Protein AF-A0A812R0S4-F1 (afdb_monomer)

Mean predicted aligned error: 17.96 Å

Secondary structure (DSSP, 8-state):
------PPB--HHHHHHHHTHHHHHT-SEEEEEEET-TTTHHHHHHHHTT-EEEEEEEEE--THHHHHHHHHHHH-HHHHTGGGGGEEESTTTS-GGG--TTTPPP-SEEEE----TTTSTTS---GGGSTHHHHHHHHHHHHHHHHHTT---EEEEEEEGGGGG-HHHHHHHHHHHHH-TTEEEEEEEEEGGGTSSEE-EEEEEEEEEGGG-SSSSPPPPP-HHHHTSB--GGGGS-TTSPPP-GGGS-HHHHHHHHHHHHHHHHHHHTT---SEEEEE--S-TT---S--EEESSEEPPPSSSPPEEEEEGGGTTS-GGG-S-EEEPPHHHHHHHTTS-GGGGGG-SSHHHHHHHHHHSPPHHHHHHHHHHHHHHHHHTTSSBTTB--PPPHHHHHTTSPPHHHHHHSS---THHHHHHHTT-------S-------------EEEEEEESS-------S---S-EEEEEEESS--EE-----S---EEEEEE-SS--EEE---SSS-EEEEEE-SS--EEE---SSS-EEEEEE-SS--EEE---SSS-EEEEEE-------PPPP-PPPPP----------------------------------------------------------------------PPPP-

Nearest PDB structures (foldseek):
  1dct-assembly2_B  TM=7.037E-01  e=4.024E-13  Haemophilus influenzae biotype aegyptius
  4h0n-assembly4_D  TM=6.593E-01  e=1.612E-09  Spodoptera frugiperda

Solvent-accessible surface area (backbone atoms only — not comparable to full-atom values): 38900 Å² total; per-residue (Å²): 134,79,83,76,76,79,62,48,77,41,56,68,61,62,40,40,37,65,65,17,51,52,42,44,68,30,75,46,58,50,37,25,32,20,52,46,34,66,76,40,34,64,58,52,37,36,52,50,15,64,25,44,70,28,46,48,34,27,22,24,45,59,51,63,48,44,52,25,54,54,40,43,46,72,76,38,45,94,84,24,62,77,35,54,75,34,52,29,53,10,73,89,62,9,35,70,90,78,56,63,79,84,77,57,61,80,24,39,31,40,45,30,47,40,59,42,42,23,53,26,94,89,36,88,50,52,34,89,75,26,77,49,36,55,51,40,54,47,51,53,49,52,51,46,56,38,45,65,61,22,34,35,41,41,36,44,34,46,37,42,48,50,42,81,77,38,73,65,49,57,52,52,49,52,50,44,52,64,71,41,46,32,38,51,76,49,78,49,78,50,52,38,51,72,56,35,41,27,51,43,66,27,25,35,44,38,36,34,26,52,75,26,45,91,54,102,58,81,67,70,62,60,52,42,76,79,56,70,30,34,41,57,44,72,81,49,53,74,68,85,56,78,42,53,66,65,84,81,45,55,72,51,29,42,54,47,48,54,53,50,51,50,51,50,51,58,30,46,77,67,71,70,48,50,65,35,38,35,31,62,60,35,73,48,94,85,73,72,85,72,85,60,67,36,50,50,32,43,71,61,62,52,52,70,77,60,57,46,32,34,34,36,50,94,42,70,87,54,62,63,84,76,32,62,39,30,33,66,70,49,66,32,38,51,28,33,70,37,55,41,61,38,73,60,50,76,35,38,86,40,71,67,46,41,36,33,37,59,26,72,34,61,36,25,66,59,51,42,27,59,45,48,46,50,53,40,33,15,40,74,60,50,55,52,36,65,92,46,88,55,68,44,52,67,69,60,46,62,72,42,46,71,52,72,68,56,52,68,71,42,100,54,80,64,72,70,57,59,61,57,54,74,75,67,66,82,79,79,81,77,89,67,98,76,88,86,82,80,90,84,90,81,91,62,82,50,79,50,79,51,80,51,91,63,77,61,82,71,78,82,80,98,73,92,58,91,46,52,46,47,44,45,46,35,69,54,58,50,61,62,65,72,82,86,84,86,73,66,55,45,47,45,45,44,45,33,50,50,50,42,51,49,55,54,63,52,70,52,47,50,42,42,44,42,44,44,32,52,41,50,36,42,46,43,47,45,46,52,57,53,51,45,43,45,42,46,47,32,66,45,90,53,55,79,51,79,60,74,68,79,68,67,78,54,78,57,78,59,71,82,91,84,84,88,84,86,83,86,87,82,87,85,82,81,87,88,86,89,84,80,89,83,84,87,86,87,88,85,88,88,84,91,89,81,91,84,83,89,84,86,87,87,79,88,86,87,88,84,91,81,84,92,82,83,88,80,90,80,90,81,85,84,89,86,90,80,88,84,90,83,81,88,82,85,81,86,81,85,82,84,88,82,79,92,78,88,81,80,88,132

Sequence (650 aa):
MASAQTSRAVSLEHMLYKLGGPFRLLSRPLRVCEPCIGIGGLRRLILACGGQYEATAGYDSDIALAAFYRSLQKHEPSAAGDTLAKVHIGPLQGDILSLSLLEMETCEALVGGPPCQPWSASGEKAGCQDPRADVMDQTITMVIEQAWRGQLCIVVLENSSLLLTSPFLAEIMRRLEISVPFFHWEVCKSDLSRIFPQSRERCWLRGMRRDAMLASKLPAPLQMEDLGGYVPLQSLLDTGVQPFNPIKLSKNQQCNLVAYMEQVRIDAAKGAAGQIALFELDRCPLKAFGEKLMYDRCMALRTTGPPIFMVVTSEVDKHWSEHTLHRFLSLEERCKIQGHEGSLALHFPTKAALLRGTGNAFHPLHLASMLMPMVREAYLTGVLSPAGPNSLSDQQLLELLPGAEELLGGSLCSATEALNICHKTPQQFGLDGGRSQTPATTPGEKTSQQFGLRPGRSQTPATTPVKKTSQQFGLRQGRSQTPTTRRRKKTSQQFGLDGGRSETSATPGEKTSQQFGLDGGRSETSATPGEKTSQQFGLDGGRSETSATPGEKTSQQFGQDGGRSDPLEELFFSDGEAFSEFVKTPPKTVPRTSNIRTRLRGKQSPAATVVVGAKPAQTWPAEFLRKQPSRILVLDLATPQKGAKRRRDS

Structure (mmCIF, N/CA/C/O backbone):
data_AF-A0A812R0S4-F1
#
_entry.id   AF-A0A812R0S4-F1
#
loop_
_atom_site.group_PDB
_atom_site.id
_atom_site.type_symbol
_atom_site.label_atom_id
_atom_site.label_alt_id
_atom_site.label_comp_id
_atom_site.label_asym_id
_atom_site.label_entity_id
_atom_site.label_seq_id
_atom_site.pdbx_PDB_ins_code
_atom_site.Cartn_x
_atom_site.Cartn_y
_atom_site.Cartn_z
_atom_site.occupancy
_atom_site.B_iso_or_equiv
_atom_site.auth_seq_id
_atom_site.auth_comp_id
_atom_site.auth_asym_id
_atom_site.auth_atom_id
_atom_site.pdbx_PDB_model_num
ATOM 1 N N . MET A 1 1 ? 25.020 -24.185 -4.012 1.00 35.31 1 MET A N 1
ATOM 2 C CA . MET A 1 1 ? 23.693 -24.394 -4.625 1.00 35.31 1 MET A CA 1
ATOM 3 C C . MET A 1 1 ? 22.727 -24.784 -3.522 1.00 35.31 1 MET A C 1
ATOM 5 O O . MET A 1 1 ? 22.843 -25.887 -3.009 1.00 35.31 1 MET A O 1
ATOM 9 N N . ALA A 1 2 ? 21.845 -23.878 -3.102 1.00 32.59 2 ALA A N 1
ATOM 10 C CA . ALA A 1 2 ? 20.698 -24.270 -2.285 1.00 32.59 2 ALA A CA 1
ATOM 11 C C . ALA A 1 2 ? 19.667 -24.924 -3.213 1.00 32.59 2 ALA A C 1
ATOM 13 O O . ALA A 1 2 ? 19.475 -24.439 -4.330 1.00 32.59 2 ALA A O 1
ATOM 14 N N . SER A 1 3 ? 19.024 -26.015 -2.792 1.00 32.91 3 SER A N 1
ATOM 15 C CA . SER A 1 3 ? 17.924 -26.589 -3.566 1.00 32.91 3 SER A CA 1
ATOM 16 C C . SER A 1 3 ? 16.741 -25.629 -3.502 1.00 32.91 3 SER A C 1
ATOM 18 O O . SER A 1 3 ? 16.044 -25.581 -2.487 1.00 32.91 3 SER A O 1
ATOM 20 N N . ALA A 1 4 ? 16.529 -24.855 -4.564 1.00 43.75 4 ALA A N 1
ATOM 21 C CA . ALA A 1 4 ? 15.317 -24.073 -4.717 1.00 43.75 4 ALA A CA 1
ATOM 22 C C . ALA A 1 4 ? 14.139 -25.053 -4.764 1.00 43.75 4 ALA A C 1
ATOM 24 O O . ALA A 1 4 ? 13.908 -25.708 -5.780 1.00 43.75 4 ALA A O 1
ATOM 25 N N . GLN A 1 5 ? 13.419 -25.185 -3.646 1.00 43.62 5 GLN A N 1
ATOM 26 C CA . GLN A 1 5 ? 12.081 -25.753 -3.672 1.00 43.62 5 GLN A CA 1
ATOM 27 C C . GLN A 1 5 ? 11.290 -24.891 -4.650 1.00 43.62 5 GLN A C 1
ATOM 29 O O . GLN A 1 5 ? 11.123 -23.692 -4.429 1.00 43.62 5 GLN A O 1
ATOM 34 N N . THR A 1 6 ? 10.877 -25.487 -5.764 1.00 57.25 6 THR A N 1
ATOM 35 C CA . THR A 1 6 ? 10.077 -24.826 -6.788 1.00 57.25 6 THR A CA 1
ATOM 36 C C . THR A 1 6 ? 8.697 -24.557 -6.206 1.00 57.25 6 THR A C 1
ATOM 38 O O . THR A 1 6 ? 7.785 -25.381 -6.298 1.00 57.25 6 THR A O 1
ATOM 41 N N . SER A 1 7 ? 8.567 -23.410 -5.536 1.00 64.75 7 SER A N 1
ATOM 42 C CA . SER A 1 7 ? 7.310 -22.953 -4.962 1.00 64.75 7 SER A CA 1
ATOM 43 C C . SER A 1 7 ? 6.250 -22.941 -6.057 1.00 64.75 7 SER A C 1
ATOM 45 O O . SER A 1 7 ? 6.476 -22.496 -7.186 1.00 64.75 7 SER A O 1
ATOM 47 N N . ARG A 1 8 ? 5.086 -23.518 -5.748 1.00 75.62 8 ARG A N 1
ATOM 48 C CA . ARG A 1 8 ? 4.009 -23.651 -6.726 1.00 75.62 8 ARG A CA 1
ATOM 49 C C . ARG A 1 8 ? 3.596 -22.253 -7.187 1.00 75.62 8 ARG A C 1
ATOM 51 O O . ARG A 1 8 ? 3.281 -21.402 -6.355 1.00 75.62 8 ARG A O 1
ATOM 58 N N . ALA A 1 9 ? 3.574 -22.040 -8.500 1.00 79.19 9 ALA A N 1
ATOM 59 C CA . ALA A 1 9 ? 3.040 -20.815 -9.078 1.00 79.19 9 ALA A CA 1
ATOM 60 C C . ALA A 1 9 ? 1.543 -20.699 -8.749 1.00 79.19 9 ALA A C 1
ATOM 62 O O . ALA A 1 9 ? 0.779 -21.654 -8.929 1.00 79.19 9 ALA A O 1
ATOM 63 N N . VAL A 1 10 ? 1.137 -19.538 -8.243 1.00 86.38 10 VAL A N 1
ATOM 64 C CA . VAL A 1 10 ? -0.234 -19.228 -7.817 1.00 86.38 10 VAL A CA 1
ATOM 65 C C . VAL A 1 10 ? -0.592 -17.828 -8.326 1.00 86.38 10 VAL A C 1
ATOM 67 O O . VAL A 1 10 ? 0.274 -16.959 -8.368 1.00 86.38 10 VAL A O 1
ATOM 70 N N . SER A 1 11 ? -1.847 -17.599 -8.731 1.00 90.81 11 SER A N 1
ATOM 71 C CA . SER A 1 11 ? -2.302 -16.254 -9.115 1.00 90.81 11 SER A CA 1
ATOM 72 C C . SER A 1 11 ? -2.514 -15.374 -7.879 1.00 90.81 11 SER A C 1
ATOM 74 O O . SER A 1 11 ? -2.863 -15.869 -6.801 1.00 90.81 11 SER A O 1
ATOM 76 N N . LEU A 1 12 ? -2.326 -14.062 -8.029 1.00 90.81 12 LEU A N 1
ATOM 77 C CA . LEU A 1 12 ? -2.487 -13.110 -6.928 1.00 90.81 12 LEU A CA 1
ATOM 78 C C . LEU A 1 12 ? -3.908 -13.156 -6.342 1.00 90.81 12 LEU A C 1
ATOM 80 O O . LEU A 1 12 ? -4.078 -13.155 -5.126 1.00 90.81 12 LEU A O 1
ATOM 84 N N . GLU A 1 13 ? -4.924 -13.277 -7.193 1.00 90.75 13 GLU A N 1
ATOM 85 C CA . GLU A 1 13 ? -6.336 -13.336 -6.808 1.00 90.75 13 GLU A CA 1
ATOM 86 C C . GLU A 1 13 ? -6.625 -14.579 -5.958 1.00 90.75 13 GLU A C 1
ATOM 88 O O . GLU A 1 13 ? -7.279 -14.487 -4.923 1.00 90.75 13 GLU A O 1
ATOM 93 N N . HIS A 1 14 ? -6.088 -15.744 -6.341 1.00 90.38 14 HIS A N 1
ATOM 94 C CA . HIS A 1 14 ? -6.249 -16.979 -5.569 1.00 90.38 14 HIS A CA 1
ATOM 95 C C . HIS A 1 14 ? -5.539 -16.909 -4.209 1.00 90.38 14 HIS A C 1
ATOM 97 O O . HIS A 1 14 ? -6.040 -17.445 -3.217 1.00 90.38 14 HIS A O 1
ATOM 103 N N . MET A 1 15 ? -4.383 -16.242 -4.155 1.00 91.56 15 MET A N 1
ATOM 104 C CA . MET A 1 15 ? -3.633 -16.008 -2.922 1.00 91.56 15 MET A CA 1
ATOM 105 C C . MET A 1 15 ? -4.414 -15.091 -1.967 1.00 91.56 15 MET A C 1
ATOM 107 O O . MET A 1 15 ? -4.659 -15.473 -0.825 1.00 91.56 15 MET A O 1
ATOM 111 N N . LEU A 1 16 ? -4.893 -13.937 -2.445 1.00 92.94 16 LEU A N 1
ATOM 112 C CA . LEU A 1 16 ? -5.718 -13.014 -1.654 1.00 92.94 16 LEU A CA 1
ATOM 113 C C . LEU A 1 16 ? -7.034 -13.673 -1.208 1.00 92.94 16 LEU A C 1
ATOM 115 O O . LEU A 1 16 ? -7.376 -13.638 -0.026 1.00 92.94 16 LEU A O 1
ATOM 119 N N . TYR A 1 17 ? -7.728 -14.384 -2.101 1.00 92.50 17 TYR A N 1
ATOM 120 C CA . TYR A 1 17 ? -8.954 -15.101 -1.750 1.00 92.50 17 TYR A CA 1
ATOM 121 C C . TYR A 1 17 ? -8.730 -16.151 -0.648 1.00 92.50 17 TYR A C 1
ATOM 123 O O . TYR A 1 17 ? -9.550 -16.275 0.265 1.00 92.50 17 TYR A O 1
ATOM 131 N N . LYS A 1 18 ? -7.611 -16.887 -0.661 1.00 90.50 18 LYS A N 1
ATOM 132 C CA . LYS A 1 18 ? -7.262 -17.809 0.435 1.00 90.50 18 LYS A CA 1
ATOM 133 C C . LYS A 1 18 ? -7.105 -17.092 1.774 1.00 90.50 18 LYS A C 1
ATOM 135 O O . LYS A 1 18 ? -7.660 -17.559 2.767 1.00 90.50 18 LYS A O 1
ATOM 140 N N . LEU A 1 19 ? -6.414 -15.952 1.791 1.00 89.62 19 LEU A N 1
ATOM 141 C CA . LEU A 1 19 ? -6.217 -15.151 3.002 1.00 89.62 19 LEU A CA 1
ATOM 142 C C . LEU A 1 19 ? -7.514 -14.548 3.553 1.00 89.62 19 LEU A C 1
ATOM 144 O O . LEU A 1 19 ? -7.654 -14.408 4.765 1.00 89.62 19 LEU A O 1
ATOM 148 N N . GLY A 1 20 ? -8.482 -14.248 2.685 1.00 87.88 20 GLY A N 1
ATOM 149 C CA . GLY A 1 20 ? -9.740 -13.577 3.023 1.00 87.88 20 GLY A CA 1
ATOM 150 C C . GLY A 1 20 ? -10.718 -14.307 3.949 1.00 87.88 20 GLY A C 1
ATOM 151 O O . GLY A 1 20 ? -11.829 -13.819 4.147 1.00 87.88 20 GLY A O 1
ATOM 152 N N . GLY A 1 21 ? -10.345 -15.459 4.516 1.00 89.88 21 GLY A N 1
ATOM 153 C CA . GLY A 1 21 ? -11.183 -16.235 5.437 1.00 89.88 21 GLY A CA 1
ATOM 154 C C . GLY A 1 21 ? -11.830 -15.395 6.552 1.00 89.88 21 GLY A C 1
ATOM 155 O O . GLY A 1 21 ? -13.057 -15.404 6.640 1.00 89.88 21 GLY A O 1
ATOM 156 N N . PRO A 1 22 ? -11.062 -14.624 7.350 1.00 90.38 22 PRO A N 1
ATOM 157 C CA . PRO A 1 22 ? -11.612 -13.782 8.415 1.00 90.38 22 PRO A CA 1
ATOM 158 C C . PRO A 1 22 ? -12.628 -12.742 7.920 1.00 90.38 22 PRO A C 1
ATOM 160 O O . PRO A 1 22 ? -13.687 -12.594 8.521 1.00 90.38 22 PRO A O 1
ATOM 163 N N . PHE A 1 23 ? -12.365 -12.070 6.791 1.00 93.31 23 PHE A N 1
ATOM 164 C CA . PHE A 1 23 ? -13.296 -11.075 6.243 1.00 93.31 23 PHE A CA 1
ATOM 165 C C . PHE A 1 23 ? -14.608 -11.686 5.743 1.00 93.31 23 PHE A C 1
ATOM 167 O O . PHE A 1 23 ? -15.655 -11.057 5.867 1.00 93.31 23 PHE A O 1
ATOM 174 N N . ARG A 1 24 ? -14.571 -12.905 5.192 1.00 94.12 24 ARG A N 1
ATOM 175 C CA . ARG A 1 24 ? -15.793 -13.629 4.807 1.00 94.12 24 ARG A CA 1
ATOM 176 C C . ARG A 1 24 ? -16.591 -14.074 6.027 1.00 94.12 24 ARG A C 1
ATOM 178 O O . ARG A 1 24 ? -17.807 -13.931 6.033 1.00 94.12 24 ARG A O 1
ATOM 185 N N . LEU A 1 25 ? -15.911 -14.577 7.059 1.00 92.44 25 LEU A N 1
ATOM 186 C CA . LEU A 1 25 ? -16.547 -15.019 8.303 1.00 92.44 25 LEU A CA 1
ATOM 187 C C . LEU A 1 25 ? -17.210 -13.866 9.066 1.00 92.44 25 LEU A C 1
ATOM 189 O O . LEU A 1 25 ? -18.287 -14.060 9.628 1.00 92.44 25 LEU A O 1
ATOM 193 N N . LEU A 1 26 ? -16.637 -12.657 9.011 1.00 93.00 26 LEU A N 1
ATOM 194 C CA . LEU A 1 26 ? -17.232 -11.456 9.604 1.00 93.00 26 LEU A CA 1
ATOM 195 C C . LEU A 1 26 ? -18.666 -11.200 9.104 1.00 93.00 26 LEU A C 1
ATOM 197 O O . LEU A 1 26 ? -19.473 -10.666 9.853 1.00 93.00 26 LEU A O 1
ATOM 201 N N . SER A 1 27 ? -19.012 -11.622 7.879 1.00 92.19 27 SER A N 1
ATOM 202 C CA . SER A 1 27 ? -20.371 -11.588 7.295 1.00 92.19 27 SER A CA 1
ATOM 203 C C . SER A 1 27 ? -21.027 -10.199 7.157 1.00 92.19 27 SER A C 1
ATOM 205 O O . SER A 1 27 ? -22.140 -10.089 6.645 1.00 92.19 27 SER A O 1
ATOM 207 N N . ARG A 1 28 ? -20.317 -9.135 7.534 1.00 94.12 28 ARG A N 1
ATOM 208 C CA . ARG A 1 28 ? -20.684 -7.716 7.422 1.00 94.12 28 ARG A CA 1
ATOM 209 C C . ARG A 1 28 ? -19.464 -6.896 6.975 1.00 94.12 28 ARG A C 1
ATOM 211 O O . ARG A 1 28 ? -18.350 -7.430 7.003 1.00 94.12 28 ARG A O 1
ATOM 218 N N . PRO A 1 29 ? -19.621 -5.610 6.619 1.00 94.12 29 PRO A N 1
ATOM 219 C CA . PRO A 1 29 ? -18.485 -4.732 6.382 1.00 94.12 29 PRO A CA 1
ATOM 220 C C . PRO A 1 29 ? -17.574 -4.606 7.608 1.00 94.12 29 PRO A C 1
ATOM 222 O O . PRO A 1 29 ? -18.056 -4.465 8.737 1.00 94.12 29 PRO A O 1
ATOM 225 N N . LEU A 1 30 ? -16.257 -4.623 7.379 1.00 95.25 30 LEU A N 1
ATOM 226 C CA . LEU A 1 30 ? -15.297 -4.086 8.345 1.00 95.25 30 LEU A CA 1
ATOM 227 C C . LEU A 1 30 ? -15.318 -2.557 8.244 1.00 95.25 30 LEU A C 1
ATOM 229 O O . LEU A 1 30 ? -15.134 -2.019 7.148 1.00 95.25 30 LEU A O 1
ATOM 233 N N . ARG A 1 31 ? -15.509 -1.876 9.377 1.00 96.25 31 ARG A N 1
ATOM 234 C CA . ARG A 1 31 ? -15.577 -0.411 9.456 1.00 96.25 31 ARG A CA 1
ATOM 235 C C . ARG A 1 31 ? -14.178 0.174 9.633 1.00 96.25 31 ARG A C 1
ATOM 237 O O . ARG A 1 31 ? -13.536 -0.077 10.654 1.00 96.25 31 ARG A O 1
ATOM 244 N N . VAL A 1 32 ? -13.684 0.935 8.657 1.00 96.62 32 VAL A N 1
ATOM 245 C CA . VAL A 1 32 ? -12.273 1.351 8.591 1.00 96.62 32 VAL A CA 1
ATOM 246 C C . VAL A 1 32 ? -12.066 2.841 8.338 1.00 96.62 32 VAL A C 1
ATOM 248 O O . VAL A 1 32 ? -12.789 3.460 7.561 1.00 96.62 32 VAL A O 1
ATOM 251 N N . CYS A 1 33 ? -11.031 3.401 8.964 1.00 97.38 33 CYS A N 1
ATOM 252 C CA . CYS A 1 33 ? -10.541 4.749 8.686 1.00 97.38 33 CYS A CA 1
ATOM 253 C C . CYS A 1 33 ? -9.227 4.681 7.889 1.00 97.38 33 CYS A C 1
ATOM 255 O O . CYS A 1 33 ? -8.284 4.011 8.314 1.00 97.38 33 CYS A O 1
ATOM 257 N N . GLU A 1 34 ? -9.143 5.398 6.766 1.00 97.31 34 GLU A N 1
ATOM 258 C CA . GLU A 1 34 ? -7.964 5.428 5.886 1.00 97.31 34 GLU A CA 1
ATOM 259 C C . GLU A 1 34 ? -7.412 6.858 5.693 1.00 97.31 34 GLU A C 1
ATOM 261 O O . GLU A 1 34 ? -7.760 7.539 4.721 1.00 97.31 34 GLU A O 1
ATOM 266 N N . PRO A 1 35 ? -6.542 7.353 6.599 1.00 96.88 35 PRO A N 1
ATOM 267 C CA . PRO A 1 35 ? -5.757 8.557 6.343 1.00 96.88 35 PRO A CA 1
ATOM 268 C C . PRO A 1 35 ? -4.694 8.288 5.265 1.00 96.88 35 PRO A C 1
ATOM 270 O O . PRO A 1 35 ? -3.931 7.323 5.350 1.00 96.88 35 PRO A O 1
ATOM 273 N N . CYS A 1 36 ? -4.617 9.170 4.265 1.00 96.75 36 CYS A N 1
ATOM 274 C CA . CYS A 1 36 ? -3.823 8.982 3.043 1.00 96.75 36 CYS A CA 1
ATOM 275 C C . CYS A 1 36 ? -4.248 7.716 2.266 1.00 96.75 36 CYS A C 1
ATOM 277 O O . CYS A 1 36 ? -3.430 6.841 1.979 1.00 96.75 36 CYS A O 1
ATOM 279 N N . ILE A 1 37 ? -5.548 7.611 1.947 1.00 96.06 37 ILE A N 1
ATOM 280 C CA . ILE A 1 37 ? -6.173 6.437 1.302 1.00 96.06 37 ILE A CA 1
ATOM 281 C C . ILE A 1 37 ? -5.574 6.097 -0.079 1.00 96.06 37 ILE A C 1
ATOM 283 O O . ILE A 1 37 ? -5.637 4.946 -0.533 1.00 96.06 37 ILE A O 1
ATOM 287 N N . GLY A 1 38 ? -4.983 7.074 -0.777 1.00 96.06 38 GLY A N 1
ATOM 288 C CA . GLY A 1 38 ? -4.415 6.883 -2.106 1.00 96.06 38 GLY A CA 1
ATOM 289 C C . GLY A 1 38 ? -5.440 6.285 -3.070 1.00 96.06 38 GLY A C 1
ATOM 290 O O . GLY A 1 38 ? -6.525 6.827 -3.268 1.00 96.06 38 GLY A O 1
ATOM 291 N N . ILE A 1 39 ? -5.115 5.132 -3.658 1.00 95.69 39 ILE A N 1
ATOM 292 C CA . ILE A 1 39 ? -5.972 4.437 -4.638 1.00 95.69 39 ILE A CA 1
ATOM 293 C C . ILE A 1 39 ? -6.881 3.354 -4.014 1.00 95.69 39 ILE A C 1
ATOM 295 O O . ILE A 1 39 ? -7.439 2.537 -4.745 1.00 95.69 39 ILE A O 1
ATOM 299 N N . GLY A 1 40 ? -7.023 3.331 -2.681 1.00 94.12 40 GLY A N 1
ATOM 300 C CA . GLY A 1 40 ? -7.921 2.414 -1.965 1.00 94.12 40 GLY A CA 1
ATOM 301 C C . GLY A 1 40 ? -7.331 1.016 -1.775 1.00 94.12 40 GLY A C 1
ATOM 302 O O . GLY A 1 40 ? -7.981 0.012 -2.071 1.00 94.12 40 GLY A O 1
ATOM 303 N N . GLY A 1 41 ? -6.075 0.938 -1.322 1.00 95.06 41 GLY A N 1
ATOM 304 C CA . GLY A 1 41 ? -5.343 -0.328 -1.203 1.00 95.06 41 GLY A CA 1
ATOM 305 C C . GLY A 1 41 ? -5.983 -1.332 -0.242 1.00 95.06 41 GLY A C 1
ATOM 306 O O . GLY A 1 41 ? -6.011 -2.525 -0.552 1.00 95.06 41 GLY A O 1
ATOM 307 N N . LEU A 1 42 ? -6.555 -0.866 0.876 1.00 95.75 42 LEU A N 1
ATOM 308 C CA . LEU A 1 42 ? -7.306 -1.728 1.786 1.00 95.75 42 LEU A CA 1
ATOM 309 C C . LEU A 1 42 ? -8.633 -2.175 1.169 1.00 95.75 42 LEU A C 1
ATOM 311 O O . LEU A 1 42 ? -8.905 -3.372 1.171 1.00 95.75 42 LEU A O 1
ATOM 315 N N . ARG A 1 43 ? -9.424 -1.262 0.579 1.00 93.62 43 ARG A N 1
ATOM 316 C CA . ARG A 1 43 ? -10.664 -1.621 -0.142 1.00 93.62 43 ARG A CA 1
ATOM 317 C C . ARG A 1 43 ? -10.416 -2.762 -1.128 1.00 93.62 43 ARG A C 1
ATOM 319 O O . ARG A 1 43 ? -11.128 -3.763 -1.100 1.00 93.62 43 ARG A O 1
ATOM 326 N N . ARG A 1 44 ? -9.390 -2.630 -1.978 1.00 92.44 44 ARG A N 1
ATOM 327 C CA . ARG A 1 44 ? -9.023 -3.651 -2.975 1.00 92.44 44 ARG A CA 1
ATOM 328 C C . ARG A 1 44 ? -8.619 -4.974 -2.330 1.00 92.44 44 ARG A C 1
ATOM 330 O O . ARG A 1 44 ? -9.089 -6.015 -2.777 1.00 92.44 44 ARG A O 1
ATOM 337 N N . LEU A 1 45 ? -7.839 -4.942 -1.246 1.00 95.50 45 LEU A N 1
ATOM 338 C CA . LEU A 1 45 ? -7.527 -6.136 -0.458 1.00 95.50 45 LEU A CA 1
ATOM 339 C C . LEU A 1 45 ? -8.800 -6.832 0.057 1.00 95.50 45 LEU A C 1
ATOM 341 O O . LEU A 1 45 ? -8.967 -8.026 -0.176 1.00 95.50 45 LEU A O 1
ATOM 345 N N . ILE A 1 46 ? -9.705 -6.113 0.729 1.00 94.94 46 ILE A N 1
ATOM 346 C CA . ILE A 1 46 ? -10.909 -6.722 1.318 1.00 94.94 46 ILE A CA 1
ATOM 347 C C . ILE A 1 46 ? -11.826 -7.306 0.231 1.00 94.94 46 ILE A C 1
ATOM 349 O O . ILE A 1 46 ? -12.305 -8.430 0.385 1.00 94.94 46 ILE A O 1
ATOM 353 N N . LEU A 1 47 ? -12.016 -6.601 -0.888 1.00 91.69 47 LEU A N 1
ATOM 354 C CA . LEU A 1 47 ? -12.834 -7.083 -2.006 1.00 91.69 47 LEU A CA 1
ATOM 355 C C . LEU A 1 47 ? -12.208 -8.297 -2.716 1.00 91.69 47 LEU A C 1
ATOM 357 O O . LEU A 1 47 ? -12.914 -9.267 -2.983 1.00 91.69 47 LEU A O 1
ATOM 361 N N . ALA A 1 48 ? -10.890 -8.312 -2.951 1.00 92.44 48 ALA A N 1
ATOM 362 C CA . ALA A 1 48 ? -10.183 -9.475 -3.508 1.00 92.44 48 ALA A CA 1
ATOM 363 C C . ALA A 1 48 ? -10.211 -10.692 -2.560 1.00 92.44 48 ALA A C 1
ATOM 365 O O . ALA A 1 48 ? -10.261 -11.845 -2.990 1.00 92.44 48 ALA A O 1
ATOM 366 N N . CYS A 1 49 ? -10.256 -10.436 -1.254 1.00 94.31 49 CYS A N 1
ATOM 367 C CA . CYS A 1 49 ? -10.531 -11.423 -0.218 1.00 94.31 49 CYS A CA 1
ATOM 368 C C . CYS A 1 49 ? -12.001 -11.907 -0.189 1.00 94.31 49 CYS A C 1
ATOM 370 O O . CYS A 1 49 ? -12.331 -12.775 0.621 1.00 94.31 49 CYS A O 1
ATOM 372 N N . GLY A 1 50 ? -12.903 -11.377 -1.022 1.00 92.75 50 GLY A N 1
ATOM 373 C CA . GLY A 1 50 ? -14.339 -11.685 -0.988 1.00 92.75 50 GLY A CA 1
ATOM 374 C C . GLY A 1 50 ? -15.052 -11.192 0.277 1.00 92.75 50 GLY A C 1
ATOM 375 O O . GLY A 1 50 ? -16.103 -11.721 0.630 1.00 92.75 50 GLY A O 1
ATOM 376 N N . GLY A 1 51 ? -14.453 -10.240 0.994 1.00 93.12 51 GLY A N 1
ATOM 377 C CA . GLY A 1 51 ? -15.025 -9.596 2.170 1.00 93.12 51 GLY A CA 1
ATOM 378 C C . GLY A 1 51 ? -15.890 -8.385 1.826 1.00 93.12 51 GLY A C 1
ATOM 379 O O . GLY A 1 51 ? -16.042 -8.007 0.665 1.00 93.12 51 GLY A O 1
ATOM 380 N N . GLN A 1 52 ? -16.412 -7.738 2.865 1.00 92.69 52 GLN A N 1
ATOM 381 C CA . GLN A 1 52 ? -17.151 -6.480 2.768 1.00 92.69 52 GLN A CA 1
ATOM 382 C C . GLN A 1 52 ? -16.370 -5.356 3.466 1.00 92.69 52 GLN A C 1
ATOM 384 O O . GLN A 1 52 ? -15.723 -5.578 4.490 1.00 92.69 52 GLN A O 1
ATOM 389 N N . TYR A 1 53 ? -16.444 -4.142 2.924 1.00 92.19 53 TYR A N 1
ATOM 390 C CA . TYR A 1 53 ? -15.647 -2.983 3.336 1.00 92.19 53 TYR A CA 1
ATOM 391 C C . TYR A 1 53 ? -16.564 -1.771 3.554 1.00 92.19 53 TYR A C 1
ATOM 393 O O . TYR A 1 53 ? -17.403 -1.482 2.701 1.00 92.19 53 TYR A O 1
ATOM 401 N N . GLU A 1 54 ? -16.400 -1.068 4.677 1.00 92.44 54 GLU A N 1
ATOM 402 C CA . GLU A 1 54 ? -17.046 0.216 4.969 1.00 92.44 54 GLU A CA 1
ATOM 403 C C . GLU A 1 54 ? -15.977 1.244 5.361 1.00 92.44 54 GLU A C 1
ATOM 405 O O . GLU A 1 54 ? -15.428 1.178 6.459 1.00 92.44 54 GLU A O 1
ATOM 410 N N . ALA A 1 55 ? -15.692 2.221 4.498 1.00 93.00 55 ALA A N 1
ATOM 411 C CA . ALA A 1 55 ? -14.967 3.415 4.913 1.00 93.00 55 ALA A CA 1
ATOM 412 C C . ALA A 1 55 ? -15.849 4.220 5.877 1.00 93.00 55 ALA A C 1
ATOM 414 O O . ALA A 1 55 ? -16.912 4.694 5.484 1.00 93.00 55 ALA A O 1
ATOM 415 N N . THR A 1 56 ? -15.412 4.401 7.120 1.00 94.44 56 THR A N 1
ATOM 416 C CA . THR A 1 56 ? -16.019 5.370 8.048 1.00 94.44 56 THR A CA 1
ATOM 417 C C . THR A 1 56 ? -15.480 6.770 7.779 1.00 94.44 56 THR A C 1
ATOM 419 O O . THR A 1 56 ? -16.200 7.748 7.943 1.00 94.44 56 THR A O 1
ATOM 422 N N . ALA A 1 57 ? -14.228 6.852 7.316 1.00 92.62 57 ALA A N 1
ATOM 423 C CA . ALA A 1 57 ? -13.652 8.019 6.665 1.00 92.62 57 ALA A CA 1
ATOM 424 C C . ALA A 1 57 ? -12.404 7.626 5.853 1.00 92.62 57 ALA A C 1
ATOM 426 O O . ALA A 1 57 ? -11.545 6.892 6.342 1.00 92.62 57 ALA A O 1
ATOM 427 N N . GLY A 1 58 ? -12.273 8.134 4.630 1.00 95.56 58 GLY A N 1
ATOM 428 C CA . GLY A 1 58 ? -11.053 8.042 3.822 1.00 95.56 58 GLY A CA 1
ATOM 429 C C . GLY A 1 58 ? -10.604 9.431 3.384 1.00 95.56 58 GLY A C 1
ATOM 430 O O . GLY A 1 58 ? -11.437 10.209 2.931 1.00 95.56 58 GLY A O 1
ATOM 431 N N . TYR A 1 59 ? -9.315 9.750 3.495 1.00 97.12 59 TYR A N 1
ATOM 432 C CA . TYR A 1 59 ? -8.794 11.094 3.205 1.00 97.12 59 TYR A CA 1
ATOM 433 C C . TYR A 1 59 ? -7.558 11.045 2.304 1.00 97.12 59 TYR A C 1
ATOM 435 O O . TYR A 1 59 ? -6.628 10.292 2.589 1.00 97.12 59 TYR A O 1
ATOM 443 N N . ASP A 1 60 ? -7.505 11.867 1.253 1.00 97.31 60 ASP A N 1
ATOM 444 C CA . ASP A 1 60 ? -6.269 12.126 0.496 1.00 97.31 60 ASP A CA 1
ATOM 445 C C . ASP A 1 60 ? -6.253 13.539 -0.106 1.00 97.31 60 ASP A C 1
ATOM 447 O O . ASP A 1 60 ? -7.237 13.981 -0.699 1.00 97.31 60 ASP A O 1
ATOM 451 N N . SER A 1 61 ? -5.135 14.257 -0.008 1.00 95.88 61 SER A N 1
ATOM 452 C CA . SER A 1 61 ? -5.023 15.624 -0.522 1.00 95.88 61 SER A CA 1
ATOM 453 C C . SER A 1 61 ? -4.664 15.722 -2.018 1.00 95.88 61 SER A C 1
ATOM 455 O O . SER A 1 61 ? -4.827 16.806 -2.588 1.00 95.88 61 SER A O 1
ATOM 457 N N . ASP A 1 62 ? -4.257 14.639 -2.712 1.00 94.62 62 ASP A N 1
ATOM 458 C CA . ASP A 1 62 ? -4.021 14.679 -4.172 1.00 94.62 62 ASP A CA 1
ATOM 459 C C . ASP A 1 62 ? -5.352 14.746 -4.940 1.00 94.62 62 ASP A C 1
ATOM 461 O O . ASP A 1 62 ? -6.019 13.747 -5.220 1.00 94.62 62 ASP A O 1
ATOM 465 N N . ILE A 1 63 ? -5.708 15.962 -5.363 1.00 95.12 63 ILE A N 1
ATOM 466 C CA . ILE A 1 63 ? -6.891 16.262 -6.180 1.00 95.12 63 ILE A CA 1
ATOM 467 C C . ILE A 1 63 ? -6.993 15.416 -7.465 1.00 95.12 63 ILE A C 1
ATOM 469 O O . ILE A 1 63 ? -8.094 15.216 -7.982 1.00 95.12 63 ILE A O 1
ATOM 473 N N . ALA A 1 64 ? -5.888 14.865 -7.985 1.00 92.06 64 ALA A N 1
ATOM 474 C CA . ALA A 1 64 ? -5.925 13.989 -9.156 1.00 92.06 64 ALA A CA 1
ATOM 475 C C . ALA A 1 64 ? -6.639 12.651 -8.893 1.00 92.06 64 ALA A C 1
ATOM 477 O O . ALA A 1 64 ? -7.158 12.046 -9.835 1.00 92.06 64 ALA A O 1
ATOM 478 N N . LEU A 1 65 ? -6.729 12.218 -7.631 1.00 95.75 65 LEU A N 1
ATOM 479 C CA . LEU A 1 65 ? -7.501 11.043 -7.228 1.00 95.75 65 LEU A CA 1
ATOM 480 C C . LEU A 1 65 ? -9.017 11.292 -7.291 1.00 95.75 65 LEU A C 1
ATOM 482 O O . LEU A 1 65 ? -9.787 10.343 -7.406 1.00 95.75 65 LEU A O 1
ATOM 486 N N . ALA A 1 66 ? -9.482 12.548 -7.298 1.00 94.69 66 ALA A N 1
ATOM 487 C CA . ALA A 1 66 ? -10.915 12.846 -7.282 1.00 94.69 66 ALA A CA 1
ATOM 488 C C . ALA A 1 66 ? -11.615 12.390 -8.575 1.00 94.69 66 ALA A C 1
ATOM 490 O O . ALA A 1 66 ? -12.757 11.934 -8.551 1.00 94.69 66 ALA A O 1
ATOM 491 N N . ALA A 1 67 ? -10.930 12.480 -9.720 1.00 93.88 67 ALA A N 1
ATOM 492 C CA . ALA A 1 67 ? -11.433 11.937 -10.983 1.00 93.88 67 ALA A CA 1
ATOM 493 C C . ALA A 1 67 ? -11.431 10.398 -10.991 1.00 93.88 67 ALA A C 1
ATOM 495 O O . ALA A 1 67 ? -12.366 9.792 -11.510 1.00 93.88 67 ALA A O 1
ATOM 496 N N . PHE A 1 68 ? -10.424 9.786 -10.362 1.00 94.75 68 PHE A N 1
ATOM 497 C CA . PHE A 1 68 ? -10.312 8.338 -10.199 1.00 94.75 68 PHE A CA 1
ATOM 498 C C . PHE A 1 68 ? -11.461 7.770 -9.351 1.00 94.75 68 PHE A C 1
ATOM 500 O O . PHE A 1 68 ? -12.179 6.895 -9.829 1.00 94.75 68 PHE A O 1
ATOM 507 N N . TYR A 1 69 ? -11.733 8.326 -8.165 1.00 93.88 69 TYR A N 1
ATOM 508 C CA . TYR A 1 69 ? -12.851 7.872 -7.326 1.00 93.88 69 TYR A CA 1
ATOM 509 C C . TYR A 1 69 ? -14.225 8.111 -7.966 1.00 93.88 69 TYR A C 1
ATOM 511 O O . TYR A 1 69 ? -15.077 7.228 -7.897 1.00 93.88 69 TYR A O 1
ATOM 519 N N . ARG A 1 70 ? -14.435 9.231 -8.678 1.00 92.19 70 ARG A N 1
ATOM 520 C CA . ARG A 1 70 ? -15.665 9.435 -9.474 1.00 92.19 70 ARG A CA 1
ATOM 521 C C . ARG A 1 70 ? -15.823 8.393 -10.585 1.00 92.19 70 ARG A C 1
ATOM 523 O O . ARG A 1 70 ? -16.935 7.938 -10.842 1.00 92.19 70 ARG A O 1
ATOM 530 N N . SER A 1 71 ? -14.726 8.006 -11.239 1.00 92.50 71 SER A N 1
ATOM 531 C CA . SER A 1 71 ? -14.736 6.945 -12.250 1.00 92.50 71 SER A CA 1
ATOM 532 C C . SER A 1 71 ? -15.067 5.585 -11.624 1.00 92.50 71 SER A C 1
ATOM 534 O O . SER A 1 71 ? -15.948 4.888 -12.124 1.00 92.50 71 SER A O 1
ATOM 536 N N . LEU A 1 72 ? -14.455 5.240 -10.485 1.00 89.81 72 LEU A N 1
ATOM 537 C CA . LEU A 1 72 ? -14.793 4.025 -9.735 1.00 89.81 72 LEU A CA 1
ATOM 538 C C . LEU A 1 72 ? -16.267 3.988 -9.320 1.00 89.81 72 LEU A C 1
ATOM 540 O O . LEU A 1 72 ? -16.940 2.998 -9.579 1.00 89.81 72 LEU A O 1
ATOM 544 N N . GLN A 1 73 ? -16.798 5.069 -8.745 1.00 87.94 73 GLN A N 1
ATOM 545 C CA . GLN A 1 73 ? -18.199 5.135 -8.317 1.00 87.94 73 GLN A CA 1
ATOM 546 C C . GLN A 1 73 ? -19.179 4.925 -9.483 1.00 87.94 73 GLN A C 1
ATOM 548 O O . GLN A 1 73 ? -20.201 4.260 -9.323 1.00 87.94 73 GLN A O 1
ATOM 553 N N . LYS A 1 74 ? -18.854 5.455 -10.670 1.00 88.31 74 LYS A N 1
ATOM 554 C CA . LYS A 1 74 ? -19.665 5.301 -11.886 1.00 88.31 74 LYS A CA 1
ATOM 555 C C . LYS A 1 74 ? -19.634 3.877 -12.456 1.00 88.31 74 LYS A C 1
ATOM 557 O O . LYS A 1 74 ? -20.637 3.429 -13.005 1.00 88.31 74 LYS A O 1
ATOM 562 N N . HIS A 1 75 ? -18.487 3.202 -12.389 1.00 84.88 75 HIS A N 1
ATOM 563 C CA . HIS A 1 75 ? -18.242 1.946 -13.108 1.00 84.88 75 HIS A CA 1
ATOM 564 C C . HIS A 1 75 ? -18.268 0.687 -12.221 1.00 84.88 75 HIS A C 1
ATOM 566 O O . HIS A 1 75 ? -18.501 -0.400 -12.741 1.00 84.88 75 HIS A O 1
ATOM 572 N N . GLU A 1 76 ? -18.110 0.819 -10.901 1.00 80.75 76 GLU A N 1
ATOM 573 C CA . GLU A 1 76 ? -18.203 -0.268 -9.913 1.00 80.75 76 GLU A CA 1
ATOM 574 C C . GLU A 1 76 ? -19.333 -0.048 -8.870 1.00 80.75 76 GLU A C 1
ATOM 576 O O . GLU A 1 76 ? -19.100 -0.280 -7.682 1.00 80.75 76 GLU A O 1
ATOM 581 N N . PRO A 1 77 ? -20.557 0.402 -9.226 1.00 66.88 77 PRO A N 1
ATOM 582 C CA . PRO A 1 77 ? -21.547 0.883 -8.249 1.00 66.88 77 PRO A CA 1
ATOM 583 C C . PRO A 1 77 ? -21.890 -0.139 -7.150 1.00 66.88 77 PRO A C 1
ATOM 585 O O . PRO A 1 77 ? -21.987 0.232 -5.981 1.00 66.88 77 PRO A O 1
ATOM 588 N N . SER A 1 78 ? -21.977 -1.430 -7.488 1.00 58.00 78 SER A N 1
ATOM 589 C CA . SER A 1 78 ? -22.253 -2.529 -6.546 1.00 58.00 78 SER A CA 1
ATOM 590 C C . SER A 1 78 ? -21.115 -2.837 -5.563 1.00 58.00 78 SER A C 1
ATOM 592 O O . SER A 1 78 ? -21.348 -3.514 -4.568 1.00 58.00 78 SER A O 1
ATOM 594 N N . ALA A 1 79 ? -19.897 -2.357 -5.827 1.00 53.12 79 ALA A N 1
ATOM 595 C CA . ALA A 1 79 ? -18.749 -2.439 -4.921 1.00 53.12 79 ALA A CA 1
ATOM 596 C C . ALA A 1 79 ? -18.335 -1.058 -4.367 1.00 53.12 79 ALA A C 1
ATOM 598 O O . ALA A 1 79 ? -17.368 -0.958 -3.608 1.00 53.12 79 ALA A O 1
ATOM 599 N N . ALA A 1 80 ? -19.000 0.018 -4.798 1.00 51.88 80 ALA A N 1
ATOM 600 C CA . ALA A 1 80 ? -18.698 1.402 -4.439 1.00 51.88 80 ALA A CA 1
ATOM 601 C C . ALA A 1 80 ? -19.694 1.972 -3.417 1.00 51.88 80 ALA A C 1
ATOM 603 O O . ALA A 1 80 ? -19.247 2.589 -2.454 1.00 51.88 80 ALA A O 1
ATOM 604 N N . GLY A 1 81 ? -20.999 1.728 -3.615 1.00 53.59 81 GLY A N 1
ATOM 605 C CA . GLY A 1 81 ? -22.092 1.980 -2.662 1.00 53.59 81 GLY A CA 1
ATOM 606 C C . GLY A 1 81 ? -22.092 3.339 -1.945 1.00 53.59 81 GLY A C 1
ATOM 607 O O . GLY A 1 81 ? -21.507 4.320 -2.410 1.00 53.59 81 GLY A O 1
ATOM 608 N N . ASP A 1 82 ? -22.714 3.362 -0.763 1.00 57.94 82 ASP A N 1
ATOM 609 C CA . ASP A 1 82 ? -22.568 4.445 0.225 1.00 57.94 82 ASP A CA 1
ATOM 610 C C . ASP A 1 82 ? -21.119 4.564 0.734 1.00 57.94 82 ASP A C 1
ATOM 612 O O . ASP A 1 82 ? -20.705 5.587 1.276 1.00 57.94 82 ASP A O 1
ATOM 616 N N . THR A 1 83 ? -20.315 3.523 0.522 1.00 64.38 83 THR A N 1
ATOM 617 C CA . THR A 1 83 ? -18.953 3.404 1.025 1.00 64.38 83 THR A CA 1
ATOM 618 C C . THR A 1 83 ? -17.991 4.451 0.468 1.00 64.38 83 THR A C 1
ATOM 620 O O . THR A 1 83 ? -17.125 4.931 1.195 1.00 64.38 83 THR A O 1
ATOM 623 N N . LEU A 1 84 ? -18.127 4.844 -0.803 1.00 74.88 84 LEU A N 1
ATOM 624 C CA . LEU A 1 84 ? -17.313 5.927 -1.371 1.00 74.88 84 LEU A CA 1
ATOM 625 C C . LEU A 1 84 ? -17.817 7.332 -1.000 1.00 74.88 84 LEU A C 1
ATOM 627 O O . LEU A 1 84 ? -17.089 8.296 -1.223 1.00 74.88 84 LEU A O 1
ATOM 631 N N . ALA A 1 85 ? -19.009 7.482 -0.408 1.00 80.31 85 ALA A N 1
ATOM 632 C CA . ALA A 1 85 ? -19.521 8.795 0.002 1.00 80.31 85 ALA A CA 1
ATOM 633 C C . ALA A 1 85 ? -18.702 9.424 1.148 1.00 80.31 85 ALA A C 1
ATOM 635 O O . ALA A 1 85 ? -18.676 10.645 1.287 1.00 80.31 85 ALA A O 1
ATOM 636 N N . LYS A 1 86 ? -18.001 8.591 1.930 1.00 90.00 86 LYS A N 1
ATOM 637 C CA . LYS A 1 86 ? -17.112 8.978 3.040 1.00 90.00 86 LYS A CA 1
ATOM 638 C C . LYS A 1 86 ? -15.632 9.063 2.624 1.00 90.00 86 LYS A C 1
ATOM 640 O O . LYS A 1 86 ? -14.741 9.042 3.471 1.00 90.00 86 LYS A O 1
ATOM 645 N N . VAL A 1 87 ? -15.354 9.123 1.316 1.00 93.12 87 VAL A N 1
ATOM 646 C CA . VAL A 1 87 ? -14.002 9.314 0.769 1.00 93.12 87 VAL A CA 1
ATOM 647 C C . VAL A 1 87 ? -13.833 10.762 0.311 1.00 93.12 87 VAL A C 1
ATOM 649 O O . VAL A 1 87 ? -14.393 11.204 -0.692 1.00 93.12 87 VAL A O 1
ATOM 652 N N . HIS A 1 88 ? -13.029 11.502 1.062 1.00 95.19 88 HIS A N 1
ATOM 653 C CA . HIS A 1 88 ? -12.792 12.928 0.920 1.00 95.19 88 HIS A CA 1
ATOM 654 C C . HIS A 1 88 ? -11.458 13.170 0.207 1.00 95.19 88 HIS A C 1
ATOM 656 O O . HIS A 1 88 ? -10.400 12.769 0.693 1.00 95.19 88 HIS A O 1
ATOM 662 N N . ILE A 1 89 ? -11.497 13.822 -0.961 1.00 96.38 89 ILE A N 1
ATOM 663 C CA . ILE A 1 89 ? -10.325 13.961 -1.836 1.00 96.38 89 ILE A CA 1
ATOM 664 C C . ILE A 1 89 ? -10.047 15.422 -2.198 1.00 96.38 89 ILE A C 1
ATOM 666 O O . ILE A 1 89 ? -10.953 16.185 -2.532 1.00 96.38 89 ILE A O 1
ATOM 670 N N . GLY A 1 90 ? -8.765 15.782 -2.220 1.00 95.56 90 GLY A N 1
ATOM 671 C CA . GLY A 1 90 ? -8.266 17.108 -2.561 1.00 95.56 90 GLY A CA 1
ATOM 672 C C . GLY A 1 90 ? -8.036 17.994 -1.331 1.00 95.56 90 GLY A C 1
ATOM 673 O O . GLY A 1 90 ? -8.501 17.680 -0.237 1.00 95.56 90 GLY A O 1
ATOM 674 N N . PRO A 1 91 ? -7.355 19.140 -1.496 1.00 93.25 91 PRO A N 1
ATOM 675 C CA . PRO A 1 91 ? -6.805 19.926 -0.385 1.00 93.25 91 PRO A CA 1
ATOM 676 C C . PRO A 1 91 ? -7.843 20.603 0.528 1.00 93.25 91 PRO A C 1
ATOM 678 O O . PRO A 1 91 ? -7.462 21.161 1.545 1.00 93.25 91 PRO A O 1
ATOM 681 N N . LEU A 1 92 ? -9.134 20.596 0.173 1.00 91.94 92 LEU A N 1
ATOM 682 C CA . LEU A 1 92 ? -10.204 21.212 0.976 1.00 91.94 92 LEU A CA 1
ATOM 683 C C . LEU A 1 92 ? -11.022 20.211 1.803 1.00 91.94 92 LEU A C 1
ATOM 685 O O . LEU A 1 92 ? -11.766 20.627 2.682 1.00 91.94 92 LEU A O 1
ATOM 689 N N . GLN A 1 93 ? -10.960 18.919 1.471 1.00 93.31 93 GLN A N 1
ATOM 690 C CA . GLN A 1 93 ? -11.786 17.878 2.101 1.00 93.31 93 GLN A CA 1
ATOM 691 C C . GLN A 1 93 ? -10.943 16.679 2.552 1.00 93.31 93 GLN A C 1
ATOM 693 O O . GLN A 1 93 ? -11.216 16.092 3.591 1.00 93.31 93 GLN A O 1
ATOM 698 N N . GLY A 1 94 ? -9.915 16.321 1.780 1.00 95.38 94 GLY A N 1
ATOM 699 C CA . GLY A 1 94 ? -8.980 15.235 2.071 1.00 95.38 94 GLY A CA 1
ATOM 700 C C . GLY A 1 94 ? -7.723 15.652 2.843 1.00 95.38 94 GLY A C 1
ATOM 701 O O . GLY A 1 94 ? -6.838 14.820 3.030 1.00 95.38 94 GLY A O 1
ATOM 702 N N . ASP A 1 95 ? -7.607 16.915 3.272 1.00 95.94 95 ASP A N 1
ATOM 703 C CA . ASP A 1 95 ? -6.511 17.357 4.142 1.00 95.94 95 ASP A CA 1
ATOM 704 C C . ASP A 1 95 ? -6.834 17.082 5.618 1.00 95.94 95 ASP A C 1
ATOM 706 O O . ASP A 1 95 ? -7.572 17.831 6.266 1.00 95.94 95 ASP A O 1
ATOM 710 N N . ILE A 1 96 ? -6.238 16.019 6.162 1.00 96.56 96 ILE A N 1
ATOM 711 C CA . ILE A 1 96 ? -6.437 15.611 7.557 1.00 96.56 96 ILE A CA 1
ATOM 712 C C . ILE A 1 96 ? -5.936 16.642 8.578 1.00 96.56 96 ILE A C 1
ATOM 714 O O . ILE A 1 96 ? -6.375 16.593 9.725 1.00 96.56 96 ILE A O 1
ATOM 718 N N . LEU A 1 97 ? -5.072 17.593 8.194 1.00 96.19 97 LEU A N 1
ATOM 719 C CA . LEU A 1 97 ? -4.628 18.680 9.080 1.00 96.19 97 LEU A CA 1
ATOM 720 C C . LEU A 1 97 ? -5.758 19.674 9.391 1.00 96.19 97 LEU A C 1
ATOM 722 O O . LEU A 1 97 ? -5.710 20.373 10.400 1.00 96.19 97 LEU A O 1
ATOM 726 N N . SER A 1 98 ? -6.789 19.715 8.542 1.00 93.69 98 SER A N 1
ATOM 727 C CA . SER A 1 98 ? -7.987 20.544 8.723 1.00 93.69 98 SER A CA 1
ATOM 728 C C . SER A 1 98 ? -9.136 19.826 9.450 1.00 93.69 98 SER A C 1
ATOM 730 O O . SER A 1 98 ? -10.174 20.435 9.714 1.00 93.69 98 SER A O 1
ATOM 732 N N . LEU A 1 99 ? -8.968 18.538 9.775 1.00 92.75 99 LEU A N 1
ATOM 733 C CA . LEU A 1 99 ? -10.036 17.665 10.261 1.00 92.75 99 LEU A CA 1
ATOM 734 C C . LEU A 1 99 ? -10.414 17.931 11.726 1.00 92.75 99 LEU A C 1
ATOM 736 O O . LEU A 1 99 ? -9.574 17.902 12.626 1.00 92.75 99 LEU A O 1
ATOM 740 N N . SER A 1 100 ? -11.717 18.075 11.976 1.00 93.38 100 SER A N 1
ATOM 741 C CA . SER A 1 100 ? -12.299 18.032 13.320 1.00 93.38 100 SER A CA 1
ATOM 742 C C . SER A 1 100 ? -12.318 16.587 13.831 1.00 93.38 100 SER A C 1
ATOM 744 O O . SER A 1 100 ? -13.165 15.784 13.440 1.00 93.38 100 SER A O 1
ATOM 746 N N . LEU A 1 101 ? -11.389 16.238 14.727 1.00 92.88 101 LEU A N 1
ATOM 747 C CA . LEU A 1 101 ? -11.287 14.881 15.291 1.00 92.88 101 LEU A CA 1
ATOM 748 C C . LEU A 1 101 ? -12.528 14.463 16.101 1.00 92.88 101 LEU A C 1
ATOM 750 O O . LEU A 1 101 ? -12.766 13.272 16.291 1.00 92.88 101 LEU A O 1
ATOM 754 N N . LEU A 1 102 ? -13.350 15.421 16.544 1.00 89.88 102 LEU A N 1
ATOM 755 C CA . LEU A 1 102 ? -14.627 15.164 17.219 1.00 89.88 102 LEU A CA 1
ATOM 756 C C . LEU A 1 102 ? -15.711 14.663 16.250 1.00 89.88 102 LEU A C 1
ATOM 758 O O . LEU A 1 102 ? -16.534 13.833 16.630 1.00 89.88 102 LEU A O 1
ATOM 762 N N . GLU A 1 103 ? -15.681 15.109 14.994 1.00 89.56 103 GLU A N 1
ATOM 763 C CA . GLU A 1 103 ? -16.671 14.767 13.959 1.00 89.56 103 GLU A CA 1
ATOM 764 C C . GLU A 1 103 ? -16.395 13.422 13.272 1.00 89.56 103 GLU A C 1
ATOM 766 O O . GLU A 1 103 ? -17.241 12.920 12.535 1.00 89.56 103 GLU A O 1
ATOM 771 N N . MET A 1 104 ? -15.234 12.810 13.529 1.00 93.19 104 MET A N 1
ATOM 772 C CA . MET A 1 104 ? -14.894 11.494 12.992 1.00 93.19 104 MET A CA 1
ATOM 773 C C . MET A 1 104 ? -15.886 10.413 13.441 1.00 93.19 104 MET A C 1
ATOM 775 O O . MET A 1 104 ? -16.252 10.319 14.615 1.00 93.19 104 MET A O 1
ATOM 779 N N . GLU A 1 105 ? -16.263 9.532 12.517 1.00 95.12 105 GLU A N 1
ATOM 780 C CA . GLU A 1 105 ? -16.960 8.292 12.849 1.00 95.12 105 GLU A CA 1
ATOM 781 C C . GLU A 1 105 ? -16.009 7.267 13.477 1.00 95.12 105 GLU A C 1
ATOM 783 O O . GLU A 1 105 ? -14.857 7.117 13.062 1.00 95.12 105 GLU A O 1
ATOM 788 N N . THR A 1 106 ? -16.511 6.497 14.442 1.00 96.88 106 THR A N 1
ATOM 789 C CA . THR A 1 106 ? -15.772 5.387 15.056 1.00 96.88 106 THR A CA 1
ATOM 790 C C . THR A 1 106 ? -15.511 4.268 14.045 1.00 96.88 106 THR A C 1
ATOM 792 O O . THR A 1 106 ? -16.400 3.904 13.276 1.00 96.88 106 THR A O 1
ATOM 795 N N . CYS A 1 107 ? -14.306 3.696 14.071 1.00 97.62 107 CYS A N 1
ATOM 796 C CA . CYS A 1 107 ? -13.883 2.594 13.204 1.00 97.62 107 CYS A CA 1
ATOM 797 C C . CYS A 1 107 ? -13.312 1.428 14.017 1.00 97.62 107 CYS A C 1
ATOM 799 O O . CYS A 1 107 ? -12.845 1.623 15.135 1.00 97.62 107 CYS A O 1
ATOM 801 N N . GLU A 1 108 ? -13.283 0.239 13.425 1.00 98.38 108 GLU A N 1
ATOM 802 C CA . GLU A 1 108 ? -12.717 -0.978 14.016 1.00 98.38 108 GLU A CA 1
ATOM 803 C C . GLU A 1 108 ? -11.235 -1.154 13.667 1.00 98.38 108 GLU A C 1
ATOM 805 O O . GLU A 1 108 ? -10.458 -1.658 14.482 1.00 98.38 108 GLU A O 1
ATOM 810 N N . ALA A 1 109 ? -10.833 -0.697 12.476 1.00 98.44 109 ALA A N 1
ATOM 811 C CA . ALA A 1 109 ? -9.438 -0.638 12.058 1.00 98.44 109 ALA A CA 1
ATOM 812 C C . ALA A 1 109 ? -9.064 0.730 11.467 1.00 98.44 109 ALA A C 1
ATOM 814 O O . ALA A 1 109 ? -9.871 1.367 10.789 1.00 98.44 109 ALA A O 1
ATOM 815 N N . LEU A 1 110 ? -7.817 1.156 11.675 1.00 98.62 110 LEU A N 1
ATOM 816 C CA . LEU A 1 110 ? -7.235 2.339 11.038 1.00 98.62 110 LEU A CA 1
ATOM 817 C C . LEU A 1 110 ? -5.995 1.924 10.244 1.00 98.62 110 LEU A C 1
ATOM 819 O O . LEU A 1 110 ? -5.055 1.348 10.796 1.00 98.62 110 LEU A O 1
ATOM 823 N N . VAL A 1 111 ? -5.997 2.197 8.938 1.00 98.44 111 VAL A N 1
ATOM 824 C CA . VAL A 1 111 ? -4.923 1.788 8.022 1.00 98.44 111 VAL A CA 1
ATOM 825 C C . VAL A 1 111 ? -4.465 2.983 7.202 1.00 98.44 111 VAL A C 1
ATOM 827 O O . VAL A 1 111 ? -5.269 3.596 6.515 1.00 98.44 111 VAL A O 1
ATOM 830 N N . GLY A 1 112 ? -3.182 3.336 7.272 1.00 97.00 112 GLY A N 1
ATOM 831 C CA . GLY A 1 112 ? -2.694 4.608 6.729 1.00 97.00 112 GLY A CA 1
ATOM 832 C C . GLY A 1 112 ? -1.318 4.526 6.080 1.00 97.00 112 GLY A C 1
ATOM 833 O O . GLY A 1 112 ? -0.470 3.728 6.474 1.00 97.00 112 GLY A O 1
ATOM 834 N N . GLY A 1 113 ? -1.104 5.354 5.058 1.00 95.38 113 GLY A N 1
ATOM 835 C CA . GLY A 1 113 ? 0.167 5.467 4.333 1.00 95.38 113 GLY A CA 1
ATOM 836 C C . GLY A 1 113 ? 0.712 6.896 4.363 1.00 95.38 113 GLY A C 1
ATOM 837 O O . GLY A 1 113 ? 0.867 7.490 3.294 1.00 95.38 113 GLY A O 1
ATOM 838 N N . PRO A 1 114 ? 0.934 7.492 5.552 1.00 93.31 114 PRO A N 1
ATOM 839 C CA . PRO A 1 114 ? 1.285 8.903 5.673 1.00 93.31 114 PRO A CA 1
ATOM 840 C C . PRO A 1 114 ? 2.601 9.239 4.946 1.00 93.31 114 PRO A C 1
ATOM 842 O O . PRO A 1 114 ? 3.496 8.392 4.842 1.00 93.31 114 PRO A O 1
ATOM 845 N N . PRO A 1 115 ? 2.749 10.468 4.415 1.00 86.56 115 PRO A N 1
ATOM 846 C CA . PRO A 1 115 ? 3.679 10.735 3.323 1.00 86.56 115 PRO A CA 1
ATOM 847 C C . PRO A 1 115 ? 5.137 10.531 3.750 1.00 86.56 115 PRO A C 1
ATOM 849 O O . PRO A 1 115 ? 5.646 11.241 4.609 1.00 86.56 115 PRO A O 1
ATOM 852 N N . CYS A 1 116 ? 5.836 9.567 3.144 1.00 76.50 116 CYS A N 1
ATOM 853 C CA . CYS A 1 116 ? 7.167 9.136 3.590 1.00 76.50 116 CYS A CA 1
ATOM 854 C C . CYS A 1 116 ? 8.323 10.102 3.255 1.00 76.50 116 CYS A C 1
ATOM 856 O O . CYS A 1 116 ? 9.467 9.884 3.668 1.00 76.50 116 CYS A O 1
ATOM 858 N N . GLN A 1 117 ? 8.058 11.162 2.488 1.00 73.94 117 GLN A N 1
ATOM 859 C CA . GLN A 1 117 ? 9.065 12.085 1.960 1.00 73.94 117 GLN A CA 1
ATOM 860 C C . GLN A 1 117 ? 9.946 12.794 3.010 1.00 73.94 117 GLN A C 1
ATOM 862 O O . GLN A 1 117 ? 11.133 12.933 2.702 1.00 73.94 117 GLN A O 1
ATOM 867 N N . PRO A 1 118 ? 9.467 13.170 4.219 1.00 71.56 118 PRO A N 1
ATOM 868 C CA . PRO A 1 118 ? 10.307 13.778 5.256 1.00 71.56 118 PRO A CA 1
ATOM 869 C C . PRO A 1 118 ? 11.520 12.926 5.658 1.00 71.56 118 PRO A C 1
ATOM 871 O O . PRO A 1 118 ? 12.545 13.470 6.069 1.00 71.56 118 PRO A O 1
ATOM 874 N N . TRP A 1 119 ? 11.416 11.597 5.518 1.00 67.00 119 TRP A N 1
ATOM 875 C CA . TRP A 1 119 ? 12.440 10.621 5.922 1.00 67.00 119 TRP A CA 1
ATOM 876 C C . TRP A 1 119 ? 13.050 9.856 4.732 1.00 67.00 119 TRP A C 1
ATOM 878 O O . TRP A 1 119 ? 14.137 9.288 4.846 1.00 67.00 119 TRP A O 1
ATOM 888 N N . SER A 1 120 ? 12.369 9.817 3.580 1.00 58.56 120 SER A N 1
ATOM 889 C CA . SER A 1 120 ? 12.794 9.024 2.419 1.00 58.56 120 SER A CA 1
ATOM 890 C C . SER A 1 120 ? 14.040 9.581 1.712 1.00 58.56 120 SER A C 1
ATOM 892 O O . SER A 1 120 ? 14.282 10.785 1.674 1.00 58.56 120 SER A O 1
ATOM 894 N N . ALA A 1 121 ? 14.781 8.712 1.018 1.00 57.00 121 ALA A N 1
ATOM 895 C CA . ALA A 1 121 ? 15.873 9.120 0.128 1.00 57.00 121 ALA A CA 1
ATOM 896 C C . ALA A 1 121 ? 15.414 9.889 -1.130 1.00 57.00 121 ALA A C 1
ATOM 898 O O . ALA A 1 121 ? 16.257 10.410 -1.855 1.00 57.00 121 ALA A O 1
ATOM 899 N N . SER A 1 122 ? 14.105 9.951 -1.394 1.00 55.25 122 SER A N 1
ATOM 900 C CA . SER A 1 122 ? 13.505 10.685 -2.517 1.00 55.25 122 SER A CA 1
ATOM 901 C C . SER A 1 122 ? 12.944 12.058 -2.119 1.00 55.25 122 SER A C 1
ATOM 903 O O . SER A 1 122 ? 12.395 12.748 -2.975 1.00 55.25 122 SER A O 1
ATOM 905 N N . GLY A 1 123 ? 13.060 12.448 -0.846 1.00 58.53 123 GLY A N 1
ATOM 906 C CA . GLY A 1 123 ? 12.736 13.786 -0.349 1.00 58.53 123 GLY A CA 1
ATOM 907 C C . GLY A 1 123 ? 13.981 14.543 0.117 1.00 58.53 123 GLY A C 1
ATOM 908 O O . GLY A 1 123 ? 15.094 14.020 0.087 1.00 58.53 123 GLY A O 1
ATOM 909 N N . GLU A 1 124 ? 13.787 15.772 0.594 1.00 66.75 124 GLU A N 1
ATOM 910 C CA . GLU A 1 124 ? 14.871 16.644 1.082 1.00 66.75 124 GLU A CA 1
ATOM 911 C C . GLU A 1 124 ? 15.447 16.202 2.441 1.00 66.75 124 GLU A C 1
ATOM 913 O O . GLU A 1 124 ? 16.420 16.780 2.917 1.00 66.75 124 GLU A O 1
ATOM 918 N N . LYS A 1 125 ? 14.869 15.160 3.062 1.00 65.00 125 LYS A N 1
ATOM 919 C CA . LYS A 1 125 ? 15.222 14.646 4.398 1.00 65.00 125 LYS A CA 1
ATOM 920 C C . LYS A 1 125 ? 15.154 15.702 5.508 1.00 65.00 125 LYS A C 1
ATOM 922 O O . LYS A 1 125 ? 15.862 15.601 6.507 1.00 65.00 125 LYS A O 1
ATOM 927 N N . ALA A 1 126 ? 14.275 16.691 5.353 1.00 69.44 126 ALA A N 1
ATOM 928 C CA . ALA A 1 126 ? 14.058 17.746 6.339 1.00 69.44 126 ALA A CA 1
ATOM 929 C C . ALA A 1 126 ? 13.431 17.232 7.658 1.00 69.44 126 ALA A C 1
ATOM 931 O O . ALA A 1 126 ? 13.373 17.976 8.638 1.00 69.44 126 ALA A O 1
ATOM 932 N N . GLY A 1 127 ? 12.997 15.964 7.724 1.00 74.75 127 GLY A N 1
ATOM 933 C CA . GLY A 1 127 ? 12.440 15.359 8.934 1.00 74.75 127 GLY A CA 1
ATOM 934 C C . GLY A 1 127 ? 11.245 16.161 9.440 1.00 74.75 127 GLY A C 1
ATOM 935 O O . GLY A 1 127 ? 10.379 16.536 8.660 1.00 74.75 127 GLY A O 1
ATOM 936 N N . CYS A 1 128 ? 11.224 16.497 10.728 1.00 75.12 128 CYS A N 1
ATOM 937 C CA . CYS A 1 128 ? 10.147 17.292 11.329 1.00 75.12 128 CYS A CA 1
ATOM 938 C C . CYS A 1 128 ? 10.113 18.774 10.886 1.00 75.12 128 CYS A C 1
ATOM 940 O O . CYS A 1 128 ? 9.324 19.536 11.425 1.00 75.12 128 CYS A O 1
ATOM 942 N N . GLN A 1 129 ? 10.984 19.212 9.966 1.00 76.25 129 GLN A N 1
ATOM 943 C CA . GLN A 1 129 ? 10.888 20.525 9.304 1.00 76.25 129 GLN A CA 1
ATOM 944 C C . GLN A 1 129 ? 10.168 20.444 7.943 1.00 76.25 129 GLN A C 1
ATOM 946 O O . GLN A 1 129 ? 9.940 21.466 7.301 1.00 76.25 129 GLN A O 1
ATOM 951 N N . ASP A 1 130 ? 9.828 19.239 7.479 1.00 79.19 130 ASP A N 1
ATOM 952 C CA . ASP A 1 130 ? 8.971 19.021 6.316 1.00 79.19 130 ASP A CA 1
ATOM 953 C C . ASP A 1 130 ? 7.497 19.095 6.761 1.00 79.19 130 ASP A C 1
ATOM 955 O O . ASP A 1 130 ? 7.110 18.291 7.610 1.00 79.19 130 ASP A O 1
ATOM 959 N N . PRO A 1 131 ? 6.642 19.964 6.186 1.00 83.94 131 PRO A N 1
ATOM 960 C CA . PRO A 1 131 ? 5.218 20.042 6.548 1.00 83.94 131 PRO A CA 1
ATOM 961 C C . PRO A 1 131 ? 4.447 18.722 6.373 1.00 83.94 131 PRO A C 1
ATOM 963 O O . PRO A 1 131 ? 3.363 18.537 6.916 1.00 83.94 131 PRO A O 1
ATOM 966 N N . ARG A 1 132 ? 4.992 17.757 5.619 1.00 85.31 132 ARG A N 1
ATOM 967 C CA . ARG A 1 132 ? 4.407 16.413 5.501 1.00 85.31 132 ARG A CA 1
ATOM 968 C C . ARG A 1 132 ? 4.626 15.544 6.744 1.00 85.31 132 ARG A C 1
ATOM 970 O O . ARG A 1 132 ? 3.954 14.524 6.877 1.00 85.31 132 ARG A O 1
ATOM 977 N N . ALA A 1 133 ? 5.529 15.922 7.651 1.00 87.00 133 ALA A N 1
ATOM 978 C CA . ALA A 1 133 ? 5.677 15.264 8.947 1.00 87.00 133 ALA A CA 1
ATOM 979 C C . ALA A 1 133 ? 4.449 15.509 9.842 1.00 87.00 133 ALA A C 1
ATOM 981 O O . ALA A 1 133 ? 4.021 14.587 10.536 1.00 87.00 133 ALA A O 1
ATOM 982 N N . ASP A 1 134 ? 3.821 16.686 9.739 1.00 91.88 134 ASP A N 1
ATOM 983 C CA . ASP A 1 134 ? 2.589 17.022 10.466 1.00 91.88 134 ASP A CA 1
ATOM 984 C C . ASP A 1 134 ? 1.443 16.065 10.096 1.00 91.88 134 ASP A C 1
ATOM 986 O O . ASP A 1 134 ? 0.641 15.688 10.943 1.00 91.88 134 ASP A O 1
ATOM 990 N N . VAL A 1 135 ? 1.402 15.582 8.847 1.00 95.12 135 VAL A N 1
ATOM 991 C CA . VAL A 1 135 ? 0.415 14.589 8.378 1.00 95.12 135 VAL A CA 1
ATOM 992 C C . VAL A 1 135 ? 0.601 13.238 9.086 1.00 95.12 135 VAL A C 1
ATOM 994 O O . VAL A 1 135 ? -0.377 12.550 9.383 1.00 95.12 135 VAL A O 1
ATOM 997 N N . MET A 1 136 ? 1.840 12.851 9.408 1.00 94.06 136 MET A N 1
ATOM 998 C CA . MET A 1 136 ? 2.108 11.664 10.231 1.00 94.06 136 MET A CA 1
ATOM 999 C C . MET A 1 136 ? 1.712 11.903 11.692 1.00 94.06 136 MET A C 1
ATOM 1001 O O . MET A 1 136 ? 1.051 11.048 12.274 1.00 94.06 136 MET A O 1
ATOM 1005 N N . ASP A 1 137 ? 2.039 13.057 12.279 1.00 93.06 137 ASP A N 1
ATOM 1006 C CA . ASP A 1 137 ? 1.652 13.357 13.666 1.00 93.06 137 ASP A CA 1
ATOM 1007 C C . ASP A 1 137 ? 0.124 13.451 13.844 1.00 93.06 137 ASP A C 1
ATOM 1009 O O . ASP A 1 137 ? -0.442 12.888 14.785 1.00 93.06 137 ASP A O 1
ATOM 1013 N N . GLN A 1 138 ? -0.576 14.045 12.877 1.00 96.62 138 GLN A N 1
ATOM 1014 C CA . GLN A 1 138 ? -2.036 14.061 12.829 1.00 96.62 138 GLN A CA 1
ATOM 1015 C C . GLN A 1 138 ? -2.615 12.652 12.646 1.00 96.62 138 GLN A C 1
ATOM 1017 O O . GLN A 1 138 ? -3.594 12.312 13.303 1.00 96.62 138 GLN A O 1
ATOM 1022 N N . THR A 1 139 ? -1.981 11.787 11.843 1.00 97.62 139 THR A N 1
ATOM 1023 C CA . THR A 1 139 ? -2.366 10.364 11.737 1.00 97.62 139 THR A CA 1
ATOM 1024 C C . THR A 1 139 ? -2.236 9.642 13.086 1.00 97.62 139 THR A C 1
ATOM 1026 O O . THR A 1 139 ? -3.125 8.881 13.464 1.00 97.62 139 THR A O 1
ATOM 1029 N N . ILE A 1 140 ? -1.174 9.909 13.856 1.00 97.62 140 ILE A N 1
ATOM 1030 C CA . ILE A 1 140 ? -1.013 9.376 15.220 1.00 97.62 140 ILE A CA 1
ATOM 1031 C C . ILE A 1 140 ? -2.052 9.965 16.183 1.00 97.62 140 ILE A C 1
ATOM 1033 O O . ILE A 1 140 ? -2.586 9.246 17.025 1.00 97.62 140 ILE A O 1
ATOM 1037 N N . THR A 1 141 ? -2.408 11.239 16.029 1.00 97.69 141 THR A N 1
ATOM 1038 C CA . THR A 1 141 ? -3.473 11.874 16.818 1.00 97.69 141 THR A CA 1
ATOM 1039 C C . THR A 1 141 ? -4.836 11.231 16.523 1.00 97.69 141 THR A C 1
ATOM 1041 O O . THR A 1 141 ? -5.535 10.848 17.457 1.00 97.69 141 THR A O 1
ATOM 1044 N N . MET A 1 142 ? -5.168 10.978 15.250 1.00 98.19 142 MET A N 1
ATOM 1045 C CA . MET A 1 142 ? -6.364 10.219 14.846 1.00 98.19 142 MET A CA 1
ATOM 1046 C C . MET A 1 142 ? -6.388 8.805 15.450 1.00 98.19 142 MET A C 1
ATOM 1048 O O . MET A 1 142 ? -7.441 8.350 15.886 1.00 98.19 142 MET A O 1
ATOM 1052 N N . VAL A 1 143 ? -5.243 8.111 15.505 1.00 98.56 143 VAL A N 1
ATOM 1053 C CA . VAL A 1 143 ? -5.124 6.793 16.156 1.00 98.56 143 VAL A CA 1
ATOM 1054 C C . VAL A 1 143 ? -5.466 6.867 17.646 1.00 98.56 143 VAL A C 1
ATOM 1056 O O . VAL A 1 143 ? -6.222 6.026 18.125 1.00 98.56 143 VAL A O 1
ATOM 1059 N N . ILE A 1 144 ? -4.949 7.867 18.367 1.00 98.38 144 ILE A N 1
ATOM 1060 C CA . ILE A 1 144 ? -5.211 8.046 19.804 1.00 98.38 144 ILE A CA 1
ATOM 1061 C C . ILE A 1 144 ? -6.706 8.301 20.049 1.00 98.38 144 ILE A C 1
ATOM 1063 O O . ILE A 1 144 ? -7.323 7.583 20.834 1.00 98.38 144 ILE A O 1
ATOM 1067 N N . GLU A 1 145 ? -7.311 9.252 19.333 1.00 97.75 145 GLU A N 1
ATOM 1068 C CA . GLU A 1 145 ? -8.740 9.577 19.474 1.00 97.75 145 GLU A CA 1
ATOM 1069 C C . GLU A 1 145 ? -9.644 8.374 19.146 1.00 97.75 145 GLU A C 1
ATOM 1071 O O . GLU A 1 145 ? -10.566 8.047 19.896 1.00 97.75 145 GLU A O 1
ATOM 1076 N N . GLN A 1 146 ? -9.363 7.656 18.053 1.00 98.06 146 GLN A N 1
ATOM 1077 C CA . GLN A 1 146 ? -10.142 6.477 17.655 1.00 98.06 146 GLN A CA 1
ATOM 1078 C C . GLN A 1 146 ? -9.964 5.291 18.620 1.00 98.06 146 GLN A C 1
ATOM 1080 O O . GLN A 1 146 ? -10.898 4.500 18.771 1.00 98.06 146 GLN A O 1
ATOM 1085 N N . ALA A 1 147 ? -8.817 5.177 19.301 1.00 98.25 147 ALA A N 1
ATOM 1086 C CA . ALA A 1 147 ? -8.590 4.173 20.339 1.00 98.25 147 ALA A CA 1
ATOM 1087 C C . ALA A 1 147 ? -9.444 4.427 21.590 1.00 98.25 147 ALA A C 1
ATOM 1089 O O . ALA A 1 147 ? -10.107 3.504 22.066 1.00 98.25 147 ALA A O 1
ATOM 1090 N N . TRP A 1 148 ? -9.492 5.671 22.079 1.00 97.75 148 TRP A N 1
ATOM 1091 C CA . TRP A 1 148 ? -10.320 6.049 23.233 1.00 97.75 148 TRP A CA 1
ATOM 1092 C C . TRP A 1 148 ? -11.826 5.985 22.952 1.00 97.75 148 TRP A C 1
ATOM 1094 O O . TRP A 1 148 ? -12.607 5.696 23.847 1.00 97.75 148 TRP A O 1
ATOM 1104 N N . ARG A 1 149 ? -12.248 6.113 21.688 1.00 96.94 149 ARG A N 1
ATOM 1105 C CA . ARG A 1 149 ? -13.636 5.850 21.257 1.00 96.94 149 ARG A CA 1
ATOM 1106 C C . ARG A 1 149 ? -14.059 4.369 21.332 1.00 96.94 149 ARG A C 1
ATOM 1108 O O . ARG A 1 149 ? -15.185 4.037 20.957 1.00 96.94 149 ARG A O 1
ATOM 1115 N N . GLY A 1 150 ? -13.175 3.463 21.752 1.00 97.44 150 GLY A N 1
ATOM 1116 C CA . GLY A 1 150 ? -13.528 2.111 22.194 1.00 97.44 150 GLY A CA 1
ATOM 1117 C C . GLY A 1 150 ? -13.908 1.093 21.114 1.00 97.44 150 GLY A C 1
ATOM 1118 O O . GLY A 1 150 ? -14.058 -0.083 21.444 1.00 97.44 150 GLY A O 1
ATOM 1119 N N . GLN A 1 151 ? -14.039 1.483 19.840 1.00 98.00 151 GLN A N 1
ATOM 1120 C CA . GLN A 1 151 ? -14.266 0.545 18.722 1.00 98.00 151 GLN A CA 1
ATOM 1121 C C . GLN A 1 151 ? -12.979 0.115 18.018 1.00 98.00 151 GLN A C 1
ATOM 1123 O O . GLN A 1 151 ? -12.908 -1.012 17.529 1.00 98.00 151 GLN A O 1
ATOM 1128 N N . LEU A 1 152 ? -11.953 0.973 17.981 1.00 98.62 152 LEU A N 1
ATOM 1129 C CA . LEU A 1 152 ? -10.702 0.647 17.306 1.00 98.62 152 LEU A CA 1
ATOM 1130 C C . LEU A 1 152 ? -10.032 -0.531 18.019 1.00 98.62 152 LEU A C 1
ATOM 1132 O O . LEU A 1 152 ? -9.832 -0.506 19.236 1.00 98.62 152 LEU A O 1
ATOM 1136 N N . CYS A 1 153 ? -9.679 -1.555 17.246 1.00 98.38 153 CYS A N 1
ATOM 1137 C CA . CYS A 1 153 ? -8.989 -2.748 17.732 1.00 98.38 153 CYS A CA 1
ATOM 1138 C C . CYS A 1 153 ? -7.711 -3.072 16.944 1.00 98.38 153 CYS A C 1
ATOM 1140 O O . CYS A 1 153 ? -6.861 -3.789 17.466 1.00 98.38 153 CYS A O 1
ATOM 1142 N N . ILE A 1 154 ? -7.545 -2.535 15.725 1.00 98.69 154 ILE A N 1
ATOM 1143 C CA . ILE A 1 154 ? -6.411 -2.812 14.827 1.00 98.69 154 ILE A CA 1
ATOM 1144 C C . ILE A 1 154 ? -5.887 -1.515 14.188 1.00 98.69 154 ILE A C 1
ATOM 1146 O O . ILE A 1 154 ? -6.652 -0.723 13.644 1.00 98.69 154 ILE A O 1
ATOM 1150 N N . VAL A 1 155 ? -4.568 -1.327 14.177 1.00 98.75 155 VAL A N 1
ATOM 1151 C CA . VAL A 1 155 ? -3.872 -0.223 13.499 1.00 98.75 155 VAL A CA 1
ATOM 1152 C C . VAL A 1 155 ? -2.738 -0.777 12.641 1.00 98.75 155 VAL A C 1
ATOM 1154 O O . VAL A 1 155 ? -1.937 -1.576 13.125 1.00 98.75 155 VAL A O 1
ATOM 1157 N N . VAL A 1 156 ? -2.644 -0.344 11.380 1.00 98.50 156 VAL A N 1
ATOM 1158 C CA . VAL A 1 156 ? -1.533 -0.691 10.474 1.00 98.50 156 VAL A CA 1
ATOM 1159 C C . VAL A 1 156 ? -1.118 0.532 9.652 1.00 98.50 156 VAL A C 1
ATOM 1161 O O . VAL A 1 156 ? -1.848 0.959 8.761 1.00 98.50 156 VAL A O 1
ATOM 1164 N N . LEU A 1 157 ? 0.069 1.083 9.912 1.00 98.31 157 LEU A N 1
ATOM 1165 C CA . LEU A 1 157 ? 0.621 2.220 9.166 1.00 98.31 157 LEU A CA 1
ATOM 1166 C C . LEU A 1 157 ? 1.850 1.798 8.342 1.00 98.31 157 LEU A C 1
ATOM 1168 O O . LEU A 1 157 ? 2.796 1.237 8.896 1.00 98.31 157 LEU A O 1
ATOM 1172 N N . GLU A 1 158 ? 1.857 2.084 7.034 1.00 97.12 158 GLU A N 1
ATOM 1173 C CA . GLU A 1 158 ? 3.021 1.885 6.147 1.00 97.12 158 GLU A CA 1
ATOM 1174 C C . GLU A 1 158 ? 3.910 3.133 6.128 1.00 97.12 158 GLU A C 1
ATOM 1176 O O . GLU A 1 158 ? 3.422 4.266 6.105 1.00 97.12 158 GLU A O 1
ATOM 1181 N N . ASN A 1 159 ? 5.228 2.938 6.077 1.00 94.44 159 ASN A N 1
ATOM 1182 C CA . ASN A 1 159 ? 6.150 4.002 5.703 1.00 94.44 159 ASN A CA 1
ATOM 1183 C C . ASN A 1 159 ? 7.432 3.485 5.030 1.00 94.44 159 ASN A C 1
ATOM 1185 O O . ASN A 1 159 ? 7.719 2.287 4.979 1.00 94.44 159 ASN A O 1
ATOM 1189 N N . SER A 1 160 ? 8.278 4.407 4.563 1.00 89.75 160 SER A N 1
ATOM 1190 C CA . SER A 1 160 ? 9.631 4.082 4.101 1.00 89.75 160 SER A CA 1
ATOM 1191 C C . SER A 1 160 ? 10.435 3.382 5.203 1.00 89.75 160 SER A C 1
ATOM 1193 O O . SER A 1 160 ? 10.392 3.784 6.365 1.00 89.75 160 SER A O 1
ATOM 1195 N N . SER A 1 161 ? 11.242 2.379 4.840 1.00 90.62 161 SER A N 1
ATOM 1196 C CA . SER A 1 161 ? 12.138 1.696 5.785 1.00 90.62 161 SER A CA 1
ATOM 1197 C C . SER A 1 161 ? 13.168 2.622 6.447 1.00 90.62 161 SER A C 1
ATOM 1199 O O . SER A 1 161 ? 13.703 2.279 7.496 1.00 90.62 161 SER A O 1
ATOM 1201 N N . LEU A 1 162 ? 13.401 3.820 5.900 1.00 86.75 162 LEU A N 1
ATOM 1202 C CA . LEU A 1 162 ? 14.265 4.840 6.502 1.00 86.75 162 LEU A CA 1
ATOM 1203 C C . LEU A 1 162 ? 13.687 5.442 7.796 1.00 86.75 162 LEU A C 1
ATOM 1205 O O . LEU A 1 162 ? 14.464 5.892 8.640 1.00 86.75 162 LEU A O 1
ATOM 1209 N N . LEU A 1 163 ? 12.365 5.374 8.012 1.00 87.56 163 LEU A N 1
ATOM 1210 C CA . LEU A 1 163 ? 11.729 5.794 9.268 1.00 87.56 163 LEU A CA 1
ATOM 1211 C C . LEU A 1 163 ? 12.287 5.023 10.481 1.00 87.56 163 LEU A C 1
ATOM 1213 O O . LEU A 1 163 ? 12.446 5.611 11.545 1.00 87.56 163 LEU A O 1
ATOM 1217 N N . LEU A 1 164 ? 12.693 3.757 10.298 1.00 88.62 164 LEU A N 1
ATOM 1218 C CA . LEU A 1 164 ? 13.328 2.918 11.332 1.00 88.62 164 LEU A CA 1
ATOM 1219 C C . LEU A 1 164 ? 14.632 3.505 11.895 1.00 88.62 164 LEU A C 1
ATOM 1221 O O . LEU A 1 164 ? 15.057 3.129 12.981 1.00 88.62 164 LEU A O 1
ATOM 1225 N N . THR A 1 165 ? 15.280 4.401 11.148 1.00 86.25 165 THR A N 1
ATOM 1226 C CA . THR A 1 165 ? 16.522 5.077 11.560 1.00 86.25 165 THR A CA 1
ATOM 1227 C C . THR A 1 165 ? 16.289 6.505 12.060 1.00 86.25 165 THR A C 1
ATOM 1229 O O . THR A 1 165 ? 17.243 7.203 12.396 1.00 86.25 165 THR A O 1
ATOM 1232 N N . SER A 1 166 ? 15.033 6.961 12.101 1.00 85.69 166 SER A N 1
ATOM 1233 C CA . SER A 1 166 ? 14.677 8.313 12.524 1.00 85.69 166 SER A CA 1
ATOM 1234 C C . SER A 1 166 ? 14.369 8.368 14.025 1.00 85.69 166 SER A C 1
ATOM 1236 O O . SER A 1 166 ? 13.586 7.546 14.504 1.00 85.69 166 SER A O 1
ATOM 1238 N N . PRO A 1 167 ? 14.862 9.380 14.770 1.00 86.00 167 PRO A N 1
ATOM 1239 C CA . PRO A 1 167 ? 14.440 9.601 16.156 1.00 86.00 167 PRO A CA 1
ATOM 1240 C C . PRO A 1 167 ? 12.938 9.913 16.274 1.00 86.00 167 PRO A C 1
ATOM 1242 O O . PRO A 1 167 ? 12.351 9.694 17.329 1.00 86.00 167 PRO A O 1
ATOM 1245 N N . PHE A 1 168 ? 12.295 10.364 15.190 1.00 86.69 168 PHE A N 1
ATOM 1246 C CA . PHE A 1 168 ? 10.855 10.621 15.155 1.00 86.69 168 PHE A CA 1
ATOM 1247 C C . PHE A 1 168 ? 10.023 9.355 15.410 1.00 86.69 168 PHE A C 1
ATOM 1249 O O . PHE A 1 168 ? 8.991 9.426 16.069 1.00 86.69 168 PHE A O 1
ATOM 1256 N N . LEU A 1 169 ? 10.497 8.181 14.971 1.00 90.81 169 LEU A N 1
ATOM 1257 C CA . LEU A 1 169 ? 9.816 6.915 15.245 1.00 90.81 169 LEU A CA 1
ATOM 1258 C C . LEU A 1 169 ? 9.798 6.587 16.745 1.00 90.81 169 LEU A C 1
ATOM 1260 O O . LEU A 1 169 ? 8.783 6.117 17.248 1.00 90.81 169 LEU A O 1
ATOM 1264 N N . ALA A 1 170 ? 10.895 6.854 17.459 1.00 90.12 170 ALA A N 1
ATOM 1265 C CA . ALA A 1 170 ? 10.961 6.626 18.901 1.00 90.12 170 ALA A CA 1
ATOM 1266 C C . ALA A 1 170 ? 9.973 7.529 19.659 1.00 90.12 170 ALA A C 1
ATOM 1268 O O . ALA A 1 170 ? 9.323 7.070 20.594 1.00 90.12 170 ALA A O 1
ATOM 1269 N N . GLU A 1 171 ? 9.802 8.779 19.219 1.00 91.50 171 GLU A N 1
ATOM 1270 C CA . GLU A 1 171 ? 8.814 9.695 19.799 1.00 91.50 171 GLU A CA 1
ATOM 1271 C C . GLU A 1 171 ? 7.369 9.270 19.491 1.00 91.50 171 GLU A C 1
ATOM 1273 O O . GLU A 1 171 ? 6.531 9.284 20.391 1.00 91.50 171 GLU A O 1
ATOM 1278 N N . ILE A 1 172 ? 7.082 8.811 18.265 1.00 94.31 172 ILE A N 1
ATOM 1279 C CA . ILE A 1 172 ? 5.777 8.227 17.907 1.00 94.31 172 ILE A CA 1
ATOM 1280 C C . ILE A 1 172 ? 5.448 7.031 18.808 1.00 94.31 172 ILE A C 1
ATOM 1282 O O . ILE A 1 172 ? 4.358 6.978 19.375 1.00 94.31 172 ILE A O 1
ATOM 1286 N N . MET A 1 173 ? 6.384 6.089 18.961 1.00 95.88 173 MET A N 1
ATOM 1287 C CA . MET A 1 173 ? 6.187 4.897 19.791 1.00 95.88 173 MET A CA 1
ATOM 1288 C C . MET A 1 173 ? 5.949 5.273 21.253 1.00 95.88 173 MET A C 1
ATOM 1290 O O . MET A 1 173 ? 4.935 4.879 21.819 1.00 95.88 173 MET A O 1
ATOM 1294 N N . ARG A 1 174 ? 6.790 6.147 21.820 1.00 94.31 174 ARG A N 1
ATOM 1295 C CA . ARG A 1 174 ? 6.625 6.673 23.182 1.00 94.31 174 ARG A CA 1
ATOM 1296 C C . ARG A 1 174 ? 5.262 7.350 23.378 1.00 94.31 174 ARG A C 1
ATOM 1298 O O . ARG A 1 174 ? 4.619 7.161 24.409 1.00 94.31 174 ARG A O 1
ATOM 1305 N N . ARG A 1 175 ? 4.799 8.135 22.396 1.00 95.88 175 ARG A N 1
ATOM 1306 C CA . ARG A 1 175 ? 3.488 8.800 22.430 1.00 95.88 175 ARG A CA 1
ATOM 1307 C C . ARG A 1 175 ? 2.347 7.781 22.418 1.00 95.88 175 ARG A C 1
ATOM 1309 O O . ARG A 1 175 ? 1.423 7.931 23.214 1.00 95.88 175 ARG A O 1
ATOM 1316 N N . LEU A 1 176 ? 2.411 6.757 21.568 1.00 97.69 176 LEU A N 1
ATOM 1317 C CA . LEU A 1 176 ? 1.412 5.684 21.484 1.00 97.69 176 LEU A CA 1
ATOM 1318 C C . LEU A 1 176 ? 1.379 4.805 22.743 1.00 97.69 176 LEU A C 1
ATOM 1320 O O . LEU A 1 176 ? 0.301 4.529 23.256 1.00 97.69 176 LEU A O 1
ATOM 1324 N N . GLU A 1 177 ? 2.537 4.421 23.277 1.00 95.12 177 GLU A N 1
ATOM 1325 C CA . GLU A 1 177 ? 2.662 3.604 24.493 1.00 95.12 177 GLU A CA 1
ATOM 1326 C C . GLU A 1 177 ? 2.102 4.319 25.734 1.00 95.12 177 GLU A C 1
ATOM 1328 O O . GLU A 1 177 ? 1.440 3.693 26.558 1.00 95.12 177 GLU A O 1
ATOM 1333 N N . ILE A 1 178 ? 2.309 5.638 25.851 1.00 94.88 178 ILE A N 1
ATOM 1334 C CA . ILE A 1 178 ? 1.780 6.449 26.963 1.00 94.88 178 ILE A CA 1
ATOM 1335 C C . ILE A 1 178 ? 0.295 6.787 26.773 1.00 94.88 178 ILE A C 1
ATOM 1337 O O . ILE A 1 178 ? -0.459 6.795 27.744 1.00 94.88 178 ILE A O 1
ATOM 1341 N N . SER A 1 179 ? -0.128 7.101 25.543 1.00 97.62 179 SER A N 1
ATOM 1342 C CA . SER A 1 179 ? -1.480 7.622 25.262 1.00 97.62 179 SER A CA 1
ATOM 1343 C C . SER A 1 179 ? -2.505 6.523 24.974 1.00 97.62 179 SER A C 1
ATOM 1345 O O . SER A 1 179 ? -3.702 6.762 25.111 1.00 97.62 179 SER A O 1
ATOM 1347 N N . VAL A 1 180 ? -2.047 5.337 24.561 1.00 97.56 180 VAL A N 1
ATOM 1348 C CA . VAL A 1 180 ? -2.861 4.153 24.240 1.00 97.56 180 VAL A CA 1
ATOM 1349 C C . VAL A 1 180 ? -2.221 2.870 24.830 1.00 97.56 180 VAL A C 1
ATOM 1351 O O . VAL A 1 180 ? -1.912 1.924 24.099 1.00 97.56 180 VAL A O 1
ATOM 1354 N N . PRO A 1 181 ? -2.002 2.797 26.159 1.00 96.50 181 PRO A N 1
ATOM 1355 C CA . PRO A 1 181 ? -1.351 1.654 26.824 1.00 96.50 181 PRO A CA 1
ATOM 1356 C C . PRO A 1 181 ? -2.149 0.337 26.749 1.00 96.50 181 PRO A C 1
ATOM 1358 O O . PRO A 1 181 ? -1.579 -0.750 26.856 1.00 96.50 181 PRO A O 1
ATOM 1361 N N . PHE A 1 182 ? -3.465 0.415 26.528 1.00 97.38 182 PHE A N 1
ATOM 1362 C CA . PHE A 1 182 ? -4.350 -0.737 26.300 1.00 97.38 182 PHE A CA 1
ATOM 1363 C C . PHE A 1 182 ? -4.205 -1.365 24.894 1.00 97.38 182 PHE A C 1
ATOM 1365 O O . PHE A 1 182 ? -4.897 -2.330 24.560 1.00 97.38 182 PHE A O 1
ATOM 1372 N N . PHE A 1 183 ? -3.284 -0.851 24.072 1.00 98.19 183 PHE A N 1
ATOM 1373 C CA . PHE A 1 183 ? -2.797 -1.498 22.855 1.00 98.19 183 PHE A CA 1
ATOM 1374 C C . PHE A 1 183 ? -1.409 -2.113 23.081 1.00 98.19 183 PHE A C 1
ATOM 1376 O O . PHE A 1 183 ? -0.609 -1.634 23.885 1.00 98.19 183 PHE A O 1
ATOM 1383 N N . HIS A 1 184 ? -1.107 -3.169 22.330 1.00 97.56 184 HIS A N 1
ATOM 1384 C CA . HIS A 1 184 ? 0.255 -3.636 22.095 1.00 97.56 184 HIS A CA 1
ATOM 1385 C C . HIS A 1 184 ? 0.742 -3.080 20.754 1.00 97.56 184 HIS A C 1
ATOM 1387 O O . HIS A 1 184 ? 0.027 -3.172 19.751 1.00 97.56 184 HIS A O 1
ATOM 1393 N N . TRP A 1 185 ? 1.958 -2.536 20.732 1.00 97.38 185 TRP A N 1
ATOM 1394 C CA . TRP A 1 185 ? 2.553 -1.886 19.564 1.00 97.38 185 TRP A CA 1
ATOM 1395 C C . TRP A 1 185 ? 3.823 -2.612 19.115 1.00 97.38 185 TRP A C 1
ATOM 1397 O O . TRP A 1 185 ? 4.625 -3.053 19.933 1.00 97.38 185 TRP A O 1
ATOM 1407 N N . GLU A 1 186 ? 4.034 -2.709 17.805 1.00 96.62 186 GLU A N 1
ATOM 1408 C CA . GLU A 1 186 ? 5.257 -3.245 17.206 1.00 96.62 186 GLU A CA 1
ATOM 1409 C C . GLU A 1 186 ? 5.609 -2.439 15.957 1.00 96.62 186 GLU A C 1
ATOM 1411 O O . GLU A 1 186 ? 4.732 -2.063 15.177 1.00 96.62 186 GLU A O 1
ATOM 1416 N N . VAL A 1 187 ? 6.904 -2.231 15.720 1.00 96.62 187 VAL A N 1
ATOM 1417 C CA . VAL A 1 187 ? 7.395 -1.756 14.426 1.00 96.62 187 VAL A CA 1
ATOM 1418 C C . VAL A 1 187 ? 8.216 -2.855 13.778 1.00 96.62 187 VAL A C 1
ATOM 1420 O O . VAL A 1 187 ? 9.197 -3.326 14.356 1.00 96.62 187 VAL A O 1
ATOM 1423 N N . CYS A 1 188 ? 7.852 -3.245 12.559 1.00 95.19 188 CYS A N 1
ATOM 1424 C CA . CYS A 1 188 ? 8.576 -4.258 11.807 1.00 95.19 188 CYS A CA 1
ATOM 1425 C C . CYS A 1 188 ? 9.017 -3.767 10.427 1.00 95.19 188 CYS A C 1
ATOM 1427 O O . CYS A 1 188 ? 8.516 -2.791 9.861 1.00 95.19 188 CYS A O 1
ATOM 1429 N N . LYS A 1 189 ? 10.017 -4.462 9.886 1.00 95.50 189 LYS A N 1
ATOM 1430 C CA . LYS A 1 189 ? 10.597 -4.205 8.572 1.00 95.50 189 LYS A CA 1
ATOM 1431 C C . LYS A 1 189 ? 10.268 -5.375 7.657 1.00 95.50 189 LYS A C 1
ATOM 1433 O O . LYS A 1 189 ? 10.543 -6.519 8.011 1.00 95.50 189 LYS A O 1
ATOM 1438 N N . SER A 1 190 ? 9.725 -5.102 6.476 1.00 94.94 190 SER A N 1
ATOM 1439 C CA . SER A 1 190 ? 9.346 -6.152 5.529 1.00 94.94 190 SER A CA 1
ATOM 1440 C C . SER A 1 190 ? 9.641 -5.747 4.089 1.00 94.94 190 SER A C 1
ATOM 1442 O O . SER A 1 190 ? 9.361 -4.620 3.683 1.00 94.94 190 SER A O 1
ATOM 1444 N N . ASP A 1 191 ? 10.204 -6.678 3.321 1.00 94.00 191 ASP A N 1
ATOM 1445 C CA . ASP A 1 191 ? 10.416 -6.545 1.882 1.00 94.00 191 ASP A CA 1
ATOM 1446 C C . ASP A 1 191 ? 9.482 -7.491 1.135 1.00 94.00 191 ASP A C 1
ATOM 1448 O O . ASP A 1 191 ? 9.513 -8.710 1.326 1.00 94.00 191 ASP A O 1
ATOM 1452 N N . LEU A 1 192 ? 8.671 -6.893 0.268 1.00 94.75 192 LEU A N 1
ATOM 1453 C CA . LEU A 1 192 ? 7.723 -7.567 -0.602 1.00 94.75 192 LEU A CA 1
ATOM 1454 C C . LEU A 1 192 ? 8.389 -8.599 -1.528 1.00 94.75 192 LEU A C 1
ATOM 1456 O O . LEU A 1 192 ? 7.741 -9.586 -1.878 1.00 94.75 192 LEU A O 1
ATOM 1460 N N . SER A 1 193 ? 9.682 -8.441 -1.854 1.00 93.38 193 SER A N 1
ATOM 1461 C CA . SER A 1 193 ? 10.404 -9.354 -2.759 1.00 93.38 193 SER A CA 1
ATOM 1462 C C . SER A 1 193 ? 10.403 -10.819 -2.296 1.00 93.38 193 SER A C 1
ATOM 1464 O O . SER A 1 193 ? 10.560 -11.732 -3.107 1.00 93.38 193 SER A O 1
ATOM 1466 N N . ARG A 1 194 ? 10.177 -11.047 -0.993 1.00 90.94 194 ARG A N 1
ATOM 1467 C CA . ARG A 1 194 ? 10.084 -12.369 -0.356 1.00 90.94 194 ARG A CA 1
ATOM 1468 C C . ARG A 1 194 ? 8.807 -13.141 -0.692 1.00 90.94 194 ARG A C 1
ATOM 1470 O O . ARG A 1 194 ? 8.794 -14.354 -0.529 1.00 90.94 194 ARG A O 1
ATOM 1477 N N . ILE A 1 195 ? 7.745 -12.448 -1.106 1.00 91.19 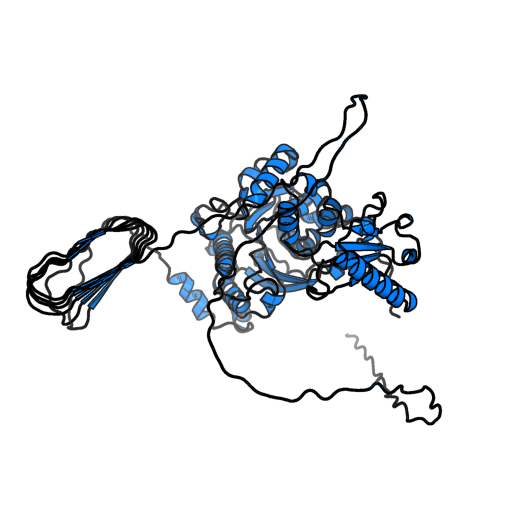195 ILE A N 1
ATOM 1478 C CA . ILE A 1 195 ? 6.411 -13.031 -1.346 1.00 91.19 195 ILE A CA 1
ATOM 1479 C C . ILE A 1 195 ? 5.816 -12.657 -2.714 1.00 91.19 195 ILE A C 1
ATOM 1481 O O . ILE A 1 195 ? 4.819 -13.239 -3.133 1.00 91.19 195 ILE A O 1
ATOM 1485 N N . PHE A 1 196 ? 6.415 -11.694 -3.418 1.00 95.38 196 PHE A N 1
ATOM 1486 C CA . PHE A 1 196 ? 5.929 -11.165 -4.692 1.00 95.38 196 PHE A CA 1
ATOM 1487 C C . PHE A 1 196 ? 7.103 -10.627 -5.539 1.00 95.38 196 PHE A C 1
ATOM 1489 O O . PHE A 1 196 ? 8.122 -10.231 -4.974 1.00 95.38 196 PHE A O 1
ATOM 1496 N N . PRO A 1 197 ? 7.012 -10.560 -6.879 1.00 96.25 197 PRO A N 1
ATOM 1497 C CA . PRO A 1 197 ? 8.105 -10.138 -7.761 1.00 96.25 197 PRO A CA 1
ATOM 1498 C C . PRO A 1 197 ? 8.252 -8.609 -7.830 1.00 96.25 197 PRO A C 1
ATOM 1500 O O . PRO A 1 197 ? 8.351 -8.022 -8.909 1.00 96.25 197 PRO A O 1
ATOM 1503 N N . GLN A 1 198 ? 8.286 -7.943 -6.674 1.00 96.25 198 GLN A N 1
ATOM 1504 C CA . GLN A 1 198 ? 8.572 -6.515 -6.557 1.00 96.25 198 GLN A CA 1
ATOM 1505 C C . GLN A 1 198 ? 9.522 -6.252 -5.378 1.00 96.25 198 GLN A C 1
ATOM 1507 O O . GLN A 1 198 ? 9.200 -6.549 -4.231 1.00 96.25 198 GLN A O 1
ATOM 1512 N N . SER A 1 199 ? 10.675 -5.640 -5.650 1.00 94.12 199 SER A N 1
ATOM 1513 C CA . SER A 1 199 ? 11.603 -5.131 -4.633 1.00 94.12 199 SER A CA 1
ATOM 1514 C C . SER A 1 199 ? 11.010 -3.880 -3.981 1.00 94.12 199 SER A C 1
ATOM 1516 O O . SER A 1 199 ? 11.226 -2.765 -4.462 1.00 94.12 199 SER A O 1
ATOM 1518 N N . ARG A 1 200 ? 10.231 -4.054 -2.905 1.00 93.81 200 ARG A N 1
ATOM 1519 C CA . ARG A 1 200 ? 9.555 -2.973 -2.169 1.00 93.81 200 ARG A CA 1
ATOM 1520 C C . ARG A 1 200 ? 9.688 -3.206 -0.665 1.00 93.81 200 ARG A C 1
ATOM 1522 O O . ARG A 1 200 ? 8.840 -3.811 -0.015 1.00 93.81 200 ARG A O 1
ATOM 1529 N N . GLU A 1 201 ? 10.758 -2.651 -0.114 1.00 94.25 201 GLU A N 1
ATOM 1530 C CA . GLU A 1 201 ? 11.024 -2.636 1.321 1.00 94.25 201 GLU A CA 1
ATOM 1531 C C . GLU A 1 201 ? 10.242 -1.515 2.027 1.00 94.25 201 GLU A C 1
ATOM 1533 O O . GLU A 1 201 ? 10.193 -0.381 1.532 1.00 94.25 201 GLU A O 1
ATOM 1538 N N . ARG A 1 202 ? 9.629 -1.828 3.176 1.00 95.38 202 ARG A N 1
ATOM 1539 C CA . ARG A 1 202 ? 8.810 -0.916 3.990 1.00 95.38 202 ARG A CA 1
ATOM 1540 C C . ARG A 1 202 ? 8.980 -1.122 5.496 1.00 95.38 202 ARG A C 1
ATOM 1542 O O . ARG A 1 202 ? 9.331 -2.207 5.963 1.00 95.38 202 ARG A O 1
ATOM 1549 N N . CYS A 1 203 ? 8.738 -0.038 6.226 1.00 95.69 203 CYS A N 1
ATOM 1550 C CA . CYS A 1 203 ? 8.476 -0.001 7.659 1.00 95.69 203 CYS A CA 1
ATOM 1551 C C . CYS A 1 203 ? 6.966 -0.157 7.878 1.00 95.69 203 CYS A C 1
ATOM 1553 O O . CYS A 1 203 ? 6.181 0.421 7.125 1.00 95.69 203 CYS A O 1
ATOM 1555 N N . TRP A 1 204 ? 6.577 -0.903 8.906 1.00 97.75 204 TRP A N 1
ATOM 1556 C CA . TRP A 1 204 ? 5.187 -1.093 9.300 1.00 97.75 204 TRP A CA 1
ATOM 1557 C C . TRP A 1 204 ? 5.054 -0.880 10.802 1.00 97.75 204 TRP A C 1
ATOM 1559 O O . TRP A 1 204 ? 5.649 -1.627 11.577 1.00 97.75 204 TRP A O 1
ATOM 1569 N N . LEU A 1 205 ? 4.270 0.117 11.206 1.00 98.12 205 LEU A N 1
ATOM 1570 C CA . LEU A 1 205 ? 3.830 0.283 12.590 1.00 98.12 205 LEU A CA 1
ATOM 1571 C C . LEU A 1 205 ? 2.499 -0.454 12.737 1.00 98.12 205 LEU A C 1
ATOM 1573 O O . LEU A 1 205 ? 1.545 -0.174 12.010 1.00 98.12 205 LEU A O 1
ATOM 1577 N N . ARG A 1 206 ? 2.452 -1.421 13.651 1.00 98.38 206 ARG A N 1
ATOM 1578 C CA . ARG A 1 206 ? 1.294 -2.278 13.914 1.00 98.38 206 ARG A CA 1
ATOM 1579 C C . ARG A 1 206 ? 0.844 -2.078 15.356 1.00 98.38 206 ARG A C 1
ATOM 1581 O O . ARG A 1 206 ? 1.675 -2.037 16.259 1.00 98.38 206 ARG A O 1
ATOM 1588 N N . GLY A 1 207 ? -0.461 -1.964 15.563 1.00 98.50 207 GLY A N 1
ATOM 1589 C CA . GLY A 1 207 ? -1.070 -1.835 16.882 1.00 98.50 207 GLY A CA 1
ATOM 1590 C C . GLY A 1 207 ? -2.311 -2.696 16.997 1.00 98.50 207 GLY A C 1
ATOM 1591 O O . GLY A 1 207 ? -3.098 -2.767 16.054 1.00 98.50 207 GLY A O 1
ATOM 1592 N N . MET A 1 208 ? -2.509 -3.340 18.140 1.00 98.56 208 MET A N 1
ATOM 1593 C CA . MET A 1 208 ? -3.718 -4.115 18.400 1.00 98.56 208 MET A CA 1
ATOM 1594 C C . MET A 1 208 ? -4.159 -3.952 19.845 1.00 98.56 208 MET A C 1
ATOM 1596 O O . MET A 1 208 ? -3.322 -3.925 20.747 1.00 98.56 208 MET A O 1
ATOM 1600 N N . ARG A 1 209 ? -5.467 -3.832 20.067 1.00 98.25 209 ARG A N 1
ATOM 1601 C CA . ARG A 1 209 ? -6.030 -3.723 21.414 1.00 98.25 209 ARG A CA 1
ATOM 1602 C C . ARG A 1 209 ? -5.896 -5.058 22.146 1.00 98.25 209 ARG A C 1
ATOM 1604 O O . ARG A 1 209 ? -6.057 -6.112 21.535 1.00 98.25 209 ARG A O 1
ATOM 1611 N N . ARG A 1 210 ? -5.566 -5.025 23.439 1.00 97.44 210 ARG A N 1
ATOM 1612 C CA . ARG A 1 210 ? -5.142 -6.221 24.196 1.00 97.44 210 ARG A CA 1
ATOM 1613 C C . ARG A 1 210 ? -6.221 -7.307 24.328 1.00 97.44 210 ARG A C 1
ATOM 1615 O O . ARG A 1 210 ? -5.876 -8.481 24.353 1.00 97.44 210 ARG A O 1
ATOM 1622 N N . ASP A 1 211 ? -7.504 -6.946 24.333 1.00 97.56 211 ASP A N 1
ATOM 1623 C CA . ASP A 1 211 ? -8.652 -7.875 24.277 1.00 97.56 211 ASP A CA 1
ATOM 1624 C C . ASP A 1 211 ? -8.828 -8.564 22.910 1.00 97.56 211 ASP A C 1
ATOM 1626 O O . ASP A 1 211 ? -9.469 -9.610 22.800 1.00 97.56 211 ASP A O 1
ATOM 1630 N N . ALA A 1 212 ? -8.269 -7.986 21.848 1.00 97.75 212 ALA A N 1
ATOM 1631 C CA . ALA A 1 212 ? -8.337 -8.524 20.496 1.00 97.75 212 ALA A CA 1
ATOM 1632 C C . ALA A 1 212 ? -7.236 -9.568 20.206 1.00 97.75 212 ALA A C 1
ATOM 1634 O O . ALA A 1 212 ? -7.249 -10.190 19.146 1.00 97.75 212 ALA A O 1
ATOM 1635 N N . MET A 1 213 ? -6.289 -9.763 21.130 1.00 97.38 213 MET A N 1
ATOM 1636 C CA . MET A 1 213 ? -5.117 -10.628 20.964 1.00 97.38 213 MET A CA 1
ATOM 1637 C C . MET A 1 213 ? -5.298 -11.969 21.688 1.00 97.38 213 MET A C 1
ATOM 1639 O O . MET A 1 213 ? -5.800 -12.018 22.809 1.00 97.38 213 MET A O 1
ATOM 1643 N N . LEU A 1 214 ? -4.833 -13.067 21.084 1.00 95.50 214 LEU A N 1
ATOM 1644 C CA . LEU A 1 214 ? -4.820 -14.394 21.726 1.00 95.50 214 LEU A CA 1
ATOM 1645 C C . LEU A 1 214 ? -3.570 -14.637 22.588 1.00 95.50 214 LEU A C 1
ATOM 1647 O O . LEU A 1 214 ? -3.532 -15.581 23.378 1.00 95.50 214 LEU A O 1
ATOM 1651 N N . ALA A 1 215 ? -2.533 -13.816 22.419 1.00 93.12 215 ALA A N 1
ATOM 1652 C CA . ALA A 1 215 ? -1.247 -13.929 23.097 1.00 93.12 215 ALA A CA 1
ATOM 1653 C C . ALA A 1 215 ? -0.735 -12.553 23.554 1.00 93.12 215 ALA A C 1
ATOM 1655 O O . ALA A 1 215 ? -1.228 -11.516 23.130 1.00 93.12 215 ALA A O 1
ATOM 1656 N N . SER A 1 216 ? 0.319 -12.524 24.375 1.00 88.75 216 SER A N 1
ATOM 1657 C CA . SER A 1 216 ? 0.954 -11.283 24.861 1.00 88.75 216 SER A CA 1
ATOM 1658 C C . SER A 1 216 ? 1.811 -10.539 23.821 1.00 88.75 216 SER A C 1
ATOM 1660 O O . SER A 1 216 ? 2.535 -9.606 24.165 1.00 88.75 216 SER A O 1
ATOM 1662 N N . LYS A 1 217 ? 1.772 -10.962 22.554 1.00 93.56 217 LYS A N 1
ATOM 1663 C CA . LYS A 1 217 ? 2.511 -10.382 21.424 1.00 93.56 217 LYS A CA 1
ATOM 1664 C C . LYS A 1 217 ? 1.614 -10.360 20.201 1.00 93.56 217 LYS A C 1
ATOM 1666 O O . LYS A 1 217 ? 0.765 -11.236 20.060 1.00 93.56 217 LYS A O 1
ATOM 1671 N N . LEU A 1 218 ? 1.840 -9.401 19.306 1.00 96.50 218 LEU A N 1
ATOM 1672 C CA . LEU A 1 218 ? 1.132 -9.369 18.029 1.00 96.50 218 LEU A CA 1
ATOM 1673 C C . LEU A 1 218 ? 1.401 -10.640 17.214 1.00 96.50 218 LEU A C 1
ATOM 1675 O O . LEU A 1 218 ? 2.528 -11.151 17.229 1.00 96.50 218 LEU A O 1
ATOM 1679 N N . PRO A 1 219 ? 0.413 -11.119 16.440 1.00 96.88 219 PRO A N 1
ATOM 1680 C CA . PRO A 1 219 ? 0.654 -12.193 15.497 1.00 96.88 219 PRO A CA 1
ATOM 1681 C C . PRO A 1 219 ? 1.737 -11.793 14.489 1.00 96.88 219 PRO A C 1
ATOM 1683 O O . PRO A 1 219 ? 1.785 -10.659 13.990 1.00 96.88 219 PRO A O 1
ATOM 1686 N N . ALA A 1 220 ? 2.620 -12.741 14.181 1.00 96.19 220 ALA A N 1
ATOM 1687 C CA . ALA A 1 220 ? 3.692 -12.538 13.216 1.00 96.19 220 ALA A CA 1
ATOM 1688 C C . ALA A 1 220 ? 3.121 -12.224 11.816 1.00 96.19 220 ALA A C 1
ATOM 1690 O O . ALA A 1 220 ? 2.088 -12.787 11.443 1.00 96.19 220 ALA A O 1
ATOM 1691 N N . PRO A 1 221 ? 3.776 -11.358 11.017 1.00 95.81 221 PRO A N 1
ATOM 1692 C CA . PRO A 1 221 ? 3.382 -11.149 9.630 1.00 95.81 221 PRO A CA 1
ATOM 1693 C C . PRO A 1 221 ? 3.485 -12.442 8.817 1.00 95.81 221 PRO A C 1
ATOM 1695 O O . PRO A 1 221 ? 4.424 -13.218 9.016 1.00 95.81 221 PRO A O 1
ATOM 1698 N N . LEU A 1 222 ? 2.571 -12.635 7.864 1.00 94.06 222 LEU A N 1
ATOM 1699 C CA . LEU A 1 222 ? 2.564 -13.813 6.989 1.00 94.06 222 LEU A CA 1
ATOM 1700 C C . LEU A 1 222 ? 3.870 -13.926 6.191 1.00 94.06 222 LEU A C 1
ATOM 1702 O O . LEU A 1 222 ? 4.355 -12.939 5.627 1.00 94.06 222 LEU A O 1
ATOM 1706 N N . GLN A 1 223 ? 4.403 -15.141 6.119 1.00 90.88 223 GLN A N 1
ATOM 1707 C CA . GLN A 1 223 ? 5.550 -15.510 5.293 1.00 90.88 223 GLN A CA 1
ATOM 1708 C C . GLN A 1 223 ? 5.087 -16.221 4.009 1.00 90.88 223 GLN A C 1
ATOM 1710 O O . GLN A 1 223 ? 3.897 -16.451 3.796 1.00 90.88 223 GLN A O 1
ATOM 1715 N N . MET A 1 224 ? 6.021 -16.558 3.116 1.00 87.12 224 MET A N 1
ATOM 1716 C CA . MET A 1 224 ? 5.719 -17.192 1.823 1.00 87.12 224 MET A CA 1
ATOM 1717 C C . MET A 1 224 ? 5.011 -18.550 1.978 1.00 87.12 224 MET A C 1
ATOM 1719 O O . MET A 1 224 ? 4.190 -18.935 1.144 1.00 87.12 224 MET A O 1
ATOM 1723 N N . GLU A 1 225 ? 5.298 -19.254 3.068 1.00 88.06 225 GLU A N 1
ATOM 1724 C CA . GLU A 1 225 ? 4.726 -20.547 3.427 1.00 88.06 225 GLU A CA 1
ATOM 1725 C C . GLU A 1 225 ? 3.216 -20.436 3.699 1.00 88.06 225 GLU A C 1
ATOM 1727 O O . GLU A 1 225 ? 2.444 -21.264 3.210 1.00 88.06 225 GLU A O 1
ATOM 1732 N N . ASP A 1 226 ? 2.779 -19.374 4.387 1.00 89.94 226 ASP A N 1
ATOM 1733 C CA . ASP A 1 226 ? 1.365 -19.113 4.703 1.00 89.94 226 ASP A CA 1
ATOM 1734 C C . ASP A 1 226 ? 0.530 -18.797 3.451 1.00 89.94 226 ASP A C 1
ATOM 1736 O O . ASP A 1 226 ? -0.672 -19.060 3.395 1.00 89.94 226 ASP A O 1
ATOM 1740 N N . LEU A 1 227 ? 1.175 -18.235 2.424 1.00 85.38 227 LEU A N 1
ATOM 1741 C CA . LEU A 1 227 ? 0.555 -17.874 1.146 1.00 85.38 227 LEU A CA 1
ATOM 1742 C C . LEU A 1 227 ? 0.374 -19.088 0.219 1.00 85.38 227 LEU A C 1
ATOM 1744 O O . LEU A 1 227 ? -0.415 -19.045 -0.730 1.00 85.38 227 LEU A O 1
ATOM 1748 N N . GLY A 1 228 ? 1.084 -20.188 0.495 1.00 84.00 228 GLY A N 1
ATOM 1749 C CA . GLY A 1 228 ? 0.984 -21.446 -0.244 1.00 84.00 228 GLY A CA 1
ATOM 1750 C C . GLY A 1 228 ? 1.502 -21.390 -1.685 1.00 84.00 228 GLY A C 1
ATOM 1751 O O . GLY A 1 228 ? 1.080 -22.208 -2.507 1.00 84.00 228 GLY A O 1
ATOM 1752 N N . GLY A 1 229 ? 2.379 -20.435 -2.012 1.00 85.75 229 GLY A N 1
ATOM 1753 C CA . GLY A 1 229 ? 2.967 -20.285 -3.343 1.00 85.75 229 GLY A CA 1
ATOM 1754 C C . GLY A 1 229 ? 3.638 -18.932 -3.578 1.00 85.75 229 GLY A C 1
ATOM 1755 O O . GLY A 1 229 ? 3.711 -18.092 -2.686 1.00 85.75 229 GLY A O 1
ATOM 1756 N N . TYR A 1 230 ? 4.101 -18.728 -4.810 1.00 88.56 230 TYR A N 1
ATOM 1757 C CA . TYR A 1 230 ? 4.690 -17.474 -5.289 1.00 88.56 230 TYR A CA 1
ATOM 1758 C C . TYR A 1 230 ? 4.005 -17.036 -6.589 1.00 88.56 230 TYR A C 1
ATOM 1760 O O . TYR A 1 230 ? 3.568 -17.876 -7.381 1.00 88.56 230 TYR A O 1
ATOM 1768 N N . VAL A 1 231 ? 3.923 -15.725 -6.821 1.00 91.75 231 VAL A N 1
ATOM 1769 C CA . VAL A 1 231 ? 3.394 -15.148 -8.065 1.00 91.75 231 VAL A CA 1
ATOM 1770 C C . VAL A 1 231 ? 4.576 -14.877 -9.007 1.00 91.75 231 VAL A C 1
ATOM 1772 O O . VAL A 1 231 ? 5.336 -13.954 -8.744 1.00 91.75 231 VAL A O 1
ATOM 1775 N N . PRO A 1 232 ? 4.814 -15.639 -10.088 1.00 93.31 232 PRO A N 1
ATOM 1776 C CA . PRO A 1 232 ? 5.944 -15.361 -10.976 1.00 93.31 232 PRO A CA 1
ATOM 1777 C C . PRO A 1 232 ? 5.706 -14.065 -11.761 1.00 93.31 232 PRO A C 1
ATOM 1779 O O . PRO A 1 232 ? 4.596 -13.846 -12.250 1.00 93.31 232 PRO A O 1
ATOM 1782 N N . LEU A 1 233 ? 6.741 -13.236 -11.959 1.00 96.12 233 LEU A N 1
ATOM 1783 C CA . LEU A 1 233 ? 6.616 -11.954 -12.676 1.00 96.12 233 LEU A CA 1
ATOM 1784 C C . LEU A 1 233 ? 5.927 -12.102 -14.036 1.00 96.12 233 LEU A C 1
ATOM 1786 O O . LEU A 1 233 ? 5.061 -11.305 -14.377 1.00 96.12 233 LEU A O 1
ATOM 1790 N N . GLN A 1 234 ? 6.262 -13.154 -14.783 1.00 95.12 234 GLN A N 1
ATOM 1791 C CA . GLN A 1 234 ? 5.701 -13.414 -16.106 1.00 95.12 234 GLN A CA 1
ATOM 1792 C C . GLN A 1 234 ? 4.171 -13.592 -16.106 1.00 95.12 234 GLN A C 1
ATOM 1794 O O . GLN A 1 234 ? 3.543 -13.306 -17.117 1.00 95.12 234 GLN A O 1
ATOM 1799 N N . SER A 1 235 ? 3.553 -13.987 -14.984 1.00 94.38 235 SER A N 1
ATOM 1800 C CA . SER A 1 235 ? 2.083 -14.060 -14.861 1.00 94.38 235 SER A CA 1
ATOM 1801 C C . SER A 1 235 ? 1.398 -12.690 -14.756 1.00 94.38 235 SER A C 1
ATOM 1803 O O . SER A 1 235 ? 0.190 -12.589 -14.953 1.00 94.38 235 SER A O 1
ATOM 1805 N N . LEU A 1 236 ? 2.161 -11.629 -14.471 1.00 96.12 236 LEU A N 1
ATOM 1806 C CA . LEU A 1 236 ? 1.679 -10.249 -14.368 1.00 96.12 236 LEU A CA 1
ATOM 1807 C C . LEU A 1 236 ? 1.832 -9.471 -15.686 1.00 96.12 236 LEU A C 1
ATOM 1809 O O . LEU A 1 236 ? 1.271 -8.380 -15.811 1.00 96.12 236 LEU A O 1
ATOM 1813 N N . LEU A 1 237 ? 2.595 -10.011 -16.643 1.00 96.38 237 LEU A N 1
ATOM 1814 C CA . LEU A 1 237 ? 2.969 -9.350 -17.892 1.00 96.38 237 LEU A CA 1
ATOM 1815 C C . LEU A 1 237 ? 2.126 -9.833 -19.077 1.00 96.38 237 LEU A C 1
ATOM 1817 O O . LEU A 1 237 ? 1.725 -10.993 -19.147 1.00 96.38 237 LEU A O 1
ATOM 1821 N N . ASP A 1 238 ? 1.894 -8.942 -20.037 1.00 93.69 238 ASP A N 1
ATOM 1822 C CA . ASP A 1 238 ? 1.198 -9.256 -21.285 1.00 93.69 238 ASP A CA 1
ATOM 1823 C C . ASP A 1 238 ? 2.197 -9.591 -22.406 1.00 93.69 238 ASP A C 1
ATOM 1825 O O . ASP A 1 238 ? 2.923 -8.732 -22.913 1.00 93.69 238 ASP A O 1
ATOM 1829 N N . THR A 1 239 ? 2.238 -10.858 -22.809 1.00 87.88 239 THR A N 1
ATOM 1830 C CA . THR A 1 239 ? 3.123 -11.346 -23.880 1.00 87.88 239 THR A CA 1
ATOM 1831 C C . THR A 1 239 ? 2.547 -11.158 -25.289 1.00 87.88 239 THR A C 1
ATOM 1833 O O . THR A 1 239 ? 3.253 -11.405 -26.261 1.00 87.88 239 THR A O 1
ATOM 1836 N N . GLY A 1 240 ? 1.303 -10.680 -25.429 1.00 90.31 240 GLY A N 1
ATOM 1837 C CA . GLY A 1 240 ? 0.685 -10.360 -26.722 1.00 90.31 240 GLY A CA 1
ATOM 1838 C C . GLY A 1 240 ? 1.044 -8.973 -27.275 1.00 90.31 240 GLY A C 1
ATOM 1839 O O . GLY A 1 240 ? 0.755 -8.672 -28.435 1.00 90.31 240 GLY A O 1
ATOM 1840 N N . VAL A 1 241 ? 1.674 -8.111 -26.470 1.00 92.56 241 VAL A N 1
ATOM 1841 C CA . VAL A 1 241 ? 2.014 -6.733 -26.860 1.00 92.56 241 VAL A CA 1
ATOM 1842 C C . VAL A 1 241 ? 3.260 -6.699 -27.746 1.00 92.56 241 VAL A C 1
ATOM 1844 O O . VAL A 1 241 ? 4.342 -7.110 -27.333 1.00 92.56 241 VAL A O 1
ATOM 1847 N N . GLN A 1 242 ? 3.116 -6.105 -28.932 1.00 93.88 242 GLN A N 1
ATOM 1848 C CA . GLN A 1 242 ? 4.182 -5.969 -29.929 1.00 93.88 242 GLN A CA 1
ATOM 1849 C C . GLN A 1 242 ? 5.464 -5.295 -29.384 1.00 93.88 242 GLN A C 1
ATOM 1851 O O . GLN A 1 242 ? 5.374 -4.313 -28.632 1.00 93.88 242 GLN A O 1
ATOM 1856 N N . PRO A 1 243 ? 6.662 -5.745 -29.809 1.00 96.75 243 PRO A N 1
ATOM 1857 C CA . PRO A 1 243 ? 7.934 -5.114 -29.467 1.00 96.75 243 PRO A CA 1
ATOM 1858 C C . PRO A 1 243 ? 8.020 -3.623 -29.807 1.00 96.75 243 PRO A C 1
ATOM 1860 O O . PRO A 1 243 ? 7.604 -3.154 -30.869 1.00 96.75 243 PRO A O 1
ATOM 1863 N N . PHE A 1 244 ? 8.644 -2.860 -28.912 1.00 97.00 244 PHE A N 1
ATOM 1864 C CA . PHE A 1 244 ? 8.917 -1.446 -29.116 1.00 97.00 244 PHE A CA 1
ATOM 1865 C C . PHE A 1 244 ? 10.145 -1.263 -30.015 1.00 97.00 244 PHE A C 1
ATOM 1867 O O . PHE A 1 244 ? 11.258 -1.630 -29.637 1.00 97.00 244 PHE A O 1
ATOM 1874 N N . ASN A 1 245 ? 9.953 -0.620 -31.170 1.00 97.19 245 ASN A N 1
ATOM 1875 C CA . ASN A 1 245 ? 11.031 -0.290 -32.103 1.00 97.19 245 ASN A CA 1
ATOM 1876 C C . ASN A 1 245 ? 12.054 0.690 -31.467 1.00 97.19 245 ASN A C 1
ATOM 1878 O O . ASN A 1 245 ? 11.697 1.853 -31.232 1.00 97.19 245 ASN A O 1
ATOM 1882 N N . PRO A 1 246 ? 13.329 0.287 -31.258 1.00 96.44 246 PRO A N 1
ATOM 1883 C CA . PRO A 1 246 ? 14.367 1.121 -30.645 1.00 96.44 246 PRO A CA 1
ATOM 1884 C C . PRO A 1 246 ? 14.603 2.465 -31.340 1.00 96.44 246 PRO A C 1
ATOM 1886 O O . PRO A 1 246 ? 15.005 3.425 -30.690 1.00 96.44 246 PRO A O 1
ATOM 1889 N N . ILE A 1 247 ? 14.335 2.567 -32.646 1.00 96.69 247 ILE A N 1
ATOM 1890 C CA . ILE A 1 247 ? 14.565 3.784 -33.442 1.00 96.69 247 ILE A CA 1
ATOM 1891 C C . ILE A 1 247 ? 13.697 4.953 -32.938 1.00 96.69 247 ILE A C 1
ATOM 1893 O O . ILE A 1 247 ? 14.090 6.111 -33.063 1.00 96.69 247 ILE A O 1
ATOM 1897 N N . LYS A 1 248 ? 12.552 4.662 -32.298 1.00 96.69 248 LYS A N 1
ATOM 1898 C CA . LYS A 1 248 ? 11.674 5.665 -31.667 1.00 96.69 248 LYS A CA 1
ATOM 1899 C C . LYS A 1 248 ? 12.221 6.212 -30.336 1.00 96.69 248 LYS A C 1
ATOM 1901 O O . LYS A 1 248 ? 11.666 7.170 -29.804 1.00 96.69 248 LYS A O 1
ATOM 1906 N N . LEU A 1 249 ? 13.278 5.621 -29.773 1.00 95.44 249 LEU A N 1
ATOM 1907 C CA . LEU A 1 249 ? 13.948 6.135 -28.574 1.00 95.44 249 LEU A CA 1
ATOM 1908 C C . LEU A 1 249 ? 14.830 7.345 -28.912 1.00 95.44 249 LEU A C 1
ATOM 1910 O O . LEU A 1 249 ? 15.384 7.442 -30.006 1.00 95.44 249 LEU A O 1
ATOM 1914 N N . SER A 1 250 ? 15.058 8.230 -27.937 1.00 93.94 250 SER A N 1
ATOM 1915 C CA . SER A 1 250 ? 16.108 9.253 -28.062 1.00 93.94 250 SER A CA 1
ATOM 1916 C C . SER A 1 250 ? 17.500 8.612 -28.163 1.00 93.94 250 SER A C 1
ATOM 1918 O O . SER A 1 250 ? 17.725 7.543 -27.599 1.00 93.94 250 SER A O 1
ATOM 1920 N N . LYS A 1 251 ? 18.469 9.273 -28.818 1.00 93.31 251 LYS A N 1
ATOM 1921 C CA . LYS A 1 251 ? 19.837 8.734 -29.000 1.00 93.31 251 LYS A CA 1
ATOM 1922 C C . LYS A 1 251 ? 20.470 8.233 -27.693 1.00 93.31 251 LYS A C 1
ATOM 1924 O O . LYS A 1 251 ? 21.022 7.141 -27.665 1.00 93.31 251 LYS A O 1
ATOM 1929 N N . ASN A 1 252 ? 20.322 8.977 -26.595 1.00 90.88 252 ASN A N 1
ATOM 1930 C CA . ASN A 1 252 ? 20.845 8.561 -25.291 1.00 90.88 252 ASN A CA 1
ATOM 1931 C C . ASN A 1 252 ? 20.155 7.295 -24.757 1.00 90.88 252 ASN A C 1
ATOM 1933 O O . ASN A 1 252 ? 20.820 6.435 -24.191 1.00 90.88 252 ASN A O 1
ATOM 1937 N N . GLN A 1 253 ? 18.840 7.162 -24.953 1.00 92.44 253 GLN A N 1
ATOM 1938 C CA . GLN A 1 253 ? 18.105 5.947 -24.591 1.00 92.44 253 GLN A CA 1
ATOM 1939 C C . GLN A 1 253 ? 18.492 4.762 -25.483 1.00 92.44 253 GLN A C 1
ATOM 1941 O O . GLN A 1 253 ? 18.560 3.652 -24.977 1.00 92.44 253 GLN A O 1
ATOM 1946 N N . GLN A 1 254 ? 18.806 4.973 -26.766 1.00 94.44 254 GLN A N 1
ATOM 1947 C CA . GLN A 1 254 ? 19.354 3.916 -27.628 1.00 94.44 254 GLN A CA 1
ATOM 1948 C C . GLN A 1 254 ? 20.712 3.429 -27.095 1.00 94.44 254 GLN A C 1
ATOM 1950 O O . GLN A 1 254 ? 20.895 2.229 -26.910 1.00 94.44 254 GLN A O 1
ATOM 1955 N N . CYS A 1 255 ? 21.630 4.343 -26.753 1.00 91.56 255 CYS A N 1
ATOM 1956 C CA . CYS A 1 255 ? 22.914 3.985 -26.136 1.00 91.56 255 CYS A CA 1
ATOM 1957 C C . CYS A 1 255 ? 22.738 3.248 -24.796 1.00 91.56 255 CYS A C 1
ATOM 1959 O O . CYS A 1 255 ? 23.400 2.241 -24.556 1.00 91.56 255 CYS A O 1
ATOM 1961 N N . ASN A 1 256 ? 21.829 3.724 -23.939 1.00 91.31 256 ASN A N 1
ATOM 1962 C CA . ASN A 1 256 ? 21.537 3.090 -22.653 1.00 91.31 256 ASN A CA 1
ATOM 1963 C C . ASN A 1 256 ? 20.925 1.694 -22.838 1.00 91.31 256 ASN A C 1
ATOM 1965 O O . ASN A 1 256 ? 21.326 0.769 -22.140 1.00 91.31 256 ASN A O 1
ATOM 1969 N N . LEU A 1 257 ? 20.011 1.518 -23.799 1.00 94.31 257 LEU A N 1
ATOM 1970 C CA . LEU A 1 257 ? 19.439 0.215 -24.138 1.00 94.31 257 LEU A CA 1
ATOM 1971 C C . LEU A 1 257 ? 20.537 -0.758 -24.583 1.00 94.31 257 LEU A C 1
ATOM 1973 O O . LEU A 1 257 ? 20.604 -1.855 -24.048 1.00 94.31 257 LEU A O 1
ATOM 1977 N N . VAL A 1 258 ? 21.436 -0.351 -25.486 1.00 94.19 258 VAL A N 1
ATOM 1978 C CA . VAL A 1 258 ? 22.573 -1.190 -25.913 1.00 94.19 258 VAL A CA 1
ATOM 1979 C C . VAL A 1 258 ? 23.448 -1.596 -24.721 1.00 94.19 258 VAL A C 1
ATOM 1981 O O . VAL A 1 258 ? 23.798 -2.768 -24.604 1.00 94.19 258 VAL A O 1
ATOM 1984 N N . ALA A 1 259 ? 23.749 -0.670 -23.804 1.00 92.69 259 ALA A N 1
ATOM 1985 C CA . ALA A 1 259 ? 24.532 -0.970 -22.605 1.00 92.69 259 ALA A CA 1
ATOM 1986 C C . ALA A 1 259 ? 23.825 -1.956 -21.652 1.00 92.69 259 ALA A C 1
ATOM 1988 O O . ALA A 1 259 ? 24.470 -2.861 -21.125 1.00 92.69 259 ALA A O 1
ATOM 1989 N N . TYR A 1 260 ? 22.508 -1.826 -21.453 1.00 94.69 260 TYR A N 1
ATOM 1990 C CA . TYR A 1 260 ? 21.734 -2.785 -20.656 1.00 94.69 260 TYR A CA 1
ATOM 1991 C C . TYR A 1 260 ? 21.642 -4.158 -21.328 1.00 94.69 260 TYR A C 1
ATOM 1993 O O . TYR A 1 260 ? 21.836 -5.164 -20.655 1.00 94.69 260 TYR A O 1
ATOM 2001 N N . MET A 1 261 ? 21.407 -4.215 -22.641 1.00 95.75 261 MET A N 1
ATOM 2002 C CA . MET A 1 261 ? 21.380 -5.468 -23.407 1.00 95.75 261 MET A CA 1
ATOM 2003 C C . MET A 1 261 ? 22.716 -6.214 -23.303 1.00 95.75 261 MET A C 1
ATOM 2005 O O . MET A 1 261 ? 22.734 -7.425 -23.104 1.00 95.75 261 MET A O 1
ATOM 2009 N N . GLU A 1 262 ? 23.836 -5.491 -23.365 1.00 95.88 262 GLU A N 1
ATOM 2010 C CA . GLU A 1 262 ? 25.162 -6.085 -23.195 1.00 95.88 262 GLU A CA 1
ATOM 2011 C C . GLU A 1 262 ? 25.400 -6.592 -21.765 1.00 95.88 262 GLU A C 1
ATOM 2013 O O . GLU A 1 262 ? 25.917 -7.692 -21.578 1.00 95.88 262 GLU A O 1
ATOM 2018 N N . GLN A 1 263 ? 24.948 -5.857 -20.744 1.00 95.62 263 GLN A N 1
ATOM 2019 C CA . GLN A 1 263 ? 24.993 -6.344 -19.363 1.00 95.62 263 GLN A CA 1
ATOM 2020 C C . GLN A 1 263 ? 24.155 -7.623 -19.182 1.00 95.62 263 GLN A C 1
ATOM 2022 O O . GLN A 1 263 ? 24.615 -8.562 -18.535 1.00 95.62 263 GLN A O 1
ATOM 2027 N N . VAL A 1 264 ? 22.974 -7.700 -19.807 1.00 96.81 264 VAL A N 1
ATOM 2028 C CA . VAL A 1 264 ? 22.119 -8.899 -19.791 1.00 96.81 264 VAL A CA 1
ATOM 2029 C C . VAL A 1 264 ? 22.810 -10.091 -20.462 1.00 96.81 264 VAL A C 1
ATOM 2031 O O . VAL A 1 264 ? 22.783 -11.180 -19.892 1.00 96.81 264 VAL A O 1
ATOM 2034 N N . ARG A 1 265 ? 23.501 -9.909 -21.601 1.00 97.00 265 ARG A N 1
ATOM 2035 C CA . ARG A 1 265 ? 24.338 -10.969 -22.213 1.00 97.00 265 ARG A CA 1
ATOM 2036 C C . ARG A 1 265 ? 25.426 -11.456 -21.267 1.00 97.00 265 ARG A C 1
ATOM 2038 O O . ARG A 1 265 ? 25.589 -12.658 -21.073 1.00 97.00 265 ARG A O 1
ATOM 2045 N N . ILE A 1 266 ? 26.164 -10.520 -20.672 1.00 96.75 266 ILE A N 1
ATOM 2046 C CA . ILE A 1 266 ? 27.269 -10.807 -19.754 1.00 96.75 266 ILE A CA 1
ATOM 2047 C C . ILE A 1 266 ? 26.777 -11.595 -18.532 1.00 96.75 266 ILE A C 1
ATOM 2049 O O . ILE A 1 266 ? 27.451 -12.528 -18.095 1.00 96.75 266 ILE A O 1
ATOM 2053 N N . ASP A 1 267 ? 25.619 -11.241 -17.980 1.00 96.75 267 ASP A N 1
ATOM 2054 C CA . ASP A 1 267 ? 25.047 -11.922 -16.818 1.00 96.75 267 ASP A CA 1
ATOM 2055 C C . ASP A 1 267 ? 24.423 -13.274 -17.195 1.00 96.75 267 ASP A C 1
ATOM 2057 O O . ASP A 1 267 ? 24.572 -14.240 -16.446 1.00 96.75 267 ASP A O 1
ATOM 2061 N N . ALA A 1 268 ? 23.800 -13.392 -18.372 1.00 96.50 268 ALA A N 1
ATOM 2062 C CA . ALA A 1 268 ? 23.291 -14.660 -18.897 1.00 96.50 268 ALA A CA 1
ATOM 2063 C C . ALA A 1 268 ? 24.427 -15.664 -19.152 1.00 96.50 268 ALA A C 1
ATOM 2065 O O . ALA A 1 268 ? 24.356 -16.802 -18.690 1.00 96.50 268 ALA A O 1
ATOM 2066 N N . ALA A 1 269 ? 25.529 -15.228 -19.771 1.00 96.75 269 ALA A N 1
ATOM 2067 C CA . ALA A 1 269 ? 26.724 -16.048 -19.989 1.00 96.75 269 ALA A CA 1
ATOM 2068 C C . ALA A 1 269 ? 27.397 -16.514 -18.679 1.00 96.75 269 ALA A C 1
ATOM 2070 O O . ALA A 1 269 ? 28.090 -17.530 -18.663 1.00 96.75 269 ALA A O 1
ATOM 2071 N N . LYS A 1 270 ? 27.180 -15.795 -17.569 1.00 97.06 270 LYS A N 1
ATOM 2072 C CA . LYS A 1 270 ? 27.630 -16.175 -16.217 1.00 97.06 270 LYS A CA 1
ATOM 2073 C C . LYS A 1 270 ? 26.628 -17.049 -15.452 1.00 97.06 270 LYS A C 1
ATOM 2075 O O . LYS A 1 270 ? 26.935 -17.455 -14.333 1.00 97.06 270 LYS A O 1
ATOM 2080 N N . GLY A 1 271 ? 25.433 -17.298 -15.995 1.00 95.94 271 GLY A N 1
ATOM 2081 C CA . GLY A 1 271 ? 24.332 -17.945 -15.271 1.00 95.94 271 GLY A CA 1
ATOM 2082 C C . GLY A 1 271 ? 23.769 -17.105 -14.115 1.00 95.94 271 GLY A C 1
ATOM 2083 O O . GLY A 1 271 ? 23.224 -17.662 -13.166 1.00 95.94 271 GLY A O 1
ATOM 2084 N N . ALA A 1 272 ? 23.944 -15.780 -14.165 1.00 95.88 272 ALA A N 1
ATOM 2085 C CA . ALA A 1 272 ? 23.496 -14.824 -13.150 1.00 95.88 272 ALA A CA 1
ATOM 2086 C C . ALA A 1 272 ? 22.205 -14.075 -13.537 1.00 95.88 272 ALA A C 1
ATOM 2088 O O . ALA A 1 272 ? 21.559 -13.490 -12.668 1.00 95.88 272 ALA A O 1
ATOM 2089 N N . ALA A 1 273 ? 21.826 -14.085 -14.819 1.00 96.25 273 ALA A N 1
ATOM 2090 C CA . ALA A 1 273 ? 20.552 -13.539 -15.278 1.00 96.25 273 ALA A CA 1
ATOM 2091 C C . ALA A 1 273 ? 19.381 -14.489 -14.966 1.00 96.25 273 ALA A C 1
ATOM 2093 O O . ALA A 1 273 ? 19.514 -15.709 -15.058 1.00 96.25 273 ALA A O 1
ATOM 2094 N N . GLY A 1 274 ? 18.224 -13.909 -14.637 1.00 95.81 274 GLY A N 1
ATOM 2095 C CA . GLY A 1 274 ? 16.935 -14.614 -14.593 1.00 95.81 274 GLY A CA 1
ATOM 2096 C C . GLY A 1 274 ? 16.303 -14.748 -15.982 1.00 95.81 274 GLY A C 1
ATOM 2097 O O . GLY A 1 274 ? 16.996 -14.633 -16.990 1.00 95.81 274 GLY A O 1
ATOM 2098 N N . GLN A 1 275 ? 14.990 -14.960 -16.059 1.00 96.75 275 GLN A N 1
ATOM 2099 C CA . GLN A 1 275 ? 14.246 -15.105 -17.324 1.00 96.75 275 GLN A CA 1
ATOM 2100 C C . GLN A 1 275 ? 13.882 -13.757 -17.967 1.00 96.75 275 GLN A C 1
ATOM 2102 O O . GLN A 1 275 ? 13.903 -13.621 -19.191 1.00 96.75 275 GLN A O 1
ATOM 2107 N N . ILE A 1 276 ? 13.556 -12.750 -17.155 1.00 97.81 276 ILE A N 1
ATOM 2108 C CA . ILE A 1 276 ? 13.132 -11.420 -17.607 1.00 97.81 276 ILE A CA 1
ATOM 2109 C C . ILE A 1 276 ? 14.015 -10.360 -16.951 1.00 97.81 276 ILE A C 1
ATOM 2111 O O . ILE A 1 276 ? 14.087 -10.269 -15.727 1.00 97.81 276 ILE A O 1
ATOM 2115 N N . ALA A 1 277 ? 14.667 -9.538 -17.770 1.00 97.50 277 ALA A N 1
ATOM 2116 C CA . ALA A 1 277 ? 15.420 -8.364 -17.349 1.00 97.50 277 ALA A CA 1
ATOM 2117 C C . ALA A 1 277 ? 14.513 -7.127 -17.300 1.00 97.50 277 ALA A C 1
ATOM 2119 O O . ALA A 1 277 ? 13.753 -6.879 -18.237 1.00 97.50 277 ALA A O 1
ATOM 2120 N N . LEU A 1 278 ? 14.628 -6.324 -16.238 1.00 96.75 278 LEU A N 1
ATOM 2121 C CA . LEU A 1 278 ? 13.901 -5.066 -16.051 1.00 96.75 278 LEU A CA 1
ATOM 2122 C C . LEU A 1 278 ? 14.869 -3.955 -15.649 1.00 96.75 278 LEU A C 1
ATOM 2124 O O . LEU A 1 278 ? 15.618 -4.106 -14.685 1.00 96.75 278 LEU A O 1
ATOM 2128 N N . PHE A 1 279 ? 14.843 -2.829 -16.360 1.00 94.19 279 PHE A N 1
ATOM 2129 C CA . PHE A 1 279 ? 15.778 -1.723 -16.135 1.00 94.19 279 PHE A CA 1
ATOM 2130 C C . PHE A 1 279 ? 15.170 -0.345 -16.408 1.00 94.19 279 PHE A C 1
ATOM 2132 O O . PHE A 1 279 ? 14.212 -0.193 -17.167 1.00 94.19 279 PHE A O 1
ATOM 2139 N N . GLU A 1 280 ? 15.742 0.684 -15.783 1.00 91.56 280 GLU A N 1
ATOM 2140 C CA . GLU A 1 280 ? 15.311 2.074 -15.951 1.00 91.56 280 GLU A CA 1
ATOM 2141 C C . GLU A 1 280 ? 15.939 2.706 -17.198 1.00 91.56 280 GLU A C 1
ATOM 2143 O O . GLU A 1 280 ? 17.143 2.988 -17.230 1.00 91.56 280 GLU A O 1
ATOM 2148 N N . LEU A 1 281 ? 15.126 2.969 -18.228 1.00 90.94 281 LEU A N 1
ATOM 2149 C CA . LEU A 1 281 ? 15.609 3.476 -19.515 1.00 90.94 281 LEU A CA 1
ATOM 2150 C C . LEU A 1 281 ? 15.503 5.008 -19.615 1.00 90.94 281 LEU A C 1
ATOM 2152 O O . LEU A 1 281 ? 14.718 5.568 -20.392 1.00 90.94 281 LEU A O 1
ATOM 2156 N N . ASP A 1 282 ? 16.314 5.690 -18.803 1.00 85.81 282 ASP A N 1
ATOM 2157 C CA . ASP A 1 282 ? 16.406 7.154 -18.787 1.00 85.81 282 ASP A CA 1
ATOM 2158 C C . ASP A 1 282 ? 17.154 7.736 -20.006 1.00 85.81 282 ASP A C 1
ATOM 2160 O O . ASP A 1 282 ? 17.936 7.066 -20.684 1.00 85.81 282 ASP A O 1
ATOM 2164 N N . ARG A 1 283 ? 16.947 9.034 -20.255 1.00 73.81 283 ARG A N 1
ATOM 2165 C CA . ARG A 1 283 ? 17.706 9.867 -21.200 1.00 73.81 283 ARG A CA 1
ATOM 2166 C C . ARG A 1 283 ? 19.081 10.291 -20.668 1.00 73.81 283 ARG A C 1
ATOM 2168 O O . ARG A 1 283 ? 19.892 10.777 -21.458 1.00 73.81 283 ARG A O 1
ATOM 2175 N N . CYS A 1 284 ? 19.357 10.164 -19.368 1.00 76.19 284 CYS A N 1
ATOM 2176 C CA . CYS A 1 284 ? 20.625 10.570 -18.766 1.00 76.19 284 CYS A CA 1
ATOM 2177 C C . CYS A 1 284 ? 21.370 9.363 -18.154 1.00 76.19 284 CYS A C 1
ATOM 2179 O O . CYS A 1 284 ? 20.994 8.906 -17.078 1.00 76.19 284 CYS A O 1
ATOM 2181 N N . PRO A 1 285 ? 22.471 8.870 -18.764 1.00 59.78 285 PRO A N 1
ATOM 2182 C CA . PRO A 1 285 ? 23.226 7.718 -18.236 1.00 59.78 285 PRO A CA 1
ATOM 2183 C C . PRO A 1 285 ? 23.790 7.925 -16.817 1.00 59.78 285 PRO A C 1
ATOM 2185 O O . PRO A 1 285 ? 24.095 6.958 -16.117 1.00 59.78 285 PRO A O 1
ATOM 2188 N N . LEU A 1 286 ? 23.931 9.185 -16.389 1.00 61.44 286 LEU A N 1
ATOM 2189 C CA . LEU A 1 286 ? 24.474 9.567 -15.084 1.00 61.44 286 LEU A CA 1
ATOM 2190 C C . LEU A 1 286 ? 23.398 9.731 -13.993 1.00 61.44 286 LEU A C 1
ATOM 2192 O O . LEU A 1 286 ? 23.739 9.685 -12.815 1.00 61.44 286 LEU A O 1
ATOM 2196 N N . LYS A 1 287 ? 22.110 9.884 -14.342 1.00 61.44 287 LYS A N 1
ATOM 2197 C CA . LYS A 1 287 ? 20.998 10.000 -13.374 1.00 61.44 287 LYS A CA 1
ATOM 2198 C C . LYS A 1 287 ? 20.341 8.645 -13.108 1.00 61.44 287 LYS A C 1
ATOM 2200 O O . LYS A 1 287 ? 19.152 8.452 -13.338 1.00 61.44 287 LYS A O 1
ATOM 2205 N N . ALA A 1 288 ? 21.123 7.696 -12.608 1.00 52.78 288 ALA A N 1
ATOM 2206 C CA . ALA A 1 288 ? 20.565 6.437 -12.131 1.00 52.78 288 ALA A CA 1
ATOM 2207 C C . ALA A 1 288 ? 19.983 6.602 -10.719 1.00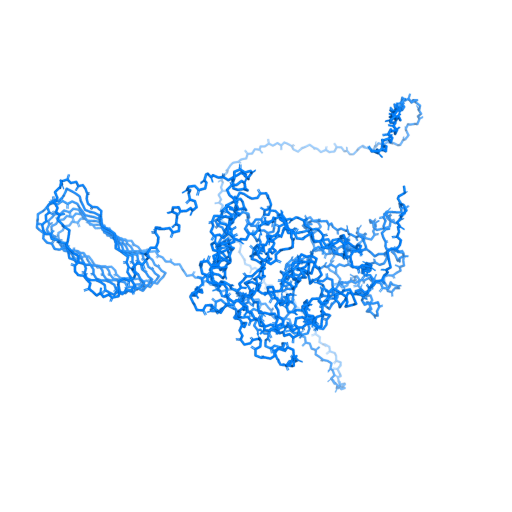 52.78 288 ALA A C 1
ATOM 2209 O O . ALA A 1 288 ? 20.702 6.976 -9.793 1.00 52.78 288 ALA A O 1
ATOM 2210 N N . PHE A 1 289 ? 18.700 6.286 -10.552 1.00 53.00 289 PHE A N 1
ATOM 2211 C CA . PHE A 1 289 ? 18.021 6.294 -9.259 1.00 53.00 289 PHE A CA 1
ATOM 2212 C C . PHE A 1 289 ? 17.861 4.851 -8.744 1.00 53.00 289 PHE A C 1
ATOM 2214 O O . PHE A 1 289 ? 16.862 4.196 -9.025 1.00 53.00 289 PHE A O 1
ATOM 2221 N N . GLY A 1 290 ? 18.823 4.361 -7.955 1.00 58.72 290 GLY A N 1
ATOM 2222 C CA . GLY A 1 290 ? 18.762 3.029 -7.328 1.00 58.72 290 GLY A CA 1
ATOM 2223 C C . GLY A 1 290 ? 19.327 1.884 -8.183 1.00 58.72 290 GLY A C 1
ATOM 2224 O O . GLY A 1 290 ? 20.216 2.095 -9.010 1.00 58.72 290 GLY A O 1
ATOM 2225 N N . GLU A 1 291 ? 18.848 0.659 -7.936 1.00 65.12 291 GLU A N 1
ATOM 2226 C CA . GLU A 1 291 ? 19.245 -0.549 -8.677 1.00 65.12 291 GLU A CA 1
ATOM 2227 C C . GLU A 1 291 ? 18.837 -0.441 -10.154 1.00 65.12 291 GLU A C 1
ATOM 2229 O O . GLU A 1 291 ? 17.657 -0.329 -10.480 1.00 65.12 291 GLU A O 1
ATOM 2234 N N . LYS A 1 292 ? 19.829 -0.458 -11.052 1.00 82.38 292 LYS A N 1
ATOM 2235 C CA . LYS A 1 292 ? 19.634 -0.122 -12.472 1.00 82.38 292 LYS A CA 1
ATOM 2236 C C . LYS A 1 292 ? 18.997 -1.234 -13.308 1.00 82.38 292 LYS A C 1
ATOM 2238 O O . LYS A 1 292 ? 18.389 -0.941 -14.332 1.00 82.38 292 LYS A O 1
ATOM 2243 N N . LEU A 1 293 ? 19.199 -2.485 -12.898 1.00 92.06 293 LEU A N 1
ATOM 2244 C CA . LEU A 1 293 ? 18.841 -3.705 -13.616 1.00 92.06 293 LEU A CA 1
ATOM 2245 C C . LEU A 1 293 ? 18.455 -4.770 -12.585 1.00 92.06 293 LEU A C 1
ATOM 2247 O O . LEU A 1 293 ? 19.202 -5.008 -11.638 1.00 92.06 293 LEU A O 1
ATOM 2251 N N . MET A 1 294 ? 17.294 -5.390 -12.767 1.00 94.75 294 MET A N 1
ATOM 2252 C CA . MET A 1 294 ? 16.797 -6.508 -11.966 1.00 94.75 294 MET A CA 1
ATOM 2253 C C . MET A 1 294 ? 16.395 -7.668 -12.875 1.00 94.75 294 MET A C 1
ATOM 2255 O O . MET A 1 294 ? 16.048 -7.462 -14.039 1.00 94.75 294 MET A O 1
ATOM 2259 N N . TYR A 1 295 ? 16.395 -8.876 -12.315 1.00 97.06 295 TYR A N 1
ATOM 2260 C CA . TYR A 1 295 ? 15.936 -10.090 -12.981 1.00 97.06 295 TYR A CA 1
ATOM 2261 C C . TYR A 1 295 ? 14.748 -10.696 -12.234 1.00 97.06 295 TYR A C 1
ATOM 2263 O O . TYR A 1 295 ? 14.771 -10.761 -11.005 1.00 97.06 295 TYR A O 1
ATOM 2271 N N . ASP A 1 296 ? 13.714 -11.105 -12.972 1.00 96.56 296 ASP A N 1
ATOM 2272 C CA . ASP A 1 296 ? 12.490 -11.782 -12.497 1.00 96.56 296 ASP A CA 1
ATOM 2273 C C . ASP A 1 296 ? 11.696 -11.063 -11.388 1.00 96.56 296 ASP A C 1
ATOM 2275 O O . ASP A 1 296 ? 10.748 -11.611 -10.823 1.00 96.56 296 ASP A O 1
ATOM 2279 N N . ARG A 1 297 ? 12.029 -9.798 -11.116 1.00 95.56 297 ARG A N 1
ATOM 2280 C CA . ARG A 1 297 ? 11.332 -8.908 -10.184 1.00 95.56 297 ARG A CA 1
ATOM 2281 C C . ARG A 1 297 ? 11.400 -7.464 -10.668 1.00 95.56 297 ARG A C 1
ATOM 2283 O O . ARG A 1 297 ? 12.410 -7.025 -11.214 1.00 95.56 297 ARG A O 1
ATOM 2290 N N . CYS A 1 298 ? 10.336 -6.711 -10.432 1.00 95.44 298 CYS A N 1
ATOM 2291 C CA . CYS A 1 298 ? 10.303 -5.279 -10.685 1.00 95.44 298 CYS A CA 1
ATOM 2292 C C . CYS A 1 298 ? 10.920 -4.499 -9.516 1.00 95.44 298 CYS A C 1
ATOM 2294 O O . CYS A 1 298 ? 10.777 -4.864 -8.352 1.00 95.44 298 CYS A O 1
ATOM 2296 N N . MET A 1 299 ? 11.553 -3.370 -9.811 1.00 92.94 299 MET A N 1
ATOM 2297 C CA . MET A 1 299 ? 11.912 -2.368 -8.804 1.00 92.94 299 MET A CA 1
ATOM 2298 C C . MET A 1 299 ? 10.671 -1.700 -8.187 1.00 92.94 299 MET A C 1
ATOM 2300 O O . MET A 1 299 ? 9.587 -1.718 -8.777 1.00 92.94 299 MET A O 1
ATOM 2304 N N . ALA A 1 300 ? 10.831 -1.069 -7.019 1.00 91.94 300 ALA A N 1
ATOM 2305 C CA . ALA A 1 300 ? 9.775 -0.276 -6.394 1.00 91.94 300 ALA A CA 1
ATOM 2306 C C . ALA A 1 300 ? 9.236 0.790 -7.363 1.00 91.94 300 ALA A C 1
ATOM 2308 O O . ALA A 1 300 ? 9.974 1.658 -7.834 1.00 91.94 300 ALA A O 1
ATOM 2309 N N . LEU A 1 301 ? 7.931 0.750 -7.630 1.00 93.44 301 LEU A N 1
ATOM 2310 C CA . LEU A 1 301 ? 7.276 1.719 -8.501 1.00 93.44 301 LEU A CA 1
ATOM 2311 C C . LEU A 1 301 ? 7.237 3.094 -7.818 1.00 93.44 301 LEU A C 1
ATOM 2313 O O . LEU A 1 301 ? 6.711 3.242 -6.719 1.00 93.44 301 LEU A O 1
ATOM 2317 N N . ARG A 1 302 ? 7.808 4.108 -8.475 1.00 89.06 302 ARG A N 1
ATOM 2318 C CA . ARG A 1 302 ? 7.889 5.490 -7.970 1.00 89.06 302 ARG A CA 1
ATOM 2319 C C . ARG A 1 302 ? 6.858 6.402 -8.627 1.00 89.06 302 ARG A C 1
ATOM 2321 O O . ARG A 1 302 ? 6.462 6.162 -9.769 1.00 89.06 302 ARG A O 1
ATOM 2328 N N . THR A 1 303 ? 6.468 7.469 -7.933 1.00 90.12 303 THR A N 1
ATOM 2329 C CA . THR A 1 303 ? 5.571 8.522 -8.448 1.00 90.12 303 THR A CA 1
ATOM 2330 C C . THR A 1 303 ? 6.156 9.272 -9.644 1.00 90.12 303 THR A C 1
ATOM 2332 O O . THR A 1 303 ? 5.424 9.674 -10.548 1.00 90.12 303 THR A O 1
ATOM 2335 N N . THR A 1 304 ? 7.480 9.429 -9.659 1.00 86.31 304 THR A N 1
ATOM 2336 C CA . THR A 1 304 ? 8.273 10.035 -10.729 1.00 86.31 304 THR A CA 1
ATOM 2337 C C . THR A 1 304 ? 9.529 9.203 -10.996 1.00 86.31 304 THR A C 1
ATOM 2339 O O . THR A 1 304 ? 10.015 8.458 -10.140 1.00 86.31 304 THR A O 1
ATOM 2342 N N . GLY A 1 305 ? 10.058 9.312 -12.213 1.00 85.12 305 GLY A N 1
ATOM 2343 C CA . GLY A 1 305 ? 11.265 8.611 -12.637 1.00 85.12 305 GLY A CA 1
ATOM 2344 C C . GLY A 1 305 ? 11.223 8.207 -14.111 1.00 85.12 305 GLY A C 1
ATOM 2345 O O . GLY A 1 305 ? 10.205 8.413 -14.780 1.00 85.12 305 GLY A O 1
ATOM 2346 N N . PRO A 1 306 ? 12.326 7.646 -14.628 1.00 88.12 306 PRO A N 1
ATOM 2347 C CA . PRO A 1 306 ? 12.358 7.024 -15.945 1.00 88.12 306 PRO A CA 1
ATOM 2348 C C . PRO A 1 306 ? 11.362 5.855 -16.069 1.00 88.12 306 PRO A C 1
ATOM 2350 O O . PRO A 1 306 ? 11.018 5.211 -15.076 1.00 88.12 306 PRO A O 1
ATOM 2353 N N . PRO A 1 307 ? 10.892 5.558 -17.291 1.00 91.81 307 PRO A N 1
ATOM 2354 C CA . PRO A 1 307 ? 10.071 4.385 -17.552 1.00 91.81 307 PRO A CA 1
ATOM 2355 C C . PRO A 1 307 ? 10.904 3.094 -17.474 1.00 91.81 307 PRO A C 1
ATOM 2357 O O . PRO A 1 307 ? 12.068 3.058 -17.882 1.00 91.81 307 PRO A O 1
ATOM 2360 N N . ILE A 1 308 ? 10.272 2.024 -16.992 1.00 94.75 308 ILE A N 1
ATOM 2361 C CA . ILE A 1 308 ? 10.867 0.687 -16.902 1.00 94.75 308 ILE A CA 1
ATOM 2362 C C . ILE A 1 308 ? 10.753 0.005 -18.267 1.00 94.75 308 ILE A C 1
ATOM 2364 O O . ILE A 1 308 ? 9.666 -0.033 -18.849 1.00 94.75 308 ILE A O 1
ATOM 2368 N N . PHE A 1 309 ? 11.866 -0.521 -18.768 1.00 96.50 309 PHE A N 1
ATOM 2369 C CA . PHE A 1 309 ? 11.953 -1.329 -19.983 1.00 96.50 309 PHE A CA 1
ATOM 2370 C C . PHE A 1 309 ? 12.205 -2.794 -19.615 1.00 96.50 309 PHE A C 1
ATOM 2372 O O . PHE A 1 309 ? 12.842 -3.0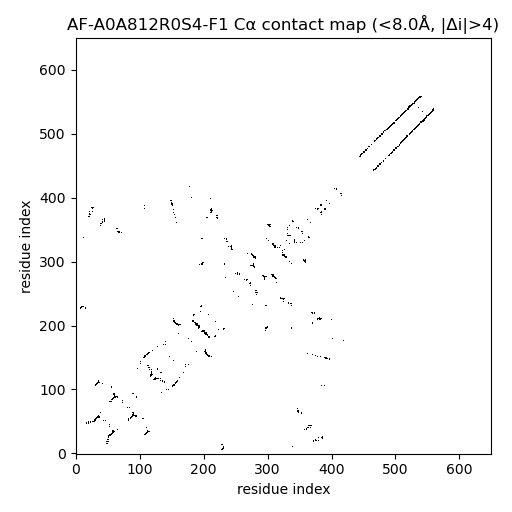71 -18.597 1.00 96.50 309 PHE A O 1
ATOM 2379 N N . MET A 1 310 ? 11.675 -3.718 -20.416 1.00 97.12 310 MET A N 1
ATOM 2380 C CA . MET A 1 310 ? 11.667 -5.155 -20.139 1.00 97.12 310 MET A CA 1
ATOM 2381 C C . MET A 1 310 ? 12.131 -5.952 -21.357 1.00 97.12 310 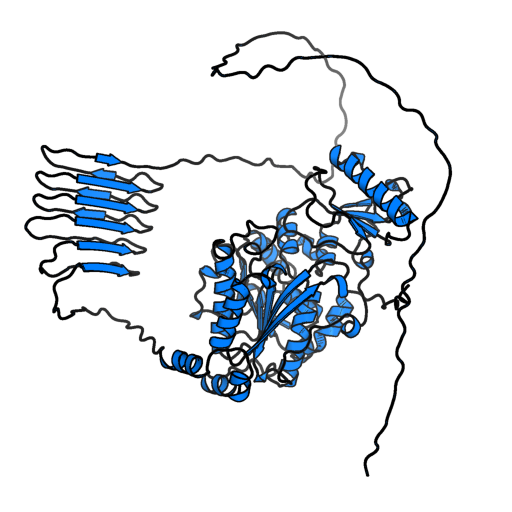MET A C 1
ATOM 2383 O O . MET A 1 310 ? 11.712 -5.648 -22.480 1.00 97.12 310 MET A O 1
ATOM 2387 N N . VAL A 1 311 ? 12.964 -6.970 -21.121 1.00 97.19 311 VAL A N 1
ATOM 2388 C CA . VAL A 1 311 ? 13.520 -7.863 -22.152 1.00 97.19 311 VAL A CA 1
ATOM 2389 C C . VAL A 1 311 ? 13.552 -9.314 -21.658 1.00 97.19 311 VAL A C 1
ATOM 2391 O O . VAL A 1 311 ? 13.906 -9.550 -20.502 1.00 97.19 311 VAL A O 1
ATOM 2394 N N . VAL A 1 312 ? 13.221 -10.293 -22.509 1.00 97.12 312 VAL A N 1
ATOM 2395 C CA . VAL A 1 312 ? 13.467 -11.719 -22.202 1.00 97.12 312 VAL A CA 1
ATOM 2396 C C . VAL A 1 312 ? 14.953 -12.030 -22.386 1.00 97.12 312 VAL A C 1
ATOM 2398 O O . VAL A 1 312 ? 15.524 -11.795 -23.450 1.00 97.12 312 VAL A O 1
ATOM 2401 N N . THR A 1 313 ? 15.603 -12.570 -21.358 1.00 97.50 313 THR A N 1
ATOM 2402 C CA . THR A 1 313 ? 17.070 -12.719 -21.329 1.00 97.50 313 THR A CA 1
ATOM 2403 C C . THR A 1 313 ? 17.592 -13.721 -22.356 1.00 97.50 313 THR A C 1
ATOM 2405 O O . THR A 1 313 ? 18.632 -13.481 -22.963 1.00 97.50 313 THR A O 1
ATOM 2408 N N . SER A 1 314 ? 16.844 -14.795 -22.626 1.00 96.62 314 SER A N 1
ATOM 2409 C CA . SER A 1 314 ? 17.161 -15.794 -23.658 1.00 96.62 314 SER A CA 1
ATOM 2410 C C . SER A 1 314 ? 16.967 -15.298 -25.097 1.00 96.62 314 SER A C 1
ATOM 2412 O O . SER A 1 314 ? 17.291 -16.015 -26.042 1.00 96.62 314 SER A O 1
ATOM 2414 N N . GLU A 1 315 ? 16.449 -14.082 -25.285 1.00 96.38 315 GLU A N 1
ATOM 2415 C CA . GLU A 1 315 ? 16.175 -13.489 -26.598 1.00 96.38 315 GLU A CA 1
ATOM 2416 C C . GLU A 1 315 ? 17.115 -12.324 -26.933 1.00 96.38 315 GLU A C 1
ATOM 2418 O O . GLU A 1 315 ? 17.050 -11.789 -28.034 1.00 96.38 315 GLU A O 1
ATOM 2423 N N . VAL A 1 316 ? 18.032 -11.965 -26.027 1.00 95.75 316 VAL A N 1
ATOM 2424 C CA . VAL A 1 316 ? 18.913 -10.783 -26.105 1.00 95.75 316 VAL A CA 1
ATOM 2425 C C . VAL A 1 316 ? 19.766 -10.685 -27.387 1.00 95.75 316 VAL A C 1
ATOM 2427 O O . VAL A 1 316 ? 20.184 -9.587 -27.765 1.00 95.75 316 VAL A O 1
ATOM 2430 N N . ASP A 1 317 ? 19.988 -11.805 -28.081 1.00 95.56 317 ASP A N 1
ATOM 2431 C CA . ASP A 1 317 ? 20.743 -11.893 -29.342 1.00 95.56 317 ASP A CA 1
ATOM 2432 C C . ASP A 1 317 ? 19.865 -11.928 -30.608 1.00 95.56 317 ASP A C 1
ATOM 2434 O O . ASP A 1 317 ? 20.380 -11.779 -31.716 1.00 95.56 317 ASP A O 1
ATOM 2438 N N . LYS A 1 318 ? 18.539 -12.078 -30.469 1.00 96.81 318 LYS A N 1
ATOM 2439 C CA . LYS A 1 318 ? 17.587 -11.957 -31.586 1.00 96.81 318 LYS A CA 1
ATOM 2440 C C . LYS A 1 318 ? 17.420 -10.494 -32.001 1.00 96.81 318 LYS A C 1
ATOM 2442 O O . LYS A 1 318 ? 17.593 -9.586 -31.180 1.00 96.81 318 LYS A O 1
ATOM 2447 N N . HIS A 1 319 ? 16.974 -10.241 -33.234 1.00 96.75 319 HIS A N 1
ATOM 2448 C CA . HIS A 1 319 ? 16.547 -8.895 -33.619 1.00 96.75 319 HIS A CA 1
ATOM 2449 C C . HIS A 1 319 ? 15.331 -8.467 -32.778 1.00 96.75 319 HIS A C 1
ATOM 2451 O O . HIS A 1 319 ? 14.437 -9.271 -32.531 1.00 96.75 319 HIS A O 1
ATOM 2457 N N . TRP A 1 320 ? 15.265 -7.200 -32.352 1.00 96.12 320 TRP A N 1
ATOM 2458 C CA . TRP A 1 320 ? 14.272 -6.705 -31.376 1.00 96.12 320 TRP A CA 1
ATOM 2459 C C . TRP A 1 320 ? 12.804 -6.998 -31.742 1.00 96.12 320 TRP A C 1
ATOM 2461 O O . TRP A 1 320 ? 11.958 -7.077 -30.857 1.00 96.12 320 TRP A O 1
ATOM 2471 N N . SER A 1 321 ? 12.487 -7.153 -33.031 1.00 96.19 321 SER A N 1
ATOM 2472 C CA . SER A 1 321 ? 11.137 -7.474 -33.517 1.00 96.19 321 SER A CA 1
ATOM 2473 C C . SER A 1 321 ? 10.724 -8.936 -33.306 1.00 96.19 321 SER A C 1
ATOM 2475 O O . SER A 1 321 ? 9.556 -9.256 -33.477 1.00 96.19 321 SER A O 1
ATOM 2477 N N . GLU A 1 322 ? 11.670 -9.818 -32.980 1.00 96.00 322 GLU A N 1
ATOM 2478 C CA . GLU A 1 322 ? 11.461 -11.250 -32.714 1.00 96.00 322 GLU A CA 1
ATOM 2479 C C . GLU A 1 322 ? 11.357 -11.566 -31.211 1.00 96.00 322 GLU A C 1
ATOM 2481 O O . GLU A 1 322 ? 11.290 -12.732 -30.820 1.00 96.00 322 GLU A O 1
ATOM 2486 N N . HIS A 1 323 ? 11.418 -10.540 -30.357 1.00 95.19 323 HIS A N 1
ATOM 2487 C CA . HIS A 1 323 ? 11.352 -10.691 -28.906 1.00 95.19 323 HIS A CA 1
ATOM 2488 C C . HIS A 1 323 ? 9.900 -10.828 -28.449 1.00 95.19 323 HIS A C 1
ATOM 2490 O O . HIS A 1 323 ? 9.022 -10.101 -28.903 1.00 95.19 323 HIS A O 1
ATOM 2496 N N . THR A 1 324 ? 9.667 -11.687 -27.466 1.00 94.62 324 THR A N 1
ATOM 2497 C CA . THR A 1 324 ? 8.397 -11.804 -26.738 1.00 94.62 324 THR A CA 1
ATOM 2498 C C . THR A 1 324 ? 8.191 -10.600 -25.813 1.00 94.62 324 THR A C 1
ATOM 2500 O O . THR A 1 324 ? 7.082 -10.094 -25.665 1.00 94.62 324 THR A O 1
ATOM 2503 N N . LEU A 1 325 ? 9.273 -10.097 -25.207 1.00 95.38 325 LEU A N 1
ATOM 2504 C CA . LEU A 1 325 ? 9.301 -8.815 -24.502 1.00 95.38 325 LEU A CA 1
ATOM 2505 C C . LEU A 1 325 ? 10.515 -8.023 -24.980 1.00 95.38 325 LEU A C 1
ATOM 2507 O O . LEU A 1 325 ? 11.646 -8.452 -24.783 1.00 95.38 325 LEU A O 1
ATOM 2511 N N . HIS A 1 326 ? 10.270 -6.858 -25.575 1.00 97.12 326 HIS A N 1
ATOM 2512 C CA . HIS A 1 326 ? 11.276 -5.826 -25.835 1.00 97.12 326 HIS A CA 1
ATOM 2513 C C . HIS A 1 326 ? 10.567 -4.468 -25.858 1.00 97.12 326 HIS A C 1
ATOM 2515 O O . HIS A 1 326 ? 10.309 -3.882 -26.912 1.00 97.12 326 HIS A O 1
ATOM 2521 N N . ARG A 1 327 ? 10.108 -4.006 -24.692 1.00 97.44 327 ARG A N 1
ATOM 2522 C CA . ARG A 1 327 ? 9.224 -2.832 -24.591 1.00 97.44 327 ARG A CA 1
ATOM 2523 C C . ARG A 1 327 ? 9.203 -2.222 -23.196 1.00 97.44 327 ARG A C 1
ATOM 2525 O O . ARG A 1 327 ? 9.691 -2.801 -22.230 1.00 97.44 327 ARG A O 1
ATOM 2532 N N . PHE A 1 328 ? 8.571 -1.057 -23.087 1.00 97.19 328 PHE A N 1
ATOM 2533 C CA . PHE A 1 328 ? 8.224 -0.476 -21.795 1.00 97.19 328 PHE A CA 1
ATOM 2534 C C . PHE A 1 328 ? 7.130 -1.282 -21.080 1.00 97.19 328 PHE A C 1
ATOM 2536 O O . PHE A 1 328 ? 6.251 -1.866 -21.722 1.00 97.19 328 PHE A O 1
ATOM 2543 N N . LEU A 1 329 ? 7.170 -1.247 -19.748 1.00 96.75 329 LEU A N 1
ATOM 2544 C CA . LEU A 1 329 ? 6.082 -1.679 -18.875 1.00 96.75 329 LEU A CA 1
ATOM 2545 C C . LEU A 1 329 ? 4.810 -0.868 -19.179 1.00 96.75 329 LEU A C 1
ATOM 2547 O O . LEU A 1 329 ? 4.850 0.368 -19.208 1.00 96.75 329 LEU A O 1
ATOM 2551 N N . SER A 1 330 ? 3.689 -1.552 -19.411 1.00 97.12 330 SER A N 1
ATOM 2552 C CA . SER A 1 330 ? 2.398 -0.912 -19.668 1.00 97.12 330 SER A CA 1
ATOM 2553 C C . SER A 1 330 ? 1.784 -0.340 -18.383 1.00 97.12 330 SER A C 1
ATOM 2555 O O . SER A 1 330 ? 2.236 -0.604 -17.266 1.00 97.12 330 SER A O 1
ATOM 2557 N N . LEU A 1 331 ? 0.740 0.480 -18.526 1.00 97.06 331 LEU A N 1
ATOM 2558 C CA . LEU A 1 331 ? 0.051 1.063 -17.371 1.00 97.06 331 LEU A CA 1
ATOM 2559 C C . LEU A 1 331 ? -0.754 0.013 -16.588 1.00 97.06 331 LEU A C 1
ATOM 2561 O O . LEU A 1 331 ? -0.796 0.078 -15.363 1.00 97.06 331 LEU A O 1
ATOM 2565 N N . GLU A 1 332 ? -1.317 -0.982 -17.275 1.00 97.50 332 GLU A N 1
ATOM 2566 C CA . GLU A 1 332 ? -2.051 -2.088 -16.649 1.00 97.50 332 GLU A CA 1
ATOM 2567 C C . GLU A 1 332 ? -1.114 -3.051 -15.915 1.00 97.50 332 GLU A C 1
ATOM 2569 O O . GLU A 1 332 ? -1.374 -3.437 -14.778 1.00 97.50 332 GLU A O 1
ATOM 2574 N N . GLU A 1 333 ? 0.019 -3.406 -16.528 1.00 97.88 333 GLU A N 1
ATOM 2575 C CA . GLU A 1 333 ? 1.045 -4.234 -15.884 1.00 97.88 333 GLU A CA 1
ATOM 2576 C C . GLU A 1 333 ? 1.641 -3.527 -14.668 1.00 97.88 333 GLU A C 1
ATOM 2578 O O . GLU A 1 333 ? 1.935 -4.163 -13.662 1.00 97.88 333 GLU A O 1
ATOM 2583 N N . ARG A 1 334 ? 1.765 -2.195 -14.713 1.00 97.56 334 ARG A N 1
ATOM 2584 C CA . ARG A 1 334 ? 2.158 -1.401 -13.549 1.00 97.56 334 ARG A CA 1
ATOM 2585 C C . ARG A 1 334 ? 1.142 -1.508 -12.406 1.00 97.56 334 ARG A C 1
ATOM 2587 O O . ARG A 1 334 ? 1.565 -1.599 -11.257 1.00 97.56 334 ARG A O 1
ATOM 2594 N N . CYS A 1 335 ? -0.162 -1.529 -12.691 1.00 97.69 335 CYS A N 1
ATOM 2595 C CA . CYS A 1 335 ? -1.187 -1.811 -11.680 1.00 97.69 335 CYS A CA 1
ATOM 2596 C C . CYS A 1 335 ? -1.041 -3.240 -11.122 1.00 97.69 335 CYS A C 1
ATOM 2598 O O . CYS A 1 335 ? -0.954 -3.390 -9.903 1.00 97.69 335 CYS A O 1
ATOM 2600 N N . LYS A 1 336 ? -0.876 -4.253 -11.988 1.00 97.38 336 LYS A N 1
ATOM 2601 C CA . LYS A 1 336 ? -0.662 -5.666 -11.600 1.00 97.38 336 LYS A CA 1
ATOM 2602 C C . LYS A 1 336 ? 0.583 -5.874 -10.730 1.00 97.38 336 LYS A C 1
ATOM 2604 O O . LYS A 1 336 ? 0.518 -6.554 -9.713 1.00 97.38 336 LYS A O 1
ATOM 2609 N N . ILE A 1 337 ? 1.706 -5.241 -11.074 1.00 97.31 337 ILE A N 1
ATOM 2610 C CA . ILE A 1 337 ? 2.961 -5.266 -10.297 1.00 97.31 337 ILE A CA 1
ATOM 2611 C C . ILE A 1 337 ? 2.839 -4.497 -8.972 1.00 97.31 337 ILE A C 1
ATOM 2613 O O . ILE A 1 337 ? 3.573 -4.776 -8.028 1.00 97.31 337 ILE A O 1
ATOM 2617 N N . GLN A 1 338 ? 1.910 -3.545 -8.877 1.00 97.00 338 GLN A N 1
ATOM 2618 C CA . GLN A 1 338 ? 1.548 -2.900 -7.616 1.00 97.00 338 GLN A CA 1
ATOM 2619 C C . GLN A 1 338 ? 0.482 -3.696 -6.829 1.00 97.00 338 GLN A C 1
ATOM 2621 O O . GLN A 1 338 ? 0.055 -3.256 -5.762 1.00 97.00 338 GLN A O 1
ATOM 2626 N N . GLY A 1 339 ? 0.074 -4.867 -7.327 1.00 95.94 339 GLY A N 1
ATOM 2627 C CA . GLY A 1 339 ? -0.863 -5.784 -6.683 1.00 95.94 339 GLY A CA 1
ATOM 2628 C C . GLY A 1 339 ? -2.341 -5.434 -6.873 1.00 95.94 339 GLY A C 1
ATOM 2629 O O . GLY A 1 339 ? -3.167 -5.910 -6.098 1.00 95.94 339 GLY A O 1
ATOM 2630 N N . HIS A 1 340 ? -2.667 -4.600 -7.864 1.00 95.88 340 HIS A N 1
ATOM 2631 C CA . HIS A 1 340 ? -4.028 -4.170 -8.216 1.00 95.88 340 HIS A CA 1
ATOM 2632 C C . HIS A 1 340 ? -4.461 -4.743 -9.571 1.00 95.88 340 HIS A C 1
ATOM 2634 O O . HIS A 1 340 ? -3.637 -5.183 -10.371 1.00 95.88 340 HIS A O 1
ATOM 2640 N N . GLU A 1 341 ? -5.755 -4.693 -9.870 1.00 94.19 341 GLU A N 1
ATOM 2641 C CA . GLU A 1 341 ? -6.304 -5.120 -11.155 1.00 94.19 341 GLU A CA 1
ATOM 2642 C C . GLU A 1 341 ? -5.751 -4.258 -12.307 1.00 94.19 341 GLU A C 1
ATOM 2644 O O . GLU A 1 341 ? -5.631 -3.038 -12.192 1.00 94.19 341 GLU A O 1
ATOM 2649 N N . GLY A 1 342 ? -5.439 -4.870 -13.457 1.00 95.56 342 GLY A N 1
ATOM 2650 C CA . GLY A 1 342 ? -4.902 -4.137 -14.616 1.00 95.56 342 GLY A CA 1
ATOM 2651 C C . GLY A 1 342 ? -5.857 -3.060 -15.147 1.00 95.56 342 GLY A C 1
ATOM 2652 O O . GLY A 1 342 ? -5.428 -1.952 -15.469 1.00 95.56 342 GLY A O 1
ATOM 2653 N N . SER A 1 343 ? -7.162 -3.351 -15.128 1.00 94.88 343 SER A N 1
ATOM 2654 C CA . SER A 1 343 ? -8.246 -2.430 -15.500 1.00 94.88 343 SER A CA 1
ATOM 2655 C C . SER A 1 343 ? -8.279 -1.149 -14.665 1.00 94.88 343 SER A C 1
ATOM 2657 O O . SER A 1 343 ? -8.814 -0.142 -15.131 1.00 94.88 343 SER A O 1
ATOM 2659 N N . LEU A 1 344 ? -7.654 -1.134 -13.478 1.00 94.31 344 LEU A N 1
ATOM 2660 C CA . LEU A 1 344 ? -7.574 0.053 -12.628 1.00 94.31 344 LEU A CA 1
ATOM 2661 C C . LEU A 1 344 ? -6.926 1.244 -13.357 1.00 94.31 344 LEU A C 1
ATOM 2663 O O . LEU A 1 344 ? -7.238 2.400 -13.065 1.00 94.31 344 LEU A O 1
ATOM 2667 N N . ALA A 1 345 ? -6.080 0.964 -14.355 1.00 96.56 345 ALA A N 1
ATOM 2668 C CA . ALA A 1 345 ? -5.458 1.967 -15.205 1.00 96.56 345 ALA A CA 1
ATOM 2669 C C . ALA A 1 345 ? -6.466 2.866 -15.948 1.00 96.56 345 ALA A C 1
ATOM 2671 O O . ALA A 1 345 ? -6.201 4.056 -16.127 1.00 96.56 345 ALA A O 1
ATOM 2672 N N . LEU A 1 346 ? -7.628 2.324 -16.330 1.00 95.75 346 LEU A N 1
ATOM 2673 C CA . LEU A 1 346 ? -8.661 3.014 -17.114 1.00 95.75 346 LEU A CA 1
ATOM 2674 C C . LEU A 1 346 ? -9.426 4.078 -16.309 1.00 95.75 346 LEU A C 1
ATOM 2676 O O . LEU A 1 346 ? -10.076 4.945 -16.890 1.00 95.75 346 LEU A O 1
ATOM 2680 N N . HIS A 1 347 ? -9.347 4.042 -14.975 1.00 95.25 347 HIS A N 1
ATOM 2681 C CA . HIS A 1 347 ? -10.037 5.003 -14.112 1.00 95.25 347 HIS A CA 1
ATOM 2682 C C . HIS A 1 347 ? -9.249 6.301 -13.887 1.00 95.25 347 HIS A C 1
ATOM 2684 O O . HIS A 1 347 ? -9.818 7.280 -13.403 1.00 95.25 347 HIS A O 1
ATOM 2690 N N . PHE A 1 348 ? -7.958 6.349 -14.230 1.00 96.38 348 PHE A N 1
ATOM 2691 C CA . PHE A 1 348 ? -7.151 7.557 -14.054 1.00 96.38 348 PHE A CA 1
ATOM 2692 C C . PHE A 1 348 ? -7.375 8.564 -15.191 1.00 96.38 348 PHE A C 1
ATOM 2694 O O . PHE A 1 348 ? -7.338 8.185 -16.359 1.00 96.38 348 PHE A O 1
ATOM 2701 N N . PRO A 1 349 ? -7.499 9.872 -14.891 1.00 95.19 349 PRO A N 1
ATOM 2702 C CA . PRO A 1 349 ? -7.712 10.896 -15.918 1.00 95.19 349 PRO A CA 1
ATOM 2703 C C . PRO A 1 349 ? -6.479 11.119 -16.805 1.00 95.19 349 PRO A C 1
ATOM 2705 O O . PRO A 1 349 ? -6.591 11.649 -17.904 1.00 95.19 349 PRO A O 1
ATOM 2708 N N . THR A 1 350 ? -5.283 10.778 -16.314 1.00 96.75 350 THR A N 1
ATOM 2709 C CA . THR A 1 350 ? -4.017 10.939 -17.036 1.00 96.75 350 THR A CA 1
ATOM 2710 C C . THR A 1 350 ? -3.012 9.871 -16.615 1.00 96.75 350 THR A C 1
ATOM 2712 O O . THR A 1 350 ? -3.009 9.408 -15.470 1.00 96.75 350 THR A O 1
ATOM 2715 N N . LYS A 1 351 ? -2.054 9.575 -17.502 1.00 95.94 351 LYS A N 1
ATOM 2716 C CA . LYS A 1 351 ? -0.869 8.766 -17.177 1.00 95.94 351 LYS A CA 1
ATOM 2717 C C . LYS A 1 351 ? -0.120 9.301 -15.950 1.00 95.94 351 LYS A C 1
ATOM 2719 O O . LYS A 1 351 ? 0.316 8.514 -15.119 1.00 95.94 351 LYS A O 1
ATOM 2724 N N . ALA A 1 352 ? 0.015 10.621 -15.804 1.00 95.62 352 ALA A N 1
ATOM 2725 C CA . ALA A 1 352 ? 0.713 11.219 -14.665 1.00 95.62 352 ALA A CA 1
ATOM 2726 C C . ALA A 1 352 ? -0.002 10.951 -13.327 1.00 95.62 352 ALA A C 1
ATOM 2728 O O . ALA A 1 352 ? 0.662 10.635 -12.341 1.00 95.62 352 ALA A O 1
ATOM 2729 N N . ALA A 1 353 ? -1.339 11.023 -13.300 1.00 96.12 353 ALA A N 1
ATOM 2730 C CA . ALA A 1 353 ? -2.134 10.665 -12.125 1.00 96.12 353 ALA A CA 1
ATOM 2731 C C . ALA A 1 353 ? -1.973 9.178 -11.766 1.00 96.12 353 ALA A C 1
ATOM 2733 O O . ALA A 1 353 ? -1.731 8.859 -10.604 1.00 96.12 353 ALA A O 1
ATOM 2734 N N . LEU A 1 354 ? -2.001 8.284 -12.763 1.00 96.88 354 LEU A N 1
ATOM 2735 C CA . LEU A 1 354 ? -1.768 6.849 -12.565 1.00 96.88 354 LEU A CA 1
ATOM 2736 C C . LEU A 1 354 ? -0.391 6.570 -11.962 1.00 96.88 354 LEU A C 1
ATOM 2738 O O . LEU A 1 354 ? -0.283 5.827 -10.986 1.00 96.88 354 LEU A O 1
ATOM 2742 N N . LEU A 1 355 ? 0.670 7.164 -12.524 1.00 95.75 355 LEU A N 1
ATOM 2743 C CA . LEU A 1 355 ? 2.039 6.972 -12.040 1.00 95.75 355 LEU A CA 1
ATOM 2744 C C . LEU A 1 355 ? 2.185 7.424 -10.578 1.00 95.75 355 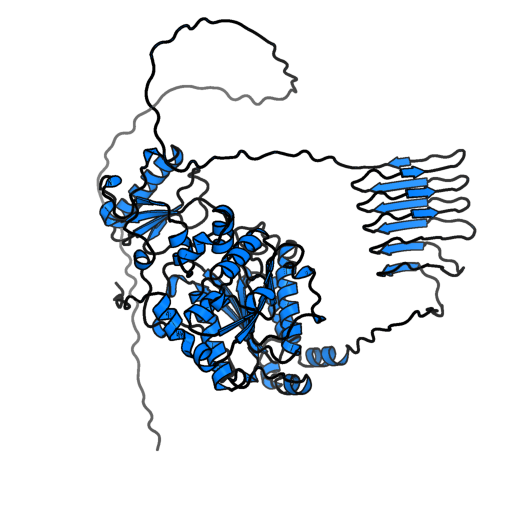LEU A C 1
ATOM 2746 O O . LEU A 1 355 ? 2.791 6.695 -9.790 1.00 95.75 355 LEU A O 1
ATOM 2750 N N . ARG A 1 356 ? 1.583 8.561 -10.195 1.00 95.00 356 ARG A N 1
ATOM 2751 C CA . ARG A 1 356 ? 1.551 9.014 -8.794 1.00 95.00 356 ARG A CA 1
ATOM 2752 C C . ARG A 1 356 ? 0.753 8.072 -7.895 1.00 95.00 356 ARG A C 1
ATOM 2754 O O . ARG A 1 35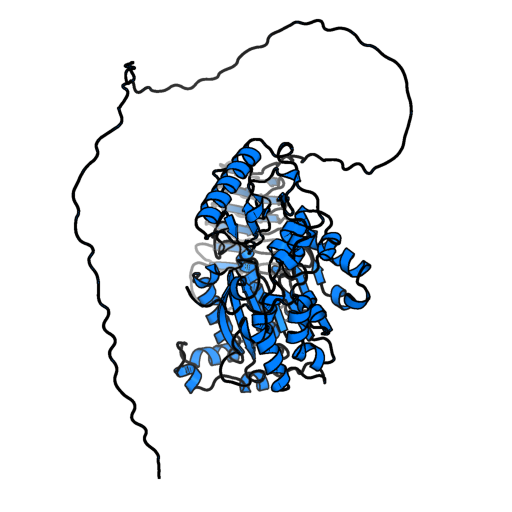6 ? 1.313 7.570 -6.925 1.00 95.00 356 ARG A O 1
ATOM 2761 N N . GLY A 1 357 ? -0.501 7.783 -8.248 1.00 95.62 357 GLY A N 1
ATOM 2762 C CA . GLY A 1 357 ? -1.390 6.931 -7.455 1.00 95.62 357 GLY A CA 1
ATOM 2763 C C . GLY A 1 357 ? -0.779 5.557 -7.181 1.00 95.62 357 GLY A C 1
ATOM 2764 O O . GLY A 1 357 ? -0.621 5.170 -6.030 1.00 95.62 357 GLY A O 1
ATOM 2765 N N . THR A 1 358 ? -0.325 4.862 -8.227 1.00 96.31 358 THR A N 1
ATOM 2766 C CA . THR A 1 358 ? 0.349 3.553 -8.095 1.00 96.31 358 THR A CA 1
ATOM 2767 C C . THR A 1 358 ? 1.710 3.622 -7.396 1.00 96.31 358 THR A C 1
ATOM 2769 O O . THR A 1 358 ? 2.098 2.661 -6.744 1.00 96.31 358 THR A O 1
ATOM 2772 N N . GLY A 1 359 ? 2.449 4.733 -7.500 1.00 94.19 359 GLY A N 1
ATOM 2773 C CA . GLY A 1 359 ? 3.727 4.888 -6.795 1.00 94.19 359 GLY A CA 1
ATOM 2774 C C . GLY A 1 359 ? 3.558 5.020 -5.276 1.00 94.19 359 GLY A C 1
ATOM 2775 O O . GLY A 1 359 ? 4.324 4.431 -4.513 1.00 94.19 359 GLY A O 1
ATOM 2776 N N . ASN A 1 360 ? 2.530 5.757 -4.847 1.00 94.19 360 ASN A N 1
ATOM 2777 C CA . ASN A 1 360 ? 2.202 5.961 -3.433 1.00 94.19 360 ASN A CA 1
ATOM 2778 C C . ASN A 1 360 ? 1.380 4.816 -2.824 1.00 94.19 360 ASN A C 1
ATOM 2780 O O . ASN A 1 360 ? 1.458 4.600 -1.621 1.00 94.19 360 ASN A O 1
ATOM 2784 N N . ALA A 1 361 ? 0.614 4.077 -3.631 1.00 95.06 361 ALA A N 1
ATOM 2785 C CA . ALA A 1 361 ? -0.264 3.010 -3.162 1.00 95.06 361 ALA A CA 1
ATOM 2786 C C . ALA A 1 361 ? 0.446 1.983 -2.269 1.00 95.06 361 ALA A C 1
ATOM 2788 O O . ALA A 1 361 ? 1.588 1.595 -2.535 1.00 95.06 361 ALA A O 1
ATOM 2789 N N . PHE A 1 362 ? -0.283 1.439 -1.292 1.00 93.38 362 PHE A N 1
ATOM 2790 C CA . PHE A 1 362 ? 0.055 0.140 -0.715 1.00 93.38 362 PHE A CA 1
ATOM 2791 C C . PHE A 1 362 ? 0.087 -0.935 -1.810 1.00 93.38 362 PHE A C 1
ATOM 2793 O O . PHE A 1 362 ? -0.572 -0.818 -2.850 1.00 93.38 362 PHE A O 1
ATOM 2800 N N . HIS A 1 363 ? 0.813 -2.016 -1.549 1.00 96.56 363 HIS A N 1
ATOM 2801 C CA . HIS A 1 363 ? 0.641 -3.260 -2.290 1.00 96.56 363 HIS A CA 1
ATOM 2802 C C . HIS A 1 363 ? -0.344 -4.150 -1.508 1.00 96.56 363 HIS A C 1
ATOM 2804 O O . HIS A 1 363 ? -0.007 -4.517 -0.378 1.00 96.56 363 HIS A O 1
ATOM 2810 N N . PRO A 1 364 ? -1.527 -4.518 -2.044 1.00 96.19 364 PRO A N 1
ATOM 2811 C CA . PRO A 1 364 ? -2.556 -5.253 -1.300 1.00 96.19 364 PRO A CA 1
ATOM 2812 C C . PRO A 1 364 ? -2.050 -6.523 -0.607 1.00 96.19 364 PRO A C 1
ATOM 2814 O O . PRO A 1 364 ? -2.355 -6.735 0.560 1.00 96.19 364 PRO A O 1
ATOM 2817 N N . LEU A 1 365 ? -1.184 -7.312 -1.257 1.00 95.50 365 LEU A N 1
ATOM 2818 C CA . LEU A 1 365 ? -0.573 -8.500 -0.635 1.00 95.50 365 LEU A CA 1
ATOM 2819 C C . LEU A 1 365 ? 0.395 -8.174 0.521 1.00 95.50 365 LEU A C 1
ATOM 2821 O O . LEU A 1 365 ? 0.509 -8.951 1.465 1.00 95.50 365 LEU A O 1
ATOM 2825 N N . HIS A 1 366 ? 1.084 -7.028 0.473 1.00 96.19 366 HIS A N 1
ATOM 2826 C CA . HIS A 1 366 ? 2.004 -6.612 1.541 1.00 96.19 366 HIS A CA 1
ATOM 2827 C C . HIS A 1 366 ? 1.224 -6.124 2.761 1.00 96.19 366 HIS A C 1
ATOM 2829 O O . HIS A 1 366 ? 1.558 -6.461 3.889 1.00 96.19 366 HIS A O 1
ATOM 2835 N N . LEU A 1 367 ? 0.129 -5.398 2.521 1.00 97.12 367 LEU A N 1
ATOM 2836 C CA . LEU A 1 367 ? -0.834 -5.050 3.561 1.00 97.12 367 LEU A CA 1
ATOM 2837 C C . LEU A 1 367 ? -1.493 -6.311 4.144 1.00 97.12 367 LEU A C 1
ATOM 2839 O O . LEU A 1 367 ? -1.618 -6.423 5.361 1.00 97.12 367 LEU A O 1
ATOM 2843 N N . ALA A 1 368 ? -1.847 -7.292 3.306 1.00 96.50 368 ALA A N 1
ATOM 2844 C CA . ALA A 1 368 ? -2.415 -8.563 3.749 1.00 96.50 368 ALA A CA 1
ATOM 2845 C C . ALA A 1 368 ? -1.482 -9.314 4.707 1.00 96.50 368 ALA A C 1
ATOM 2847 O O . ALA A 1 368 ? -1.943 -9.807 5.737 1.00 96.50 368 ALA A O 1
ATOM 2848 N N . SER A 1 369 ? -0.176 -9.366 4.416 1.00 95.62 369 SER A N 1
ATOM 2849 C CA . SER A 1 369 ? 0.773 -10.059 5.292 1.00 95.62 369 SER A CA 1
ATOM 2850 C C . SER A 1 369 ? 0.888 -9.426 6.678 1.00 95.62 369 SER A C 1
ATOM 2852 O O . SER A 1 369 ? 1.132 -10.150 7.638 1.00 95.62 369 SER A O 1
ATOM 2854 N N . MET A 1 370 ? 0.633 -8.122 6.812 1.00 96.75 370 MET A N 1
ATOM 2855 C CA . MET A 1 370 ? 0.613 -7.422 8.102 1.00 96.75 370 MET A CA 1
ATOM 2856 C C . MET A 1 370 ? -0.736 -7.522 8.819 1.00 96.75 370 MET A C 1
ATOM 2858 O O . MET A 1 370 ? -0.770 -7.737 10.029 1.00 96.75 370 MET A O 1
ATOM 2862 N N . LEU A 1 371 ? -1.832 -7.352 8.074 1.00 97.44 371 LEU A N 1
ATOM 2863 C CA . LEU A 1 371 ? -3.178 -7.132 8.605 1.00 97.44 371 LEU A CA 1
ATOM 2864 C C . LEU A 1 371 ? -3.965 -8.430 8.845 1.00 97.44 371 LEU A C 1
ATOM 2866 O O . LEU A 1 371 ? -4.682 -8.531 9.838 1.00 97.44 371 LEU A O 1
ATOM 2870 N N . MET A 1 372 ? -3.861 -9.429 7.960 1.00 96.50 372 MET A N 1
ATOM 2871 C CA . MET A 1 372 ? -4.707 -10.634 8.040 1.00 96.50 372 MET A CA 1
ATOM 2872 C C . MET A 1 372 ? -4.513 -11.445 9.330 1.00 96.50 372 MET A C 1
ATOM 2874 O O . MET A 1 372 ? -5.521 -11.915 9.863 1.00 96.50 372 MET A O 1
ATOM 2878 N N . PRO A 1 373 ? -3.289 -11.596 9.881 1.00 96.88 373 PRO A N 1
ATOM 2879 C CA . PRO A 1 373 ? -3.106 -12.269 11.164 1.00 96.88 373 PRO A CA 1
ATOM 2880 C C . PRO A 1 373 ? -3.836 -11.553 12.311 1.00 96.88 373 PRO A C 1
ATOM 2882 O O . PRO A 1 373 ? -4.486 -12.206 13.122 1.00 96.88 373 PRO A O 1
ATOM 2885 N N . MET A 1 374 ? -3.808 -10.216 12.329 1.00 98.12 374 MET A N 1
ATOM 2886 C CA . MET A 1 374 ? -4.473 -9.392 13.348 1.00 98.12 374 MET A CA 1
ATOM 2887 C C . MET A 1 374 ? -6.001 -9.481 13.224 1.00 98.12 374 MET A C 1
ATOM 2889 O O . MET A 1 374 ? -6.686 -9.742 14.207 1.00 98.12 374 MET A O 1
ATOM 2893 N N . VAL A 1 375 ? -6.552 -9.362 12.009 1.00 97.75 375 VAL A N 1
ATOM 2894 C CA . VAL A 1 375 ? -8.003 -9.530 11.775 1.00 97.75 375 VAL A CA 1
ATOM 2895 C C . VAL A 1 375 ? -8.470 -10.932 12.179 1.00 97.75 375 VAL A C 1
ATOM 2897 O O . VAL A 1 375 ? -9.556 -11.086 12.735 1.00 97.75 375 VAL A O 1
ATOM 2900 N N . ARG A 1 376 ? -7.648 -11.963 11.940 1.00 97.06 376 ARG A N 1
ATOM 2901 C CA . ARG A 1 376 ? -7.943 -13.336 12.364 1.00 97.06 376 ARG A CA 1
ATOM 2902 C C . ARG A 1 376 ? -7.988 -13.471 13.886 1.00 97.06 376 ARG A C 1
ATOM 2904 O O . ARG A 1 376 ? -8.919 -14.099 14.377 1.00 97.06 376 ARG A O 1
ATOM 2911 N N . GLU A 1 377 ? -7.019 -12.923 14.617 1.00 97.56 377 GLU A N 1
ATOM 2912 C CA . GLU A 1 377 ? -7.032 -12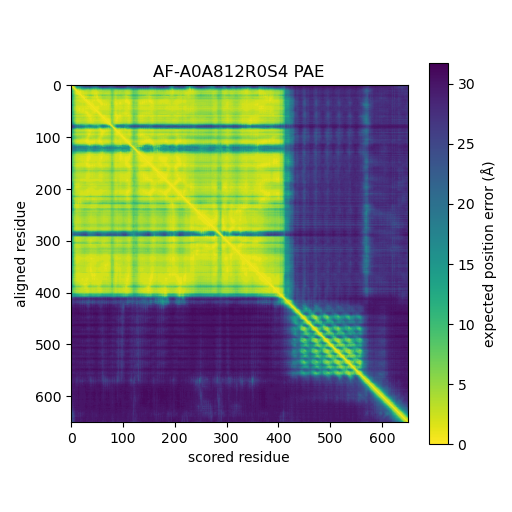.984 16.086 1.00 97.56 377 GLU A CA 1
ATOM 2913 C C . GLU A 1 377 ? -8.212 -12.212 16.681 1.00 97.56 377 GLU A C 1
ATOM 2915 O O . GLU A 1 377 ? -8.964 -12.799 17.455 1.00 97.56 377 GLU A O 1
ATOM 2920 N N . ALA A 1 378 ? -8.474 -10.983 16.224 1.00 97.69 378 ALA A N 1
ATOM 2921 C CA . ALA A 1 378 ? -9.605 -10.190 16.712 1.00 97.69 378 ALA A CA 1
ATOM 2922 C C . ALA A 1 378 ? -10.967 -10.856 16.444 1.00 97.69 378 ALA A C 1
ATOM 2924 O O . ALA A 1 378 ? -11.907 -10.680 17.218 1.00 97.69 378 ALA A O 1
ATOM 2925 N N . TYR A 1 379 ? -11.087 -11.637 15.364 1.00 97.12 379 TYR A N 1
ATOM 2926 C CA . TYR A 1 379 ? -12.267 -12.470 15.117 1.00 97.12 379 TYR A CA 1
ATOM 2927 C C . TYR A 1 379 ? -12.341 -13.673 16.074 1.00 97.12 379 TYR A C 1
ATOM 2929 O O . TYR A 1 379 ? -13.414 -14.008 16.568 1.00 97.12 379 TYR A O 1
ATOM 2937 N N . LEU A 1 380 ? -11.208 -14.323 16.362 1.00 96.94 380 LEU A N 1
ATOM 2938 C CA . LEU A 1 380 ? -11.144 -15.484 17.257 1.00 96.94 380 LEU A CA 1
ATOM 2939 C C . LEU A 1 380 ? -11.368 -15.132 18.737 1.00 96.94 380 LEU A C 1
ATOM 2941 O O . LEU A 1 380 ? -11.896 -15.972 19.461 1.00 96.94 380 LEU A O 1
ATOM 2945 N N . THR A 1 381 ? -11.022 -13.919 19.184 1.00 97.06 381 THR A N 1
ATOM 2946 C CA . THR A 1 381 ? -11.399 -13.422 20.522 1.00 97.06 381 THR A CA 1
ATOM 2947 C C . THR A 1 381 ? -12.844 -12.918 20.593 1.00 97.06 381 THR A C 1
ATOM 2949 O O . THR A 1 381 ? -13.363 -12.692 21.683 1.00 97.06 381 THR A O 1
ATOM 2952 N N . GLY A 1 382 ? -13.511 -12.744 19.446 1.00 96.44 382 GLY A N 1
ATOM 2953 C CA . GLY A 1 382 ? -14.869 -12.206 19.352 1.00 96.44 382 GLY A CA 1
ATOM 2954 C C . GLY A 1 382 ? -14.964 -10.677 19.404 1.00 96.44 382 GLY A C 1
ATOM 2955 O O . GLY A 1 382 ? -16.077 -10.155 19.365 1.00 96.44 382 GLY A O 1
ATOM 2956 N N . VAL A 1 383 ? -13.840 -9.948 19.447 1.00 96.88 383 VAL A N 1
ATOM 2957 C CA . VAL A 1 383 ? -13.825 -8.471 19.381 1.00 96.88 383 VAL A CA 1
ATOM 2958 C C . VAL A 1 383 ? -14.330 -7.979 18.021 1.00 96.88 383 VAL A C 1
ATOM 2960 O O . VAL A 1 383 ? -15.185 -7.096 17.961 1.00 96.88 383 VAL A O 1
ATOM 2963 N N . LEU A 1 384 ? -13.877 -8.599 16.926 1.00 97.19 384 LEU A N 1
ATOM 2964 C CA . LEU A 1 384 ? -14.521 -8.487 15.617 1.00 97.19 384 LEU A CA 1
ATOM 2965 C C . LEU A 1 384 ? -15.576 -9.587 15.484 1.00 97.19 384 LEU A C 1
ATOM 2967 O O . LEU A 1 384 ? -15.253 -10.734 15.184 1.00 97.19 384 LEU A O 1
ATOM 2971 N N . SER A 1 385 ? -16.848 -9.237 15.671 1.00 95.88 385 SER A N 1
ATOM 2972 C CA . SER A 1 385 ? -17.956 -10.198 15.593 1.00 95.88 385 SER A CA 1
ATOM 2973 C C . SER A 1 385 ? -18.925 -9.911 14.435 1.00 95.88 385 SER A C 1
ATOM 2975 O O . SER A 1 385 ? -19.128 -8.742 14.079 1.00 95.88 385 SER A O 1
ATOM 2977 N N . PRO A 1 386 ? -19.615 -10.934 13.891 1.00 94.94 386 PRO A N 1
ATOM 2978 C CA . PRO A 1 386 ? -20.727 -10.731 12.959 1.00 94.94 386 PRO A CA 1
ATOM 2979 C C . PRO A 1 386 ? -21.905 -9.939 13.544 1.00 94.94 386 PRO A C 1
ATOM 2981 O O . PRO A 1 386 ? -22.681 -9.368 12.785 1.00 94.94 386 PRO A O 1
ATOM 2984 N N . ALA A 1 387 ? -22.035 -9.867 14.876 1.00 94.25 387 ALA A N 1
ATOM 2985 C CA . ALA A 1 387 ? -23.107 -9.127 15.546 1.00 94.25 387 ALA A CA 1
ATOM 2986 C C . ALA A 1 387 ? -22.967 -7.596 15.420 1.00 94.25 387 ALA A C 1
ATOM 2988 O O . ALA A 1 387 ? -23.941 -6.876 15.626 1.00 94.25 387 ALA A O 1
ATOM 2989 N N . GLY A 1 388 ? -21.775 -7.102 15.069 1.00 91.50 388 GLY A N 1
ATOM 2990 C CA . GLY A 1 388 ? -21.487 -5.678 14.896 1.00 91.50 388 GLY A CA 1
ATOM 2991 C C . GLY A 1 388 ? -20.189 -5.247 15.587 1.00 91.50 388 GLY A C 1
ATOM 2992 O O . GLY A 1 388 ? -19.522 -6.077 16.216 1.00 91.50 388 GLY A O 1
ATOM 2993 N N . PRO A 1 389 ? -19.811 -3.963 15.457 1.00 92.44 389 PRO A N 1
ATOM 2994 C CA . PRO A 1 389 ? -18.755 -3.365 16.265 1.00 92.44 389 PRO A CA 1
ATOM 2995 C C . PRO A 1 389 ? -19.220 -3.227 17.722 1.00 92.44 389 PRO A C 1
ATOM 2997 O O . PRO A 1 389 ? -20.343 -2.792 17.979 1.00 92.44 389 PRO A O 1
ATOM 3000 N N . ASN A 1 390 ? -18.346 -3.546 18.677 1.00 91.88 390 ASN A N 1
ATOM 3001 C CA . ASN A 1 390 ? -18.579 -3.289 20.098 1.00 91.88 390 ASN A CA 1
ATOM 3002 C C . ASN A 1 390 ? -17.719 -2.104 20.564 1.00 91.88 390 ASN A C 1
ATOM 3004 O O . ASN A 1 390 ? -16.511 -2.091 20.320 1.00 91.88 390 ASN A O 1
ATOM 3008 N N . SER A 1 391 ? -18.329 -1.127 21.238 1.00 95.69 391 SER A N 1
ATOM 3009 C CA . SER A 1 391 ? -17.610 -0.016 21.874 1.00 95.69 391 SER A CA 1
ATOM 3010 C C . SER A 1 391 ? -17.306 -0.360 23.326 1.00 95.69 391 SER A C 1
ATOM 3012 O O . SER A 1 391 ? -18.230 -0.557 24.114 1.00 95.69 391 SER A O 1
ATOM 3014 N N . LEU A 1 392 ? -16.030 -0.363 23.704 1.00 97.62 392 LEU A N 1
ATOM 3015 C CA . LEU A 1 392 ? -15.646 -0.329 25.114 1.00 97.62 392 LEU A CA 1
ATOM 3016 C C . LEU A 1 392 ? -15.798 1.090 25.677 1.00 97.62 392 LEU A C 1
ATOM 3018 O O . LEU A 1 392 ? -15.497 2.069 25.000 1.00 97.62 392 LEU A O 1
ATOM 3022 N N . SER A 1 393 ? -16.260 1.192 26.920 1.00 97.62 393 SER A N 1
ATOM 3023 C CA . SER A 1 393 ? -16.192 2.431 27.705 1.00 97.62 393 SER A CA 1
ATOM 3024 C C . SER A 1 393 ? -14.773 2.684 28.225 1.00 97.62 393 SER A C 1
ATOM 3026 O O . SER A 1 393 ? -13.990 1.744 28.359 1.00 97.62 393 SER A O 1
ATOM 3028 N N . ASP A 1 394 ? -14.462 3.927 28.606 1.00 96.12 394 ASP A N 1
ATOM 3029 C CA . ASP A 1 394 ? -13.171 4.304 29.201 1.00 96.12 394 ASP A CA 1
ATOM 3030 C C . ASP A 1 394 ? -12.769 3.386 30.365 1.00 96.12 394 ASP A C 1
ATOM 3032 O O . ASP A 1 394 ? -11.617 2.973 30.458 1.00 96.12 394 ASP A O 1
ATOM 3036 N N . GLN A 1 395 ? -13.718 3.003 31.228 1.00 96.50 395 GLN A N 1
ATOM 3037 C CA . GLN A 1 395 ? -13.447 2.079 32.331 1.00 96.50 395 GLN A CA 1
ATOM 3038 C C . GLN A 1 395 ? -12.998 0.700 31.821 1.00 96.50 395 GLN A C 1
ATOM 3040 O O . GLN A 1 395 ? -12.006 0.164 32.307 1.00 96.50 395 GLN A O 1
ATOM 3045 N N . GLN A 1 396 ? -13.675 0.151 30.812 1.00 97.69 396 GLN A N 1
ATOM 3046 C CA . GLN A 1 396 ? -13.300 -1.133 30.213 1.00 97.69 396 GLN A CA 1
ATOM 3047 C C . GLN A 1 396 ? -11.965 -1.045 29.458 1.00 97.69 396 GLN A C 1
ATOM 3049 O O . GLN A 1 396 ? -11.221 -2.016 29.433 1.00 97.69 396 GLN A O 1
ATOM 3054 N N . LEU A 1 397 ? -11.620 0.109 28.875 1.00 97.50 397 LEU A N 1
ATOM 3055 C CA . LEU A 1 397 ? -10.289 0.338 28.296 1.00 97.50 397 LEU A CA 1
ATOM 3056 C C . LEU A 1 397 ? -9.198 0.398 29.379 1.00 97.50 397 LEU A C 1
ATOM 3058 O O . LEU A 1 397 ? -8.107 -0.132 29.178 1.00 97.50 397 LEU A O 1
ATOM 3062 N N . LEU A 1 398 ? -9.493 0.983 30.544 1.00 95.56 398 LEU A N 1
ATOM 3063 C CA . LEU A 1 398 ? -8.590 1.000 31.701 1.00 95.56 398 LEU A CA 1
ATOM 3064 C C . LEU A 1 398 ? -8.418 -0.390 32.347 1.00 95.56 398 LEU A C 1
ATOM 3066 O O . LEU A 1 398 ? -7.366 -0.676 32.914 1.00 95.56 398 LEU A O 1
ATOM 3070 N N . GLU A 1 399 ? -9.400 -1.283 32.217 1.00 96.75 399 GLU A N 1
ATOM 3071 C CA . GLU A 1 399 ? -9.285 -2.696 32.618 1.00 96.75 399 GLU A CA 1
ATOM 3072 C C . GLU A 1 399 ? -8.327 -3.498 31.707 1.00 96.75 399 GLU A C 1
ATOM 3074 O O . GLU A 1 399 ? -7.829 -4.546 32.114 1.00 96.75 399 GLU A O 1
ATOM 3079 N N . LEU A 1 400 ? -8.003 -2.988 30.508 1.00 96.06 400 LEU A N 1
ATOM 3080 C CA . LEU A 1 400 ? -7.037 -3.582 29.570 1.00 96.06 400 LEU A CA 1
ATOM 3081 C C . LEU A 1 400 ? -5.601 -3.055 29.733 1.00 96.06 400 LEU A C 1
ATOM 3083 O O . LEU A 1 400 ? -4.741 -3.356 28.900 1.00 96.06 400 LEU A O 1
ATOM 3087 N N . LEU A 1 401 ? -5.313 -2.252 30.762 1.00 93.94 401 LEU A N 1
ATOM 3088 C CA . LEU A 1 401 ? -3.956 -1.760 31.008 1.00 93.94 401 LEU A CA 1
ATOM 3089 C C . LEU A 1 401 ? -2.970 -2.914 31.290 1.00 93.94 401 LEU A C 1
ATOM 3091 O O . LEU A 1 401 ? -3.334 -3.890 31.949 1.00 93.94 401 LEU A O 1
ATOM 3095 N N . PRO A 1 402 ? -1.703 -2.809 30.840 1.00 89.19 402 PRO A N 1
ATOM 3096 C CA . PRO A 1 402 ? -0.661 -3.764 31.204 1.00 89.19 402 PRO A CA 1
ATOM 3097 C C . PRO A 1 402 ? -0.494 -3.844 32.724 1.00 89.19 402 PRO A C 1
ATOM 3099 O O . PRO A 1 402 ? -0.512 -2.830 33.428 1.00 89.19 402 PRO A O 1
ATOM 3102 N N . GLY A 1 403 ? -0.273 -5.059 33.228 1.00 85.50 403 GLY A N 1
ATOM 3103 C CA . GLY A 1 403 ? 0.021 -5.276 34.642 1.00 85.50 403 GLY A CA 1
ATOM 3104 C C . GLY A 1 403 ? 1.309 -4.564 35.069 1.00 85.50 403 GLY A C 1
ATOM 3105 O O . GLY A 1 403 ? 2.219 -4.355 34.264 1.00 85.50 403 GLY A O 1
ATOM 3106 N N . ALA A 1 404 ? 1.422 -4.231 36.358 1.00 77.56 404 ALA A N 1
ATOM 3107 C CA . ALA A 1 404 ? 2.589 -3.523 36.893 1.00 77.56 404 ALA A CA 1
ATOM 3108 C C . ALA A 1 404 ? 3.924 -4.239 36.594 1.00 77.56 404 ALA A C 1
ATOM 3110 O O . ALA A 1 404 ? 4.933 -3.580 36.366 1.00 77.56 404 ALA A O 1
ATOM 3111 N N . GLU A 1 405 ? 3.930 -5.574 36.534 1.00 73.38 405 GLU A N 1
ATOM 3112 C CA . GLU A 1 405 ? 5.111 -6.368 36.165 1.00 73.38 405 GLU A CA 1
ATOM 3113 C C . GLU A 1 405 ? 5.522 -6.187 34.693 1.00 73.38 405 GLU A C 1
ATOM 3115 O O . GLU A 1 405 ? 6.713 -6.136 34.396 1.00 73.38 405 GLU A O 1
ATOM 3120 N N . GLU A 1 406 ? 4.567 -6.025 33.771 1.00 76.56 406 GLU A N 1
ATOM 3121 C CA . GLU A 1 406 ? 4.846 -5.749 32.354 1.00 76.56 406 GLU A CA 1
ATOM 3122 C C . GLU A 1 406 ? 5.403 -4.326 32.181 1.00 76.56 406 GLU A C 1
ATOM 3124 O O . GLU A 1 406 ? 6.388 -4.127 31.469 1.00 76.56 406 GLU A O 1
ATOM 3129 N N . LEU A 1 407 ? 4.841 -3.354 32.910 1.00 69.31 407 LEU A N 1
ATOM 3130 C CA . LEU A 1 407 ? 5.331 -1.970 32.947 1.00 69.31 407 LEU A CA 1
ATOM 3131 C C . LEU A 1 407 ? 6.741 -1.840 33.550 1.00 69.31 407 LEU A C 1
ATOM 3133 O O . LEU A 1 407 ? 7.483 -0.948 33.153 1.00 69.31 407 LEU A O 1
ATOM 3137 N N . LEU A 1 408 ? 7.114 -2.710 34.496 1.00 60.53 408 LEU A N 1
ATOM 3138 C CA . LEU A 1 408 ? 8.444 -2.728 35.123 1.00 60.53 408 LEU A CA 1
ATOM 3139 C C . LEU A 1 408 ? 9.465 -3.593 34.362 1.00 60.53 408 LEU A C 1
ATOM 3141 O O . LEU A 1 408 ? 10.667 -3.365 34.488 1.00 60.53 408 LEU A O 1
ATOM 3145 N N . GLY A 1 409 ? 9.008 -4.587 33.594 1.00 58.03 409 GLY A N 1
ATOM 3146 C CA . GLY A 1 409 ? 9.850 -5.414 32.724 1.00 58.03 409 GLY A CA 1
ATOM 3147 C C . GLY A 1 409 ? 10.153 -4.774 31.364 1.00 58.03 409 GLY A C 1
ATOM 3148 O O . GLY A 1 409 ? 11.150 -5.123 30.729 1.00 58.03 409 GLY A O 1
ATOM 3149 N N . GLY A 1 410 ? 9.314 -3.838 30.913 1.00 53.62 410 GLY A N 1
ATOM 3150 C CA . GLY A 1 410 ? 9.567 -2.989 29.752 1.00 53.62 410 GLY A CA 1
ATOM 3151 C C . GLY A 1 410 ? 10.498 -1.815 30.071 1.00 53.62 410 GLY A C 1
ATOM 3152 O O . GLY A 1 410 ? 10.524 -1.298 31.183 1.00 53.62 410 GLY A O 1
ATOM 3153 N N . SER A 1 411 ? 11.247 -1.345 29.070 1.00 44.06 411 SER A N 1
ATOM 3154 C CA . SER A 1 411 ? 12.103 -0.153 29.186 1.00 44.06 411 SER A CA 1
ATOM 3155 C C . SER A 1 411 ? 11.290 1.152 29.086 1.00 44.06 411 SER A C 1
ATOM 3157 O O . SER A 1 411 ? 11.549 1.981 28.211 1.00 44.06 411 SER A O 1
ATOM 3159 N N . LEU A 1 412 ? 10.311 1.339 29.973 1.00 47.81 412 LEU A N 1
ATOM 3160 C CA . LEU A 1 412 ? 9.502 2.557 30.075 1.00 47.81 412 LEU A CA 1
ATOM 3161 C C . LEU A 1 412 ? 9.655 3.217 31.451 1.00 47.81 412 LEU A C 1
ATOM 3163 O O . LEU A 1 412 ? 9.877 2.557 32.465 1.00 47.81 412 LEU A O 1
ATOM 3167 N N . CYS A 1 413 ? 9.555 4.551 31.474 1.00 42.66 413 CYS A N 1
ATOM 3168 C CA . CYS A 1 413 ? 9.568 5.326 32.715 1.00 42.66 413 CYS A CA 1
ATOM 3169 C C . CYS A 1 413 ? 8.433 4.899 33.656 1.00 42.66 413 CYS A C 1
ATOM 3171 O O . CYS A 1 413 ? 7.375 4.446 33.224 1.00 42.66 413 CYS A O 1
ATOM 3173 N N . SER A 1 414 ? 8.671 5.074 34.959 1.00 40.91 414 SER A N 1
ATOM 3174 C CA . SER A 1 414 ? 7.818 4.582 36.045 1.00 40.91 414 SER A CA 1
ATOM 3175 C C . SER A 1 414 ? 6.318 4.807 35.818 1.00 40.91 414 SER A C 1
ATOM 3177 O O . SER A 1 414 ? 5.899 5.928 35.522 1.00 40.91 414 SER A O 1
ATOM 3179 N N . ALA A 1 415 ? 5.512 3.774 36.098 1.00 42.22 415 ALA A N 1
ATOM 3180 C CA . ALA A 1 415 ? 4.046 3.752 35.966 1.00 42.22 415 ALA A CA 1
ATOM 3181 C C . ALA A 1 415 ? 3.304 4.953 36.604 1.00 42.22 415 ALA A C 1
ATOM 3183 O O . ALA A 1 415 ? 2.175 5.272 36.230 1.00 42.22 415 ALA A O 1
ATOM 3184 N N . THR A 1 416 ? 3.953 5.654 37.535 1.00 39.41 416 THR A N 1
ATOM 3185 C CA . THR A 1 416 ? 3.504 6.907 38.149 1.00 39.41 416 THR A CA 1
ATOM 3186 C C . THR A 1 416 ? 3.240 8.036 37.142 1.00 39.41 416 THR A C 1
ATOM 3188 O O . THR A 1 416 ? 2.404 8.892 37.423 1.00 39.41 416 THR A O 1
ATOM 3191 N N . GLU A 1 417 ? 3.910 8.083 35.983 1.00 44.81 417 GLU A N 1
ATOM 3192 C CA . GLU A 1 417 ? 3.685 9.148 34.987 1.00 44.81 417 GLU A CA 1
ATOM 3193 C C . GLU A 1 417 ? 2.406 8.925 34.163 1.00 44.81 417 GLU A C 1
ATOM 3195 O O . GLU A 1 417 ? 1.625 9.862 33.997 1.00 44.81 417 GLU A O 1
ATOM 3200 N N . ALA A 1 418 ? 2.127 7.687 33.737 1.00 40.38 418 ALA A N 1
ATOM 3201 C CA . ALA A 1 418 ? 0.937 7.354 32.944 1.00 40.38 418 ALA A CA 1
ATOM 3202 C C . ALA A 1 418 ? -0.377 7.655 33.699 1.00 40.38 418 ALA A C 1
ATOM 3204 O O . ALA A 1 418 ? -1.282 8.304 33.169 1.00 40.38 418 ALA A O 1
ATOM 3205 N N . LEU A 1 419 ? -0.453 7.265 34.978 1.00 42.16 419 LEU A N 1
ATOM 3206 C CA . LEU A 1 419 ? -1.627 7.504 35.830 1.00 42.16 419 LEU A CA 1
ATOM 3207 C C . LEU A 1 419 ? -1.845 8.994 36.160 1.00 42.16 419 LEU A C 1
ATOM 3209 O O . LEU A 1 419 ? -2.984 9.439 36.308 1.00 42.16 419 LEU A O 1
ATOM 3213 N N . ASN A 1 420 ? -0.775 9.792 36.246 1.00 37.94 420 ASN A N 1
ATOM 3214 C CA . ASN A 1 420 ? -0.874 11.220 36.570 1.00 37.94 420 ASN A CA 1
ATOM 3215 C C . ASN A 1 420 ? -1.337 12.101 35.398 1.00 37.94 420 ASN A C 1
ATOM 3217 O O . ASN A 1 420 ? -1.755 13.237 35.636 1.00 37.94 420 ASN A O 1
ATOM 3221 N N . ILE A 1 421 ? -1.267 11.609 34.157 1.00 42.28 421 ILE A N 1
ATOM 3222 C CA . ILE A 1 421 ? -1.767 12.331 32.978 1.00 42.28 421 ILE A CA 1
ATOM 3223 C C . ILE A 1 421 ? -3.288 12.154 32.862 1.00 42.28 421 ILE A C 1
ATOM 3225 O O . ILE A 1 421 ? -3.996 13.155 32.754 1.00 42.28 421 ILE A O 1
ATOM 3229 N N . CYS A 1 422 ? -3.807 10.928 33.018 1.00 37.41 422 CYS A N 1
ATOM 3230 C CA . CYS A 1 422 ? -5.251 10.645 32.936 1.00 37.41 422 CYS A CA 1
ATOM 3231 C C . CYS A 1 422 ? -6.099 11.453 33.939 1.00 37.41 422 CYS A C 1
ATOM 3233 O O . CYS A 1 422 ? -7.205 11.878 33.617 1.00 37.41 422 CYS A O 1
ATOM 3235 N N . HIS A 1 423 ? -5.584 11.728 35.143 1.00 36.19 423 HIS A N 1
ATOM 3236 C CA . HIS A 1 423 ? -6.319 12.483 36.169 1.00 36.19 423 HIS A CA 1
ATOM 3237 C C . HIS A 1 423 ? -6.185 14.017 36.088 1.00 36.19 423 HIS A C 1
ATOM 3239 O O . HIS A 1 423 ? -6.813 14.715 36.886 1.00 36.19 423 HIS A O 1
ATOM 3245 N N . LYS A 1 424 ? -5.396 14.574 35.155 1.00 28.73 424 LYS A N 1
ATOM 3246 C CA . LYS A 1 424 ? -5.142 16.030 35.069 1.00 28.73 424 LYS A CA 1
ATOM 3247 C C . LYS A 1 424 ? -5.858 16.763 33.932 1.00 28.73 424 LYS A C 1
ATOM 3249 O O . LYS A 1 424 ? -5.663 17.970 33.793 1.00 28.73 424 LYS A O 1
ATOM 3254 N N . THR A 1 425 ? -6.739 16.096 33.187 1.00 29.66 425 THR A N 1
ATOM 3255 C CA . THR A 1 425 ? -7.552 16.717 32.122 1.00 29.66 425 THR A CA 1
ATOM 3256 C C . THR A 1 425 ? -9.069 16.670 32.356 1.00 29.66 425 THR A C 1
ATOM 3258 O O . THR A 1 425 ? -9.805 16.128 31.537 1.00 29.66 425 THR A O 1
ATOM 3261 N N . PRO A 1 426 ? -9.601 17.358 33.385 1.00 27.78 426 PRO A N 1
ATOM 3262 C CA . PRO A 1 426 ? -10.917 17.968 33.271 1.00 27.78 426 PRO A CA 1
ATOM 3263 C C . PRO A 1 426 ? -10.783 19.256 32.437 1.00 27.78 426 PRO A C 1
ATOM 3265 O O . PRO A 1 426 ? -10.592 20.347 32.979 1.00 27.78 426 PRO A O 1
ATOM 3268 N N . GLN A 1 427 ? -10.857 19.154 31.104 1.00 30.45 427 GLN A N 1
ATOM 3269 C CA . GLN A 1 427 ? -10.946 20.346 30.250 1.00 30.45 427 GLN A CA 1
ATOM 3270 C C . GLN A 1 427 ? -12.328 21.002 30.404 1.00 30.45 427 GLN A C 1
ATOM 3272 O O . GLN A 1 427 ? -13.266 20.706 29.667 1.00 30.45 427 GLN A O 1
ATOM 3277 N N . GLN A 1 428 ? -12.461 21.930 31.357 1.00 24.44 428 GLN A N 1
ATOM 3278 C CA . GLN A 1 428 ? -13.612 22.833 31.407 1.00 24.44 428 GLN A CA 1
ATOM 3279 C C . GLN A 1 428 ? -13.550 23.838 30.247 1.00 24.44 428 GLN A C 1
ATOM 3281 O O . GLN A 1 428 ? -12.955 24.911 30.359 1.00 24.44 428 GLN A O 1
ATOM 3286 N N . PHE A 1 429 ? -14.227 23.522 29.143 1.00 25.53 429 PHE A N 1
ATOM 3287 C CA . PHE A 1 429 ? -14.594 24.521 28.142 1.00 25.53 429 PHE A CA 1
ATOM 3288 C C . PHE A 1 429 ? -15.715 25.415 28.686 1.00 25.53 429 PHE A C 1
ATOM 3290 O O . PHE A 1 429 ? -16.897 25.083 28.627 1.00 25.53 429 PHE A O 1
ATOM 3297 N N . GLY A 1 430 ? -15.330 26.572 29.225 1.00 25.69 430 GLY A N 1
ATOM 3298 C CA . GLY A 1 430 ? -16.264 27.613 29.645 1.00 25.69 430 GLY A CA 1
ATOM 3299 C C . GLY A 1 430 ? -16.911 28.314 28.450 1.00 25.69 430 GLY A C 1
ATOM 3300 O O . GLY A 1 430 ? -16.358 29.276 27.917 1.00 25.69 430 GLY A O 1
ATOM 3301 N N . LEU A 1 431 ? -18.102 27.862 28.059 1.00 31.83 431 LEU A N 1
ATOM 3302 C CA . LEU A 1 431 ? -19.004 28.593 27.170 1.00 31.83 431 LEU A CA 1
ATOM 3303 C C . LEU A 1 431 ? -19.714 29.719 27.942 1.00 31.83 431 LEU A C 1
ATOM 3305 O O . LEU A 1 431 ? -20.881 29.562 28.269 1.00 31.83 431 LEU A O 1
ATOM 3309 N N . ASP A 1 432 ? -19.028 30.830 28.248 1.00 28.72 432 ASP A N 1
ATOM 3310 C CA . ASP A 1 432 ? -19.676 32.155 28.346 1.00 28.72 432 ASP A CA 1
ATOM 3311 C C . ASP A 1 432 ? -18.707 33.333 28.567 1.00 28.72 432 ASP A C 1
ATOM 3313 O O . ASP A 1 432 ? -17.557 33.187 28.988 1.00 28.72 432 ASP A O 1
ATOM 3317 N N . GLY A 1 433 ? -19.180 34.546 28.261 1.00 42.47 433 GLY A N 1
ATOM 3318 C CA . GLY A 1 433 ? -18.394 35.784 28.317 1.00 42.47 433 GLY A CA 1
ATOM 3319 C C . GLY A 1 433 ? -18.041 36.257 29.735 1.00 42.47 433 GLY A C 1
ATOM 3320 O O . GLY A 1 433 ? -18.773 37.045 30.331 1.00 42.47 433 GLY A O 1
ATOM 3321 N N . GLY A 1 434 ? -16.874 35.855 30.249 1.00 25.25 434 GLY A N 1
ATOM 3322 C CA . GLY A 1 434 ? -16.363 36.248 31.571 1.00 25.25 434 GLY A CA 1
ATOM 3323 C C . GLY A 1 434 ? -15.395 37.445 31.578 1.00 25.25 434 GLY A C 1
ATOM 3324 O O . GLY A 1 434 ? -14.402 37.484 30.850 1.00 25.25 434 GLY A O 1
ATOM 3325 N N . ARG A 1 435 ? -15.629 38.420 32.469 1.00 27.08 435 ARG A N 1
ATOM 3326 C CA . ARG A 1 435 ? -14.742 39.578 32.709 1.00 27.08 435 ARG A CA 1
ATOM 3327 C C . ARG A 1 435 ? -13.662 39.229 33.742 1.00 27.08 435 ARG A C 1
ATOM 3329 O O . ARG A 1 435 ? -13.908 39.334 34.939 1.00 27.08 435 ARG A O 1
ATOM 3336 N N . SER A 1 436 ? -12.460 38.864 33.294 1.00 28.25 436 SER A N 1
ATOM 3337 C CA . SER A 1 436 ? -11.343 38.556 34.203 1.00 28.25 436 SER A CA 1
ATOM 3338 C C . SER A 1 436 ? -10.797 39.804 34.920 1.00 28.25 436 SER A C 1
ATOM 3340 O O . SER A 1 436 ? -10.499 40.820 34.286 1.00 28.25 436 SER A O 1
ATOM 3342 N N . GLN A 1 437 ? -10.641 39.715 36.245 1.00 26.12 437 GLN A N 1
ATOM 3343 C CA . GLN A 1 437 ? -9.862 40.642 37.069 1.00 26.12 437 GLN A CA 1
ATOM 3344 C C . GLN A 1 437 ? -8.889 39.837 37.936 1.00 26.12 437 GLN A C 1
ATOM 3346 O O . GLN A 1 437 ? -9.309 38.972 38.699 1.00 26.12 437 GLN A O 1
ATOM 3351 N N . THR A 1 438 ? -7.596 40.151 37.861 1.00 28.55 438 THR A N 1
ATOM 3352 C CA . THR A 1 438 ? -6.556 39.587 38.736 1.00 28.55 438 THR A CA 1
ATOM 3353 C C . THR A 1 438 ? -6.076 40.643 39.739 1.00 28.55 438 THR A C 1
ATOM 3355 O O . THR A 1 438 ? -5.701 41.737 39.296 1.00 28.55 438 THR A O 1
ATOM 3358 N N . PRO A 1 439 ? -6.009 40.349 41.052 1.00 26.34 439 PRO A N 1
ATOM 3359 C CA . PRO A 1 439 ? -5.331 41.207 42.025 1.00 26.34 439 PRO A CA 1
ATOM 3360 C C . PRO A 1 439 ? -3.834 41.342 41.704 1.00 26.34 439 PRO A C 1
ATOM 3362 O O . PRO A 1 439 ? -3.246 40.461 41.079 1.00 26.34 439 PRO A O 1
ATOM 3365 N N . ALA A 1 440 ? -3.204 42.442 42.123 1.00 28.62 440 ALA A N 1
ATOM 3366 C CA . ALA A 1 440 ? -1.818 42.752 41.770 1.00 28.62 440 ALA A CA 1
ATOM 3367 C C . ALA A 1 440 ? -0.959 43.109 42.990 1.00 28.62 440 ALA A C 1
ATOM 3369 O O . ALA A 1 440 ? -1.286 44.053 43.703 1.00 28.62 440 ALA A O 1
ATOM 3370 N N . THR A 1 441 ? 0.195 42.448 43.142 1.00 27.48 441 THR A N 1
ATOM 3371 C CA . THR A 1 441 ? 1.248 42.809 44.114 1.00 27.48 441 THR A CA 1
ATOM 3372 C C . THR A 1 441 ? 2.649 42.367 43.652 1.00 27.48 441 THR A C 1
ATOM 3374 O O . THR A 1 441 ? 3.182 41.377 44.138 1.00 27.48 441 THR A O 1
ATOM 3377 N N . THR A 1 442 ? 3.271 43.100 42.715 1.00 28.84 442 THR A N 1
ATOM 3378 C CA . THR A 1 442 ? 4.739 43.379 42.653 1.00 28.84 442 THR A CA 1
ATOM 3379 C C . THR A 1 442 ? 5.105 44.229 41.415 1.00 28.84 442 THR A C 1
ATOM 3381 O O . THR A 1 442 ? 4.386 44.194 40.410 1.00 28.84 442 THR A O 1
ATOM 3384 N N . PRO A 1 443 ? 6.198 45.022 41.456 1.00 31.42 443 PRO A N 1
ATOM 3385 C CA . PRO A 1 443 ? 6.688 45.785 40.308 1.00 31.42 443 PRO A CA 1
ATOM 3386 C C . PRO A 1 443 ? 7.661 44.958 39.445 1.00 31.42 443 PRO A C 1
ATOM 3388 O O . PRO A 1 443 ? 8.699 44.511 39.920 1.00 31.42 443 PRO A O 1
ATOM 3391 N N . GLY A 1 444 ? 7.356 44.808 38.155 1.00 34.66 444 GLY A N 1
ATOM 3392 C CA . GLY A 1 444 ? 8.190 44.092 37.181 1.00 34.66 444 GLY A CA 1
ATOM 3393 C C . GLY A 1 444 ? 7.798 44.413 35.735 1.00 34.66 444 GLY A C 1
ATOM 3394 O O . GLY A 1 444 ? 6.775 45.064 35.494 1.00 34.66 444 GLY A O 1
ATOM 3395 N N . GLU A 1 445 ? 8.619 43.991 34.768 1.00 38.50 445 GLU A N 1
ATOM 3396 C CA . GLU A 1 445 ? 8.295 44.113 33.339 1.00 38.50 445 GLU A CA 1
ATOM 3397 C C . GLU A 1 445 ? 7.015 43.321 33.013 1.00 38.50 445 GLU A C 1
ATOM 3399 O O . GLU A 1 445 ? 6.807 42.223 33.525 1.00 38.50 445 GLU A O 1
ATOM 3404 N N . LYS A 1 446 ? 6.126 43.888 32.183 1.00 42.94 446 LYS A N 1
ATOM 3405 C CA . LYS A 1 446 ? 4.851 43.252 31.816 1.00 42.94 446 LYS A CA 1
ATOM 3406 C C . LYS A 1 446 ? 4.772 43.004 30.313 1.00 42.94 446 LYS A C 1
ATOM 3408 O O . LYS A 1 446 ? 4.631 43.949 29.531 1.00 42.94 446 LYS A O 1
ATOM 3413 N N . THR A 1 447 ? 4.790 41.726 29.953 1.00 36.16 447 THR A N 1
ATOM 3414 C CA . THR A 1 447 ? 4.407 41.210 28.635 1.00 36.16 447 THR A CA 1
ATOM 3415 C C . THR A 1 447 ? 2.949 40.765 28.697 1.00 36.16 447 THR A C 1
ATOM 3417 O O . THR A 1 447 ? 2.534 40.149 29.674 1.00 36.16 447 THR A O 1
ATOM 3420 N N . SER A 1 448 ? 2.165 41.091 27.671 1.00 41.16 448 SER A N 1
ATOM 3421 C CA . SER A 1 448 ? 0.791 40.605 27.521 1.00 41.16 448 SER A CA 1
ATOM 3422 C C . SER A 1 448 ? 0.602 40.032 26.121 1.00 41.16 448 SER A C 1
ATOM 3424 O O . SER A 1 448 ? 0.882 40.717 25.129 1.00 41.16 448 SER A O 1
ATOM 3426 N N . GLN A 1 449 ? 0.142 38.784 26.071 1.00 39.28 449 GLN A N 1
ATOM 3427 C CA . GLN A 1 449 ? -0.218 38.045 24.865 1.00 39.28 449 GLN A CA 1
ATOM 3428 C C . GLN A 1 449 ? -1.687 37.637 24.973 1.00 39.28 449 GLN A C 1
ATOM 3430 O O . GLN A 1 449 ? -2.148 37.245 26.045 1.00 39.28 449 GLN A O 1
ATOM 3435 N N . GLN A 1 450 ? -2.422 37.739 23.868 1.00 43.00 450 GLN A N 1
ATOM 3436 C CA . GLN A 1 450 ? -3.820 37.327 23.791 1.00 43.00 450 GLN A CA 1
ATOM 3437 C C . GLN A 1 450 ? -4.069 36.572 22.484 1.00 43.00 450 GLN A C 1
ATOM 3439 O O . GLN A 1 450 ? -3.704 37.050 21.407 1.00 43.00 450 GLN A O 1
ATOM 3444 N N . PHE A 1 451 ? -4.729 35.422 22.611 1.00 33.91 451 PHE A N 1
ATOM 3445 C CA . PHE A 1 451 ? -5.189 34.564 21.522 1.00 33.91 451 PHE A CA 1
ATOM 3446 C C . PHE A 1 451 ? -6.723 34.518 21.548 1.00 33.91 451 PHE A C 1
ATOM 3448 O O . PHE A 1 451 ? -7.320 34.505 22.626 1.00 33.91 451 PHE A O 1
ATOM 3455 N N . GLY A 1 452 ? -7.378 34.520 20.385 1.00 36.84 452 GLY A N 1
ATOM 3456 C CA . GLY A 1 452 ? -8.839 34.439 20.317 1.00 36.84 452 GLY A CA 1
ATOM 3457 C C . GLY A 1 452 ? -9.397 34.370 18.896 1.00 36.84 452 GLY A C 1
ATOM 3458 O O . GLY A 1 452 ? -8.853 34.965 17.968 1.00 36.84 452 GLY A O 1
ATOM 3459 N N . LEU A 1 453 ? -10.515 33.653 18.745 1.00 36.38 453 LEU A N 1
ATOM 3460 C CA . LEU A 1 453 ? -11.167 33.372 17.456 1.00 36.38 453 LEU A CA 1
ATOM 3461 C C . LEU A 1 453 ? -12.295 34.360 17.087 1.00 36.38 453 LEU A C 1
ATOM 3463 O O . LEU A 1 453 ? -12.889 34.245 16.018 1.00 36.38 453 LEU A O 1
ATOM 3467 N N . ARG A 1 454 ? -12.618 35.334 17.953 1.00 37.53 454 ARG A N 1
ATOM 3468 C CA . ARG A 1 454 ? -13.647 36.372 17.722 1.00 37.53 454 ARG A CA 1
ATOM 3469 C C . ARG A 1 454 ? -13.194 37.751 18.242 1.00 37.53 454 ARG A C 1
ATOM 3471 O O . ARG A 1 454 ? -12.277 37.801 19.063 1.00 37.53 454 ARG A O 1
ATOM 3478 N N . PRO A 1 455 ? -13.809 38.870 17.794 1.00 35.91 455 PRO A N 1
ATOM 3479 C CA . PRO A 1 455 ? -13.327 40.221 18.101 1.00 35.91 455 PRO A CA 1
ATOM 3480 C C . PRO A 1 455 ? -13.366 40.556 19.601 1.00 35.91 455 PRO A C 1
ATOM 3482 O O . PRO A 1 455 ? -14.432 40.737 20.186 1.00 35.91 455 PRO A O 1
ATOM 3485 N N . GLY A 1 456 ? -12.191 40.681 20.223 1.00 37.34 456 GLY A N 1
ATOM 3486 C CA . GLY A 1 456 ? -12.032 41.093 21.621 1.00 37.34 456 GLY A CA 1
ATOM 3487 C C . GLY A 1 456 ? -11.561 42.544 21.761 1.00 37.34 456 GLY A C 1
ATOM 3488 O O . GLY A 1 456 ? -10.734 43.014 20.979 1.00 37.34 456 GLY A O 1
ATOM 3489 N N . ARG A 1 457 ? -12.045 43.256 22.790 1.00 36.12 457 ARG A N 1
ATOM 3490 C CA . ARG A 1 457 ? -11.586 44.613 23.141 1.00 36.12 457 ARG A CA 1
ATOM 3491 C C . ARG A 1 457 ? -10.675 44.569 24.368 1.00 36.12 457 ARG A C 1
ATOM 3493 O O . ARG A 1 457 ? -11.149 44.383 25.484 1.00 36.12 457 ARG A O 1
ATOM 3500 N N . SER A 1 458 ? -9.381 44.806 24.168 1.00 38.34 458 SER A N 1
ATOM 3501 C CA . SER A 1 458 ? -8.411 44.956 25.258 1.00 38.34 458 SER A CA 1
ATOM 3502 C C . SER A 1 458 ? -8.493 46.354 25.889 1.00 38.34 458 SER A C 1
ATOM 3504 O O . SER A 1 458 ? -8.507 47.364 25.184 1.00 38.34 458 SER A O 1
ATOM 3506 N N . GLN A 1 459 ? -8.540 46.419 27.223 1.00 35.25 459 GLN A N 1
ATOM 3507 C CA . GLN A 1 459 ? -8.312 47.633 28.015 1.00 35.25 459 GLN A CA 1
ATOM 3508 C C . GLN A 1 459 ? -7.457 47.267 29.232 1.00 35.25 459 GLN A C 1
ATOM 3510 O O . GLN A 1 459 ? -7.841 46.405 30.018 1.00 35.25 459 GLN A O 1
ATOM 3515 N N . THR A 1 460 ? -6.306 47.920 29.412 1.00 36.81 460 THR A N 1
ATOM 3516 C CA . THR A 1 460 ? -5.438 47.703 30.584 1.00 36.81 460 THR A CA 1
ATOM 3517 C C . THR A 1 460 ? -5.607 48.837 31.603 1.00 36.81 460 THR A C 1
ATOM 3519 O O . THR A 1 460 ? -5.501 49.999 31.204 1.00 36.81 460 THR A O 1
ATOM 3522 N N . PRO A 1 461 ? -5.802 48.553 32.907 1.00 29.91 461 PRO A N 1
ATOM 3523 C CA . PRO A 1 461 ? -5.879 49.591 33.937 1.00 29.91 461 PRO A CA 1
ATOM 3524 C C . PRO A 1 461 ? -4.595 50.426 34.067 1.00 29.91 461 PRO A C 1
ATOM 3526 O O . PRO A 1 461 ? -3.485 49.958 33.788 1.00 29.91 461 PRO A O 1
ATOM 3529 N N . ALA A 1 462 ? -4.745 51.661 34.549 1.00 36.31 462 ALA A N 1
ATOM 3530 C CA . ALA A 1 462 ? -3.643 52.587 34.786 1.00 36.31 462 ALA A CA 1
ATOM 3531 C C . ALA A 1 462 ? -2.830 52.207 36.042 1.00 36.31 462 ALA A C 1
ATOM 3533 O O . ALA A 1 462 ? -3.087 52.688 37.139 1.00 36.31 462 ALA A O 1
ATOM 3534 N N . THR A 1 463 ? -1.813 51.363 35.864 1.00 34.53 463 THR A N 1
ATOM 3535 C CA . THR A 1 463 ? -0.687 51.196 36.802 1.00 34.53 463 THR A CA 1
ATOM 3536 C C . THR A 1 463 ? 0.630 51.215 36.025 1.00 34.53 463 THR A C 1
ATOM 3538 O O . THR A 1 463 ? 0.651 50.868 34.841 1.00 34.53 463 THR A O 1
ATOM 3541 N N . THR A 1 464 ? 1.705 51.682 36.666 1.00 37.94 464 THR A N 1
ATOM 3542 C CA . THR A 1 464 ? 2.978 52.130 36.065 1.00 37.94 464 THR A CA 1
ATOM 3543 C C . THR A 1 464 ? 4.035 51.016 35.953 1.00 37.94 464 THR A C 1
ATOM 3545 O O . THR A 1 464 ? 4.527 50.559 36.982 1.00 37.94 464 THR A O 1
ATOM 3548 N N . PRO A 1 465 ? 4.475 50.624 34.738 1.00 38.38 465 PRO A N 1
ATOM 3549 C CA . PRO A 1 465 ? 5.697 49.843 34.536 1.00 38.38 465 PRO A CA 1
ATOM 3550 C C . PRO A 1 465 ? 6.700 50.587 33.633 1.00 38.38 465 PRO A C 1
ATOM 3552 O O . PRO A 1 465 ? 6.334 51.452 32.838 1.00 38.38 465 PRO A O 1
ATOM 3555 N N . VAL A 1 466 ? 7.982 50.231 33.734 1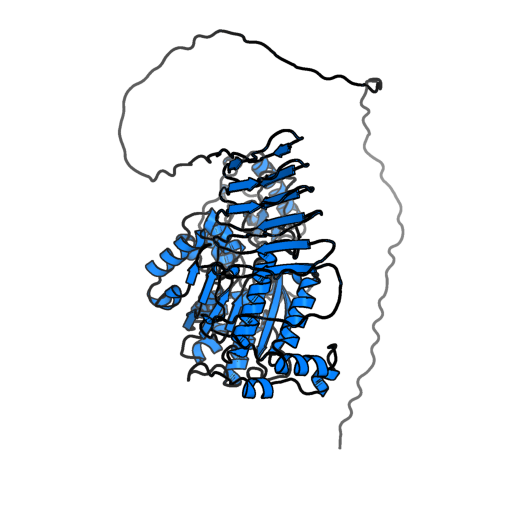.00 44.19 466 VAL A N 1
ATOM 3556 C CA . VAL A 1 466 ? 9.085 50.954 33.065 1.00 44.19 466 VAL A CA 1
ATOM 3557 C C . VAL A 1 466 ? 9.205 50.630 31.563 1.00 44.19 466 VAL A C 1
ATOM 3559 O O . VAL A 1 466 ? 9.688 51.462 30.795 1.00 44.19 466 VAL A O 1
ATOM 3562 N N . LYS A 1 467 ? 8.715 49.461 31.131 1.00 44.12 467 LYS A N 1
ATOM 3563 C CA . LYS A 1 467 ? 8.551 49.048 29.725 1.00 44.12 467 LYS A CA 1
ATOM 3564 C C . LYS A 1 467 ? 7.218 48.303 29.559 1.00 44.12 467 LYS A C 1
ATOM 3566 O O . LYS A 1 467 ? 6.728 47.705 30.518 1.00 44.12 467 LYS A O 1
ATOM 3571 N N . LYS A 1 468 ? 6.644 48.317 28.351 1.00 48.84 468 LYS A N 1
ATOM 3572 C CA . LYS A 1 468 ? 5.481 47.496 27.963 1.00 48.84 468 LYS A CA 1
ATOM 3573 C C . LYS A 1 468 ? 5.663 46.952 26.545 1.00 48.84 468 LYS A C 1
ATOM 3575 O O . LYS A 1 468 ? 5.925 47.735 25.631 1.00 48.84 468 LYS A O 1
ATOM 3580 N N . THR A 1 469 ? 5.414 45.655 26.382 1.00 42.81 469 THR A N 1
ATOM 3581 C CA . THR A 1 469 ? 5.317 44.965 25.087 1.00 42.81 469 THR A CA 1
ATOM 3582 C C . THR A 1 469 ? 3.942 44.313 24.993 1.00 42.81 469 THR A C 1
ATOM 3584 O O . THR A 1 469 ? 3.494 43.667 25.942 1.00 42.81 469 THR A O 1
ATOM 3587 N N . SER A 1 470 ? 3.259 44.493 23.863 1.00 46.81 470 SER A N 1
ATOM 3588 C CA . SER A 1 470 ? 1.958 43.877 23.592 1.00 46.81 470 SER A CA 1
ATOM 3589 C C . SER A 1 470 ? 1.979 43.215 22.220 1.00 46.81 470 SER A C 1
ATOM 3591 O O . SER A 1 470 ? 2.392 43.837 21.238 1.00 46.81 470 SER A O 1
ATOM 3593 N N . GLN A 1 471 ? 1.543 41.957 22.190 1.00 47.22 471 GLN A N 1
ATOM 3594 C CA . GLN A 1 471 ? 1.407 41.129 20.996 1.00 47.22 471 GLN A CA 1
ATOM 3595 C C . GLN A 1 471 ? -0.018 40.571 20.946 1.00 47.22 471 GLN A C 1
ATOM 3597 O O . GLN A 1 471 ? -0.550 40.126 21.966 1.00 47.22 471 GLN A O 1
ATOM 3602 N N . GLN A 1 472 ? -0.632 40.606 19.766 1.00 50.78 472 GLN A N 1
ATOM 3603 C CA . GLN A 1 472 ? -1.978 40.089 19.533 1.00 50.78 472 GLN A CA 1
ATOM 3604 C C . GLN A 1 472 ? -1.982 39.194 18.292 1.00 50.78 472 GLN A C 1
ATOM 3606 O O . GLN A 1 472 ? -1.459 39.586 17.246 1.00 50.78 472 GLN A O 1
ATOM 3611 N N . PHE A 1 473 ? -2.610 38.026 18.429 1.00 42.88 473 PHE A N 1
ATOM 3612 C CA . PHE A 1 473 ? -2.766 37.018 17.384 1.00 42.88 473 PHE A CA 1
ATOM 3613 C C . PHE A 1 473 ? -4.258 36.713 17.198 1.00 42.88 473 PHE A C 1
ATOM 3615 O O . PHE A 1 473 ? -4.969 36.478 18.179 1.00 42.88 473 PHE A O 1
ATOM 3622 N N . GLY A 1 474 ? -4.750 36.724 15.959 1.00 45.94 474 GLY A N 1
ATOM 3623 C CA . GLY A 1 474 ? -6.155 36.425 15.669 1.00 45.94 474 GLY A CA 1
ATOM 3624 C C . GLY A 1 474 ? -6.454 36.300 14.177 1.00 45.94 474 GLY A C 1
ATOM 3625 O O . GLY A 1 474 ? -5.796 36.924 13.347 1.00 45.94 474 GLY A O 1
ATOM 3626 N N . LEU A 1 475 ? -7.463 35.491 13.845 1.00 43.84 475 LEU A N 1
ATOM 3627 C CA . LEU A 1 475 ? -7.829 35.174 12.458 1.00 43.84 475 LEU A CA 1
ATOM 3628 C C . LEU A 1 475 ? -8.704 36.244 11.779 1.00 43.84 475 LEU A C 1
ATOM 3630 O O . LEU A 1 475 ? -8.722 36.297 10.556 1.00 43.84 475 LEU A O 1
ATOM 3634 N N . ARG A 1 476 ? -9.409 37.103 12.537 1.00 45.97 476 ARG A N 1
ATOM 3635 C CA . ARG A 1 476 ? -10.246 38.197 11.997 1.00 45.97 476 ARG A CA 1
ATOM 3636 C C . ARG A 1 476 ? -10.179 39.484 12.821 1.00 45.97 476 ARG A C 1
ATOM 3638 O O . ARG A 1 476 ? -9.823 39.456 13.997 1.00 45.97 476 ARG A O 1
ATOM 3645 N N . GLN A 1 477 ? -10.528 40.596 12.164 1.00 50.03 477 GLN A N 1
ATOM 3646 C CA . GLN A 1 477 ? -10.364 41.997 12.589 1.00 50.03 477 GLN A CA 1
ATOM 3647 C C . GLN A 1 477 ? -10.383 42.262 14.110 1.00 50.03 477 GLN A C 1
ATOM 3649 O O . GLN A 1 477 ? -11.381 42.041 14.798 1.00 50.03 477 GLN A O 1
ATOM 3654 N N . GLY A 1 478 ? -9.298 42.866 14.606 1.00 43.81 478 GLY A N 1
ATOM 3655 C CA . GLY A 1 478 ? -9.171 43.392 15.968 1.00 43.81 478 GLY A CA 1
ATOM 3656 C C . GLY A 1 478 ? -8.710 44.854 15.981 1.00 43.81 478 GLY A C 1
ATOM 3657 O O . GLY A 1 478 ? -7.991 45.290 15.080 1.00 43.81 478 GLY A O 1
ATOM 3658 N N . ARG A 1 479 ? -9.108 45.612 17.016 1.00 39.88 479 ARG A N 1
ATOM 3659 C CA . ARG A 1 479 ? -8.718 47.019 17.230 1.00 39.88 479 ARG A CA 1
ATOM 3660 C C . ARG A 1 479 ? -8.031 47.181 18.585 1.00 39.88 479 ARG A C 1
ATOM 3662 O O . ARG A 1 479 ? -8.658 46.972 19.622 1.00 39.88 479 ARG A O 1
ATOM 3669 N N . SER A 1 480 ? -6.774 47.621 18.573 1.00 42.66 480 SER A N 1
ATOM 3670 C CA . SER A 1 480 ? -6.011 47.956 19.781 1.00 42.66 480 SER A CA 1
ATOM 3671 C C . SER A 1 480 ? -6.015 49.469 20.035 1.00 42.66 480 SER A C 1
ATOM 3673 O O . SER A 1 480 ? -5.865 50.257 19.103 1.00 42.66 480 SER A O 1
ATOM 3675 N N . GLN A 1 481 ? -6.196 49.888 21.293 1.00 40.16 481 GLN A N 1
ATOM 3676 C CA . GLN A 1 481 ? -6.136 51.290 21.732 1.00 40.16 481 GLN A CA 1
ATOM 3677 C C . GLN A 1 481 ? -5.416 51.381 23.086 1.00 40.16 481 GLN A C 1
ATOM 3679 O O . GLN A 1 481 ? -5.837 50.749 24.050 1.00 40.16 481 GLN A O 1
ATOM 3684 N N . THR A 1 482 ? -4.353 52.192 23.189 1.00 40.69 482 THR A N 1
ATOM 3685 C CA . THR A 1 482 ? -3.561 52.335 24.434 1.00 40.69 482 THR A CA 1
ATOM 3686 C C . THR A 1 482 ? -3.385 53.807 24.857 1.00 40.69 482 THR A C 1
ATOM 3688 O O . THR A 1 482 ? -2.340 54.401 24.563 1.00 40.69 482 THR A O 1
ATOM 3691 N N . PRO A 1 483 ? -4.365 54.419 25.550 1.00 33.25 483 PRO A N 1
ATOM 3692 C CA . PRO A 1 483 ? -4.282 55.815 25.995 1.00 33.25 483 PRO A CA 1
ATOM 3693 C C . PRO A 1 483 ? -3.420 56.014 27.268 1.00 33.25 483 PRO A C 1
ATOM 3695 O O . PRO A 1 483 ? -2.916 55.056 27.853 1.00 33.25 483 PRO A O 1
ATOM 3698 N N . THR A 1 484 ? -3.340 57.272 27.734 1.00 33.62 484 THR A N 1
ATOM 3699 C CA . THR A 1 484 ? -2.753 57.788 29.004 1.00 33.62 484 THR A CA 1
ATOM 3700 C C . THR A 1 484 ? -1.252 58.138 29.039 1.00 33.62 484 THR A C 1
ATOM 3702 O O . THR A 1 484 ? -0.514 57.975 28.066 1.00 33.62 484 THR A O 1
ATOM 3705 N N . THR A 1 485 ? -0.862 58.820 30.122 1.00 34.66 485 THR A N 1
ATOM 3706 C CA . THR A 1 485 ? -0.069 60.061 30.112 1.00 34.66 485 THR A CA 1
ATOM 3707 C C . THR A 1 485 ? 1.334 59.943 30.729 1.00 34.66 485 THR A C 1
ATOM 3709 O O . THR A 1 485 ? 1.523 59.317 31.764 1.00 34.66 485 THR A O 1
ATOM 3712 N N . ARG A 1 486 ? 2.283 60.685 30.125 1.00 35.25 486 ARG A N 1
ATOM 3713 C CA . ARG A 1 486 ? 3.712 60.898 30.481 1.00 35.25 486 ARG A CA 1
ATOM 3714 C C . ARG A 1 486 ? 4.726 59.764 30.168 1.00 35.25 486 ARG A C 1
ATOM 3716 O O . ARG A 1 486 ? 4.661 58.664 30.693 1.00 35.25 486 ARG A O 1
ATOM 3723 N N . ARG A 1 487 ? 5.724 60.149 29.347 1.00 37.38 487 ARG A N 1
ATOM 3724 C CA . ARG A 1 487 ? 7.108 59.643 29.137 1.00 37.38 487 ARG A CA 1
ATOM 3725 C C . ARG A 1 487 ? 7.422 58.139 29.348 1.00 37.38 487 ARG A C 1
ATOM 3727 O O . ARG A 1 487 ? 7.696 57.745 30.478 1.00 37.38 487 ARG A O 1
ATOM 3734 N N . ARG A 1 488 ? 7.640 57.408 28.232 1.00 51.44 488 ARG A N 1
ATOM 3735 C CA . ARG A 1 488 ? 8.781 56.492 27.875 1.00 51.44 488 ARG A CA 1
ATOM 3736 C C . ARG A 1 488 ? 8.369 55.393 26.855 1.00 51.44 488 ARG A C 1
ATOM 3738 O O . ARG A 1 488 ? 7.194 55.300 26.508 1.00 51.44 488 ARG A O 1
ATOM 3745 N N . LYS A 1 489 ? 9.365 54.674 26.297 1.00 46.00 489 LYS A N 1
ATOM 3746 C CA . LYS A 1 489 ? 9.321 53.882 25.036 1.00 46.00 489 LYS A CA 1
ATOM 3747 C C . LYS A 1 489 ? 8.209 52.813 24.973 1.00 46.00 489 LYS A C 1
ATOM 3749 O O . LYS A 1 489 ? 7.882 52.201 25.990 1.00 46.00 489 LYS A O 1
ATOM 3754 N N . LYS A 1 490 ? 7.682 52.542 23.767 1.00 51.06 490 LYS A N 1
ATOM 3755 C CA . LYS A 1 490 ? 6.675 51.492 23.485 1.00 51.06 490 LYS A CA 1
ATOM 3756 C C . LYS A 1 490 ? 6.951 50.750 22.166 1.00 51.06 490 LYS A C 1
ATOM 3758 O O . LYS A 1 490 ? 7.272 51.393 21.166 1.00 51.06 490 LYS A O 1
ATOM 3763 N N . THR A 1 491 ? 6.685 49.442 22.159 1.00 46.22 491 THR A N 1
ATOM 3764 C CA . THR A 1 491 ? 6.684 48.576 20.963 1.00 46.22 491 THR A CA 1
ATOM 3765 C C . THR A 1 491 ? 5.341 47.854 20.847 1.00 46.22 491 THR A C 1
ATOM 3767 O O . THR A 1 491 ? 4.836 47.329 21.842 1.00 46.22 491 THR A O 1
ATOM 3770 N N . SER A 1 492 ? 4.761 47.815 19.645 1.00 51.12 492 SER A N 1
ATOM 3771 C CA . SER A 1 492 ? 3.517 47.088 19.354 1.00 51.12 492 SER A CA 1
ATOM 3772 C C . SER A 1 492 ? 3.650 46.287 18.059 1.00 51.12 492 SER A C 1
ATOM 3774 O O . SER A 1 492 ? 4.124 46.817 17.052 1.00 51.12 492 SER A O 1
ATOM 3776 N N . GLN A 1 493 ? 3.241 45.017 18.112 1.00 53.50 493 GLN A N 1
ATOM 3777 C CA . GLN A 1 493 ? 3.267 44.071 16.995 1.00 53.50 493 GLN A CA 1
ATOM 3778 C C . GLN A 1 493 ? 1.898 43.398 16.850 1.00 53.50 493 GLN A C 1
ATOM 3780 O O . GLN A 1 493 ? 1.298 42.991 17.849 1.00 53.50 493 GLN A O 1
ATOM 3785 N N . GLN A 1 494 ? 1.420 43.271 15.612 1.00 54.53 494 GLN A N 1
ATOM 3786 C CA . GLN A 1 494 ? 0.148 42.629 15.280 1.00 54.53 494 GLN A CA 1
ATOM 3787 C C . GLN A 1 494 ? 0.326 41.667 14.099 1.00 54.53 494 GLN A C 1
ATOM 3789 O O . GLN A 1 494 ? 0.949 42.026 13.097 1.00 54.53 494 GLN A O 1
ATOM 3794 N N . PHE A 1 495 ? -0.259 40.474 14.233 1.00 49.66 495 PHE A N 1
ATOM 3795 C CA . PHE A 1 495 ? -0.212 39.388 13.254 1.00 49.66 495 PHE A CA 1
ATOM 3796 C C . PHE A 1 495 ? -1.639 38.894 12.964 1.00 49.66 495 PHE A C 1
ATOM 3798 O O . PHE A 1 495 ? -2.397 38.630 13.902 1.00 49.66 495 PHE A O 1
ATOM 3805 N N . GLY A 1 496 ? -2.012 38.767 11.689 1.00 52.94 496 GLY A N 1
ATOM 3806 C CA . GLY A 1 496 ? -3.325 38.258 11.269 1.00 52.94 496 GLY A CA 1
ATOM 3807 C C . GLY A 1 496 ? -3.436 38.085 9.751 1.00 52.94 496 GLY A C 1
ATOM 3808 O O . GLY A 1 496 ? -2.645 38.664 9.011 1.00 52.94 496 GLY A O 1
ATOM 3809 N N . LEU A 1 497 ? -4.398 37.275 9.299 1.00 47.47 497 LEU A N 1
ATOM 3810 C CA . LEU A 1 497 ? -4.621 36.997 7.872 1.00 47.47 497 LEU A CA 1
ATOM 3811 C C . LEU A 1 497 ? -5.422 38.127 7.199 1.00 47.47 497 LEU A C 1
ATOM 3813 O O . LEU A 1 497 ? -4.913 38.757 6.274 1.00 47.47 497 LEU A O 1
ATOM 3817 N N . ASP A 1 498 ? -6.611 38.437 7.735 1.00 47.56 498 ASP A N 1
ATOM 3818 C CA . ASP A 1 498 ? -7.491 39.514 7.255 1.00 47.56 498 ASP A CA 1
ATOM 3819 C C . ASP A 1 498 ? -7.065 40.885 7.841 1.00 47.56 498 ASP A C 1
ATOM 3821 O O . ASP A 1 498 ? -6.901 41.037 9.059 1.00 47.56 498 ASP A O 1
ATOM 3825 N N . GLY A 1 499 ? -6.932 41.909 6.988 1.00 53.22 499 GLY A N 1
ATOM 3826 C CA . GLY A 1 499 ? -6.345 43.218 7.319 1.00 53.22 499 GLY A CA 1
ATOM 3827 C C . GLY A 1 499 ? -6.892 43.931 8.575 1.00 53.22 499 GLY A C 1
ATOM 3828 O O . GLY A 1 499 ? -8.095 44.142 8.743 1.00 53.22 499 GLY A O 1
ATOM 3829 N N . GLY A 1 500 ? -5.980 44.369 9.456 1.00 49.62 500 GLY A N 1
ATOM 3830 C CA . GLY A 1 500 ? -6.275 45.104 10.699 1.00 49.62 500 GLY A CA 1
ATOM 3831 C C . GLY A 1 500 ? -5.888 46.592 10.677 1.00 49.62 500 GLY A C 1
ATOM 3832 O O . GLY A 1 500 ? -5.085 47.024 9.843 1.00 49.62 500 GLY A O 1
ATOM 3833 N N . ARG A 1 501 ? -6.425 47.372 11.634 1.00 45.84 501 ARG A N 1
ATOM 3834 C CA . ARG A 1 501 ? -6.106 48.801 11.843 1.00 45.84 501 ARG A CA 1
ATOM 3835 C C . ARG A 1 501 ? -5.451 49.046 13.204 1.00 45.84 501 ARG A C 1
ATOM 3837 O O . ARG A 1 501 ? -6.040 48.738 14.242 1.00 45.84 501 ARG A O 1
ATOM 3844 N N . SER A 1 502 ? -4.280 49.682 13.191 1.00 48.91 502 SER A N 1
ATOM 3845 C CA . SER A 1 502 ? -3.519 50.064 14.387 1.00 48.91 502 SER A CA 1
ATOM 3846 C C . SER A 1 502 ? -3.480 51.594 14.570 1.00 48.91 502 SER A C 1
ATOM 3848 O O . SER A 1 502 ? -3.154 52.340 13.647 1.00 48.91 502 SER A O 1
ATOM 3850 N N . GLU A 1 503 ? -3.829 52.075 15.772 1.00 43.91 503 GLU A N 1
ATOM 3851 C CA . GLU A 1 503 ? -3.906 53.506 16.127 1.00 43.91 503 GLU A CA 1
ATOM 3852 C C . GLU A 1 503 ? -3.075 53.783 17.400 1.00 43.91 503 GLU A C 1
ATOM 3854 O O . GLU A 1 503 ? -3.398 53.271 18.474 1.00 43.91 503 GLU A O 1
ATOM 3859 N N . THR A 1 504 ? -2.017 54.610 17.328 1.00 44.81 504 THR A N 1
ATOM 3860 C CA . THR A 1 504 ? -1.145 54.895 18.500 1.00 44.81 504 THR A CA 1
ATOM 3861 C C . THR A 1 504 ? -0.926 56.392 18.773 1.00 44.81 504 THR A C 1
ATOM 3863 O O . THR A 1 504 ? 0.053 56.989 18.311 1.00 44.81 504 THR A O 1
ATOM 3866 N N . SER A 1 505 ? -1.756 56.995 19.630 1.00 39.69 505 SER A N 1
ATOM 3867 C CA . SER A 1 505 ? -1.639 58.395 20.084 1.00 39.69 505 SER A CA 1
ATOM 3868 C C . SER A 1 505 ? -0.919 58.533 21.444 1.00 39.69 505 SER A C 1
ATOM 3870 O O . SER A 1 505 ? -1.158 57.755 22.363 1.00 39.69 505 SER A O 1
ATOM 3872 N N . ALA A 1 506 ? 0.016 59.493 21.569 1.00 38.47 506 ALA A N 1
ATOM 3873 C CA . ALA A 1 506 ? 0.663 59.901 22.839 1.00 38.47 506 ALA A CA 1
ATOM 3874 C C . ALA A 1 506 ? 1.560 61.149 22.659 1.00 38.47 506 ALA A C 1
ATOM 3876 O O . ALA A 1 506 ? 2.058 61.380 21.560 1.00 38.47 506 ALA A O 1
ATOM 3877 N N . THR A 1 507 ? 1.810 61.892 23.744 1.00 42.31 507 THR A N 1
ATOM 3878 C CA . THR A 1 507 ? 2.807 62.983 23.881 1.00 42.31 507 THR A CA 1
ATOM 3879 C C . THR A 1 507 ? 4.244 62.447 24.146 1.00 42.31 507 THR A C 1
ATOM 3881 O O . THR A 1 507 ? 4.383 61.243 24.369 1.00 42.31 507 THR A O 1
ATOM 3884 N N . PRO A 1 508 ? 5.319 63.275 24.079 1.00 38.50 508 PRO A N 1
ATOM 3885 C CA . PRO A 1 508 ? 6.643 62.883 23.559 1.00 38.50 508 PRO A CA 1
ATOM 3886 C C . PRO A 1 508 ? 7.301 61.585 24.065 1.00 38.50 508 PRO A C 1
ATOM 3888 O O . PRO A 1 508 ? 7.453 61.364 25.272 1.00 38.50 508 PRO A O 1
ATOM 3891 N N . GLY A 1 509 ? 7.795 60.788 23.109 1.00 51.25 509 GLY A N 1
ATOM 3892 C CA . GLY A 1 509 ? 8.642 59.603 23.300 1.00 51.25 509 GLY A CA 1
ATOM 3893 C C . GLY A 1 509 ? 8.759 58.748 22.026 1.00 51.25 509 GLY A C 1
ATOM 3894 O O . GLY A 1 509 ? 7.869 58.800 21.178 1.00 51.25 509 GLY A O 1
ATOM 3895 N N . GLU A 1 510 ? 9.836 57.962 21.912 1.00 51.38 510 GLU A N 1
ATOM 3896 C CA . GLU A 1 510 ? 10.080 57.023 20.800 1.00 51.38 510 GLU A CA 1
ATOM 3897 C C . GLU A 1 510 ? 8.974 55.957 20.665 1.00 51.38 510 GLU A C 1
ATOM 3899 O O . GLU A 1 510 ? 8.491 55.414 21.671 1.00 51.38 510 GLU A O 1
ATOM 3904 N N . LYS A 1 511 ? 8.616 55.617 19.419 1.00 55.56 511 LYS A N 1
ATOM 3905 C CA . LYS A 1 511 ? 7.624 54.583 19.077 1.00 55.56 511 LYS A CA 1
ATOM 3906 C C . LYS A 1 511 ? 8.085 53.712 17.904 1.00 55.56 511 LYS A C 1
ATOM 3908 O O . LYS A 1 511 ? 8.460 54.245 16.859 1.00 55.56 511 LYS A O 1
ATOM 3913 N N . THR A 1 512 ? 7.888 52.399 18.041 1.00 48.09 512 THR A N 1
ATOM 3914 C CA . THR A 1 512 ? 8.022 51.421 16.948 1.00 48.09 512 THR A CA 1
ATOM 3915 C C . THR A 1 512 ? 6.720 50.639 16.782 1.00 48.09 512 THR A C 1
ATOM 3917 O O . THR A 1 512 ? 6.194 50.086 17.753 1.00 48.09 512 THR A O 1
ATOM 3920 N N . SER A 1 513 ? 6.206 50.577 15.552 1.00 52.09 513 SER A N 1
ATOM 3921 C CA . SER A 1 513 ? 5.019 49.792 15.190 1.00 52.09 513 SER A CA 1
ATOM 3922 C C . SER A 1 513 ? 5.301 48.940 13.953 1.00 52.09 513 SER A C 1
ATOM 3924 O O . SER A 1 513 ? 5.840 49.442 12.964 1.00 52.09 513 SER A O 1
ATOM 3926 N N . GLN A 1 514 ? 4.956 47.655 14.034 1.00 55.41 514 GLN A N 1
ATOM 3927 C CA . GLN A 1 514 ? 5.135 46.668 12.969 1.00 55.41 514 GLN A CA 1
ATOM 3928 C C . GLN A 1 514 ? 3.838 45.879 12.765 1.00 55.41 514 GLN A C 1
ATOM 3930 O O . GLN A 1 514 ? 3.206 45.460 13.740 1.00 55.41 514 GLN A O 1
ATOM 3935 N N . GLN A 1 515 ? 3.465 45.659 11.506 1.00 54.56 515 GLN A N 1
ATOM 3936 C CA . GLN A 1 515 ? 2.275 44.900 11.123 1.00 54.56 515 GLN A CA 1
ATOM 3937 C C . GLN A 1 515 ? 2.616 43.891 10.021 1.00 54.56 515 GLN A C 1
ATOM 3939 O O . GLN A 1 515 ? 3.281 44.237 9.041 1.00 54.56 515 GLN A O 1
ATOM 3944 N N . PHE A 1 516 ? 2.130 42.661 10.195 1.00 51.91 516 PHE A N 1
ATOM 3945 C CA . PHE A 1 516 ? 2.341 41.531 9.292 1.00 51.91 516 PHE A CA 1
ATOM 3946 C C . PHE A 1 516 ? 0.987 40.892 8.949 1.00 51.91 516 PHE A C 1
ATOM 3948 O O . PHE A 1 516 ? 0.217 40.571 9.859 1.00 51.91 516 PHE A O 1
ATOM 3955 N N . GLY A 1 517 ? 0.701 40.709 7.660 1.00 54.00 517 GLY A N 1
ATOM 3956 C CA . GLY A 1 517 ? -0.516 40.048 7.177 1.00 54.00 517 GLY A CA 1
ATOM 3957 C C . GLY A 1 517 ? -0.502 39.841 5.664 1.00 54.00 517 GLY A C 1
ATOM 3958 O O . GLY A 1 517 ? 0.354 40.399 4.982 1.00 54.00 517 GLY A O 1
ATOM 3959 N N . LEU A 1 518 ? -1.419 39.018 5.148 1.00 48.06 518 LEU A N 1
ATOM 3960 C CA . LEU A 1 518 ? -1.513 38.740 3.709 1.00 48.06 518 LEU A CA 1
ATOM 3961 C C . LEU A 1 518 ? -2.218 39.892 2.978 1.00 48.06 518 LEU A C 1
ATOM 3963 O O . LEU A 1 518 ? -1.641 40.458 2.047 1.00 48.06 518 LEU A O 1
ATOM 3967 N N . ASP A 1 519 ? -3.385 40.299 3.488 1.00 50.53 519 ASP A N 1
ATOM 3968 C CA . ASP A 1 519 ? -4.211 41.364 2.915 1.00 50.53 519 ASP A CA 1
ATOM 3969 C C . ASP A 1 519 ? -3.887 42.743 3.526 1.00 50.53 519 ASP A C 1
ATOM 3971 O O . ASP A 1 519 ? -3.734 42.910 4.744 1.00 50.53 519 ASP A O 1
ATOM 3975 N N . GLY A 1 520 ? -3.804 43.767 2.671 1.00 53.19 520 GLY A N 1
ATOM 3976 C CA . GLY A 1 520 ? -3.296 45.101 3.009 1.00 53.19 520 GLY A CA 1
ATOM 3977 C C . GLY A 1 520 ? -4.011 45.816 4.171 1.00 53.19 520 GLY A C 1
ATOM 3978 O O . GLY A 1 520 ? -5.139 46.290 4.046 1.00 53.19 520 GLY A O 1
ATOM 3979 N N . GLY A 1 521 ? -3.312 45.985 5.300 1.00 51.31 521 GLY A N 1
ATOM 3980 C CA . GLY A 1 521 ? -3.771 46.771 6.458 1.00 51.31 521 GLY A CA 1
ATOM 3981 C C . GLY A 1 521 ? -3.467 48.279 6.392 1.00 51.31 521 GLY A C 1
ATOM 3982 O O . GLY A 1 521 ? -2.727 48.743 5.517 1.00 51.31 521 GLY A O 1
ATOM 3983 N N . ARG A 1 522 ? -4.002 49.042 7.364 1.00 48.19 522 ARG A N 1
ATOM 3984 C CA . ARG A 1 522 ? -3.772 50.495 7.533 1.00 48.19 522 ARG A CA 1
ATOM 3985 C C . ARG A 1 522 ? -3.205 50.822 8.917 1.00 48.19 522 ARG A C 1
ATOM 3987 O O . ARG A 1 522 ? -3.813 50.489 9.937 1.00 48.19 522 ARG A O 1
ATOM 3994 N N . SER A 1 523 ? -2.090 51.549 8.944 1.00 49.16 523 SER A N 1
ATOM 3995 C CA . SER A 1 523 ? -1.407 51.999 10.165 1.00 49.16 523 SER A CA 1
ATOM 3996 C C . SER A 1 523 ? -1.399 53.532 10.281 1.00 49.16 523 SER A C 1
ATOM 3998 O O . SER A 1 523 ? -1.109 54.245 9.317 1.00 49.16 523 SER A O 1
ATOM 4000 N N . GLU A 1 524 ? -1.729 54.054 11.471 1.00 46.91 524 GLU A N 1
ATOM 4001 C CA . GLU A 1 524 ? -1.819 55.499 11.743 1.00 46.91 524 GLU A CA 1
ATOM 4002 C C . GLU A 1 524 ? -1.073 55.891 13.033 1.00 46.91 524 GLU A C 1
ATOM 4004 O O . GLU A 1 524 ? -1.393 55.432 14.137 1.00 46.91 524 GLU A O 1
ATOM 4009 N N . THR A 1 525 ? -0.089 56.796 12.916 1.00 44.16 525 THR A N 1
ATOM 4010 C CA . THR A 1 525 ? 0.741 57.242 14.056 1.00 44.16 525 THR A CA 1
ATOM 4011 C C . THR A 1 525 ? 0.772 58.766 14.222 1.00 44.16 525 THR A C 1
ATOM 4013 O O . THR A 1 525 ? 1.504 59.477 13.528 1.00 44.16 525 THR A O 1
ATOM 4016 N N . SER A 1 526 ? 0.062 59.274 15.236 1.00 41.44 526 SER A N 1
ATOM 4017 C CA . SER A 1 526 ? 0.024 60.697 15.610 1.00 41.44 526 SER A CA 1
ATOM 4018 C C . SER A 1 526 ? 0.751 60.981 16.942 1.00 41.44 526 SER A C 1
ATOM 4020 O O . SER A 1 526 ? 0.646 60.229 17.917 1.00 41.44 526 SER A O 1
ATOM 4022 N N . ALA A 1 527 ? 1.561 62.049 16.963 1.00 38.78 527 ALA A N 1
ATOM 4023 C CA . ALA A 1 527 ? 2.263 62.594 18.143 1.00 38.78 527 ALA A CA 1
ATOM 4024 C C . ALA A 1 527 ? 3.067 63.854 17.772 1.00 38.78 527 ALA A C 1
ATOM 4026 O O . ALA A 1 527 ? 3.654 63.878 16.689 1.00 38.78 527 ALA A O 1
ATOM 4027 N N . THR A 1 528 ? 3.166 64.815 18.693 1.00 41.38 528 THR A N 1
ATOM 4028 C CA . THR A 1 528 ? 4.092 65.967 18.684 1.00 41.38 528 THR A CA 1
ATOM 4029 C C . THR A 1 528 ? 5.276 65.743 19.639 1.00 41.38 528 THR A C 1
ATOM 4031 O O . THR A 1 528 ? 5.137 65.009 20.620 1.00 41.38 528 THR A O 1
ATOM 4034 N N . PRO A 1 529 ? 6.409 66.425 19.396 1.00 39.16 529 PRO A N 1
ATOM 4035 C CA . PRO A 1 529 ? 7.513 65.934 18.569 1.00 39.16 529 PRO A CA 1
ATOM 4036 C C . PRO A 1 529 ? 8.308 64.770 19.210 1.00 39.16 529 PRO A C 1
ATOM 4038 O O . PRO A 1 529 ? 8.403 64.655 20.433 1.00 39.16 529 PRO A O 1
ATOM 4041 N N . GLY A 1 530 ? 8.886 63.909 18.366 1.00 48.72 530 GLY A N 1
ATOM 4042 C CA . GLY A 1 530 ? 9.712 62.748 18.737 1.00 48.72 530 GLY A CA 1
ATOM 4043 C C . GLY A 1 530 ? 9.851 61.740 17.583 1.00 48.72 530 GLY A C 1
ATOM 4044 O O . GLY A 1 530 ? 9.011 61.741 16.680 1.00 48.72 530 GLY A O 1
ATOM 4045 N N . GLU A 1 531 ? 10.892 60.901 17.616 1.00 51.19 531 GLU A N 1
ATOM 4046 C CA . GLU A 1 531 ? 11.210 59.899 16.578 1.00 51.19 531 GLU A CA 1
ATOM 4047 C C . GLU A 1 531 ? 10.120 58.826 16.403 1.00 51.19 531 GLU A C 1
ATOM 4049 O O . GLU A 1 531 ? 9.496 58.370 17.371 1.00 51.19 531 GLU A O 1
ATOM 4054 N N . LYS A 1 532 ? 9.898 58.408 15.148 1.00 52.72 532 LYS A N 1
ATOM 4055 C CA . LYS A 1 532 ? 8.876 57.427 14.752 1.00 52.72 532 LYS A CA 1
ATOM 4056 C C . LYS A 1 532 ? 9.395 56.493 13.658 1.00 52.72 532 LYS A C 1
ATOM 4058 O O . LYS A 1 532 ? 9.806 56.968 12.599 1.00 52.72 532 LYS A O 1
ATOM 4063 N N . THR A 1 533 ? 9.217 55.188 13.864 1.00 47.59 533 THR A N 1
ATOM 4064 C CA . THR A 1 533 ? 9.461 54.157 12.842 1.00 47.59 533 THR A CA 1
ATOM 4065 C C . THR A 1 533 ? 8.212 53.300 12.649 1.00 47.59 533 THR A C 1
ATOM 4067 O O . THR A 1 533 ? 7.656 52.769 13.615 1.00 47.59 533 THR A O 1
ATOM 4070 N N . SER A 1 534 ? 7.780 53.152 11.395 1.00 50.22 534 SER A N 1
ATOM 4071 C CA . SER A 1 534 ? 6.667 52.287 10.992 1.00 50.22 534 SER A CA 1
ATOM 4072 C C . SER A 1 534 ? 7.105 51.390 9.834 1.00 50.22 534 SER A C 1
ATOM 4074 O O . SER A 1 534 ? 7.788 51.849 8.918 1.00 50.22 534 SER A O 1
ATOM 4076 N N . GLN A 1 535 ? 6.761 50.104 9.908 1.00 53.34 535 GLN A N 1
ATOM 4077 C CA . GLN A 1 535 ? 7.095 49.091 8.904 1.00 53.34 535 GLN A CA 1
ATOM 4078 C C . GLN A 1 535 ? 5.887 48.181 8.668 1.00 53.34 535 GLN A C 1
ATOM 4080 O O . GLN A 1 535 ? 5.220 47.772 9.625 1.00 53.34 535 GLN A O 1
ATOM 4085 N N . GLN A 1 536 ? 5.631 47.844 7.405 1.00 51.72 536 GLN A N 1
ATOM 4086 C CA . GLN A 1 536 ? 4.527 46.978 6.996 1.00 51.72 536 GLN A CA 1
ATOM 4087 C C . GLN A 1 536 ? 5.004 45.952 5.963 1.00 51.72 536 GLN A C 1
ATOM 4089 O O . GLN A 1 536 ? 5.721 46.295 5.022 1.00 51.72 536 GLN A O 1
ATOM 4094 N N . PHE A 1 537 ? 4.576 44.703 6.144 1.00 51.22 537 PHE A N 1
ATOM 4095 C CA . PHE A 1 537 ? 4.912 43.569 5.284 1.00 51.22 537 PHE A CA 1
ATOM 4096 C C . PHE A 1 537 ? 3.625 42.830 4.888 1.00 51.22 537 PHE A C 1
ATOM 4098 O O . PHE A 1 537 ? 2.826 42.494 5.765 1.00 51.22 537 PHE A O 1
ATOM 4105 N N . GLY A 1 538 ? 3.431 42.594 3.589 1.00 49.81 538 GLY A N 1
ATOM 4106 C CA . GLY A 1 538 ? 2.279 41.884 3.021 1.00 49.81 538 GLY A CA 1
ATOM 4107 C C . GLY A 1 538 ? 2.411 41.718 1.506 1.00 49.81 538 GLY A C 1
ATOM 4108 O O . GLY A 1 538 ? 3.309 42.314 0.911 1.00 49.81 538 GLY A O 1
ATOM 4109 N N . LEU A 1 539 ? 1.562 40.886 0.898 1.00 47.66 539 LEU A N 1
ATOM 4110 C CA . LEU A 1 539 ? 1.620 40.614 -0.545 1.00 47.66 539 LEU A CA 1
ATOM 4111 C C . LEU A 1 539 ? 0.919 41.717 -1.348 1.00 47.66 539 LEU A C 1
ATOM 4113 O O . LEU A 1 539 ? 1.507 42.234 -2.296 1.00 47.66 539 LEU A O 1
ATOM 4117 N N . ASP A 1 540 ? -0.264 42.150 -0.898 1.00 49.66 540 ASP A N 1
ATOM 4118 C CA . ASP A 1 540 ? -1.008 43.252 -1.511 1.00 49.66 540 ASP A CA 1
ATOM 4119 C C . ASP A 1 540 ? -0.735 44.605 -0.826 1.00 49.66 540 ASP A C 1
ATOM 4121 O O . ASP A 1 540 ? -0.654 44.735 0.401 1.00 49.66 540 ASP A O 1
ATOM 4125 N N . GLY A 1 541 ? -0.584 45.651 -1.644 1.00 49.28 541 GLY A N 1
ATOM 4126 C CA . GLY A 1 541 ? -0.084 46.963 -1.225 1.00 49.28 541 GLY A CA 1
ATOM 4127 C C . GLY A 1 541 ? -0.984 47.723 -0.238 1.00 49.28 541 GLY A C 1
ATOM 4128 O O . GLY A 1 541 ? -1.943 48.380 -0.635 1.00 49.28 541 GLY A O 1
ATOM 4129 N N . GLY A 1 542 ? -0.620 47.711 1.049 1.00 47.56 542 GLY A N 1
ATOM 4130 C CA . GLY A 1 542 ? -1.264 48.511 2.102 1.00 47.56 542 GLY A CA 1
ATOM 4131 C C . GLY A 1 542 ? -0.869 49.999 2.131 1.00 47.56 542 GLY A C 1
ATOM 4132 O O . GLY A 1 542 ? -0.053 50.463 1.335 1.00 47.56 542 GLY A O 1
ATOM 4133 N N . ARG A 1 543 ? -1.452 50.760 3.075 1.00 44.84 543 ARG A N 1
ATOM 4134 C CA . ARG A 1 543 ? -1.338 52.234 3.160 1.00 44.84 543 ARG A CA 1
ATOM 4135 C C . ARG A 1 543 ? -0.969 52.711 4.574 1.00 44.84 543 ARG A C 1
ATOM 4137 O O . ARG A 1 543 ? -1.746 52.538 5.512 1.00 44.84 543 ARG A O 1
ATOM 4144 N N . SER A 1 544 ? 0.181 53.377 4.709 1.00 47.09 544 SER A N 1
ATOM 4145 C CA . SER A 1 544 ? 0.690 53.952 5.971 1.00 47.09 544 SER A CA 1
ATOM 4146 C C . SER A 1 544 ? 0.591 55.485 5.999 1.00 47.09 544 SER A C 1
ATOM 4148 O O . SER A 1 544 ? 1.034 56.134 5.050 1.00 47.09 544 SER A O 1
ATOM 4150 N N . GLU A 1 545 ? 0.097 56.091 7.087 1.00 45.59 545 GLU A N 1
ATOM 4151 C CA . GLU A 1 545 ? -0.052 57.557 7.204 1.00 45.59 545 GLU A CA 1
ATOM 4152 C C . GLU A 1 545 ? 0.551 58.120 8.517 1.00 45.59 545 GLU A C 1
ATOM 4154 O O . GLU A 1 545 ? 0.211 57.695 9.624 1.00 45.59 545 GLU A O 1
ATOM 4159 N N . THR A 1 546 ? 1.465 59.105 8.408 1.00 41.47 546 THR A N 1
ATOM 4160 C CA . THR A 1 546 ? 2.227 59.672 9.552 1.00 41.47 546 THR A CA 1
ATOM 4161 C C . THR A 1 546 ? 2.214 61.211 9.601 1.00 41.47 546 THR A C 1
ATOM 4163 O O . THR A 1 546 ? 3.082 61.893 9.039 1.00 41.47 546 THR A O 1
ATOM 4166 N N . SER A 1 547 ? 1.279 61.789 10.360 1.00 39.91 547 SER A N 1
ATOM 4167 C CA . SER A 1 547 ? 1.155 63.242 10.556 1.00 39.91 547 SER A CA 1
ATOM 4168 C C . SER A 1 547 ? 1.921 63.762 11.791 1.00 39.91 547 SER A C 1
ATOM 4170 O O . SER A 1 547 ? 1.927 63.129 12.852 1.00 39.91 547 SER A O 1
ATOM 4172 N N . ALA A 1 548 ? 2.630 64.893 11.611 1.00 34.50 548 ALA A N 1
ATOM 4173 C CA . ALA A 1 548 ? 3.177 65.832 12.619 1.00 34.50 548 ALA A CA 1
ATOM 4174 C C . ALA A 1 548 ? 4.278 66.734 12.015 1.00 34.50 548 ALA A C 1
ATOM 4176 O O . ALA A 1 548 ? 4.959 66.314 11.072 1.00 34.50 548 ALA A O 1
ATOM 4177 N N . THR A 1 549 ? 4.465 67.912 12.622 1.00 34.66 549 THR A N 1
ATOM 4178 C CA . THR A 1 549 ? 5.542 68.909 12.442 1.00 34.66 549 THR A CA 1
ATOM 4179 C C . THR A 1 549 ? 6.592 68.843 13.571 1.00 34.66 549 THR A C 1
ATOM 4181 O O . THR A 1 549 ? 6.302 68.320 14.648 1.00 34.66 549 THR A O 1
AT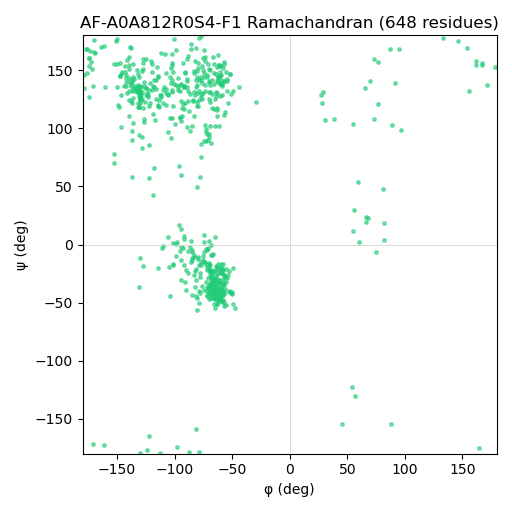OM 4184 N N . PRO A 1 550 ? 7.770 69.459 13.361 1.00 35.88 550 PRO A N 1
ATOM 4185 C CA . PRO A 1 550 ? 8.912 68.873 12.661 1.00 35.88 550 PRO A CA 1
ATOM 4186 C C . PRO A 1 550 ? 9.657 67.808 13.502 1.00 35.88 550 PRO A C 1
ATOM 4188 O O . PRO A 1 550 ? 9.738 67.897 14.725 1.00 35.88 550 PRO A O 1
ATOM 4191 N N . GLY A 1 551 ? 10.219 66.803 12.827 1.00 39.72 551 GLY A N 1
ATOM 4192 C CA . GLY A 1 551 ? 11.011 65.708 13.405 1.00 39.72 551 GLY A CA 1
ATOM 4193 C C . GLY A 1 551 ? 11.213 64.585 12.380 1.00 39.72 551 GLY A C 1
ATOM 4194 O O . GLY A 1 551 ? 10.406 64.467 11.454 1.00 39.72 551 GLY A O 1
ATOM 4195 N N . GLU A 1 552 ? 12.280 63.794 12.517 1.00 41.78 552 GLU A N 1
ATOM 4196 C CA . GLU A 1 552 ? 12.646 62.751 11.544 1.00 41.78 552 GLU A CA 1
ATOM 4197 C C . GLU A 1 552 ? 11.617 61.606 11.463 1.00 41.78 552 GLU A C 1
ATOM 4199 O O . GLU A 1 552 ? 10.943 61.264 12.441 1.00 41.78 552 GLU A O 1
ATOM 4204 N N . LYS A 1 553 ? 11.471 61.030 10.261 1.00 45.97 553 LYS A N 1
ATOM 4205 C CA . LYS A 1 553 ? 10.505 59.968 9.936 1.00 45.97 553 LYS A CA 1
ATOM 4206 C C . LYS A 1 553 ? 11.109 58.983 8.936 1.00 45.97 553 LYS A C 1
ATOM 4208 O O . LYS A 1 553 ? 11.617 59.415 7.905 1.00 45.97 553 LYS A O 1
ATOM 4213 N N . THR A 1 554 ? 10.902 57.688 9.171 1.00 40.53 554 THR A N 1
ATOM 4214 C CA . THR A 1 554 ? 11.247 56.615 8.222 1.00 40.53 554 THR A CA 1
ATOM 4215 C C . THR A 1 554 ? 10.061 55.662 8.049 1.00 40.53 554 THR A C 1
ATOM 4217 O O . THR A 1 554 ? 9.470 55.224 9.038 1.00 40.53 554 THR A O 1
ATOM 4220 N N . SER A 1 555 ? 9.716 55.345 6.796 1.00 43.41 555 SER A N 1
ATOM 4221 C CA . SER A 1 555 ? 8.662 54.391 6.407 1.00 43.41 555 SER A CA 1
ATOM 4222 C C . SER A 1 555 ? 9.160 53.507 5.259 1.00 43.41 555 SER A C 1
ATOM 4224 O O . SER A 1 555 ? 9.877 54.004 4.389 1.00 43.41 555 SER A O 1
ATOM 4226 N N . GLN A 1 556 ? 8.819 52.214 5.264 1.00 44.44 556 GLN A N 1
ATOM 4227 C CA . GLN A 1 556 ? 9.251 51.219 4.268 1.00 44.44 556 GLN A CA 1
ATOM 4228 C C . GLN A 1 556 ? 8.155 50.167 4.009 1.00 44.44 556 GLN A C 1
ATOM 4230 O O . GLN A 1 556 ? 7.406 49.819 4.924 1.00 44.44 556 GLN A O 1
ATOM 4235 N N . GLN A 1 557 ? 8.100 49.648 2.776 1.00 43.12 557 GLN A N 1
ATOM 4236 C CA . GLN A 1 557 ? 7.115 48.676 2.276 1.00 43.12 557 GLN A CA 1
ATOM 4237 C C . GLN A 1 557 ? 7.770 47.740 1.240 1.00 43.12 557 GLN A C 1
ATOM 4239 O O . GLN A 1 557 ? 8.652 48.175 0.500 1.00 43.12 557 GLN A O 1
ATOM 4244 N N . PHE A 1 558 ? 7.338 46.474 1.180 1.00 40.75 558 PHE A N 1
ATOM 4245 C CA . PHE A 1 558 ? 7.893 45.420 0.311 1.00 40.75 558 PHE A CA 1
ATOM 4246 C C . PHE A 1 558 ? 6.773 44.506 -0.238 1.00 40.75 558 PHE A C 1
ATOM 4248 O O . PHE A 1 558 ? 5.821 44.252 0.492 1.00 40.75 558 PHE A O 1
ATOM 4255 N N . GLY A 1 559 ? 6.904 44.005 -1.478 1.00 39.47 559 GLY A N 1
ATOM 4256 C CA . GLY A 1 559 ? 5.964 43.093 -2.170 1.00 39.47 559 GLY A CA 1
ATOM 4257 C C . GLY A 1 559 ? 6.564 42.536 -3.482 1.00 39.47 559 GLY A C 1
ATOM 4258 O O . GLY A 1 559 ? 7.604 43.040 -3.917 1.00 39.47 559 GLY A O 1
ATOM 4259 N N . GLN A 1 560 ? 5.981 41.488 -4.089 1.00 35.31 560 GLN A N 1
ATOM 4260 C CA . GLN A 1 560 ? 6.595 40.750 -5.216 1.00 35.31 560 GLN A CA 1
ATOM 4261 C C . GLN A 1 560 ? 5.560 40.163 -6.208 1.00 35.31 560 GLN A C 1
ATOM 4263 O O . GLN A 1 560 ? 4.771 39.303 -5.827 1.00 35.31 560 GLN A O 1
ATOM 4268 N N . ASP A 1 561 ? 5.614 40.564 -7.487 1.00 31.92 561 ASP A N 1
ATOM 4269 C CA . ASP A 1 561 ? 4.753 40.038 -8.568 1.00 31.92 561 ASP A CA 1
ATOM 4270 C C . ASP A 1 561 ? 5.354 38.790 -9.249 1.00 31.92 561 ASP A C 1
ATOM 4272 O O . ASP A 1 561 ? 6.523 38.790 -9.649 1.00 31.92 561 ASP A O 1
ATOM 4276 N N . GLY A 1 562 ? 4.551 37.733 -9.434 1.00 30.11 562 GLY A N 1
ATOM 4277 C CA . GLY A 1 562 ? 4.971 36.455 -10.032 1.00 30.11 562 GLY A CA 1
ATOM 4278 C C . GLY A 1 562 ? 4.310 36.146 -11.384 1.00 30.11 562 GLY A C 1
ATOM 4279 O O . GLY A 1 562 ? 3.095 35.982 -11.466 1.00 30.11 562 GLY A O 1
ATOM 4280 N N . GLY A 1 563 ? 5.111 36.019 -12.448 1.00 24.17 563 GLY A N 1
ATOM 4281 C CA . GLY A 1 563 ? 4.641 35.670 -13.798 1.00 24.17 563 GLY A CA 1
ATOM 4282 C C . GLY A 1 563 ? 4.446 34.163 -14.038 1.00 24.17 563 GLY A C 1
ATOM 4283 O O . GLY A 1 563 ? 5.161 33.337 -13.474 1.00 24.17 563 GLY A O 1
ATOM 4284 N N . ARG A 1 564 ? 3.493 33.808 -14.915 1.00 25.36 564 ARG A N 1
ATOM 4285 C CA . ARG A 1 564 ? 3.214 32.425 -15.356 1.00 25.36 564 ARG A CA 1
ATOM 4286 C C . ARG A 1 564 ? 4.191 31.926 -16.429 1.00 25.36 564 ARG A C 1
ATOM 4288 O O . ARG A 1 564 ? 4.703 32.710 -17.225 1.00 25.36 564 ARG A O 1
ATOM 4295 N N . SER A 1 565 ? 4.334 30.604 -16.510 1.00 26.08 565 SER A N 1
ATOM 4296 C CA . SER A 1 565 ? 4.868 29.878 -17.668 1.00 26.08 565 SER A CA 1
ATOM 4297 C C . SER A 1 565 ? 3.957 28.693 -18.017 1.00 26.08 565 SER A C 1
ATOM 4299 O O . SER A 1 565 ? 3.572 27.921 -17.140 1.00 26.08 565 SER A O 1
ATOM 4301 N N . ASP A 1 566 ? 3.605 28.562 -19.298 1.00 26.36 566 ASP A N 1
ATOM 4302 C CA . ASP A 1 566 ? 2.687 27.532 -19.803 1.00 26.36 566 ASP A CA 1
ATOM 4303 C C . ASP A 1 566 ? 3.425 26.248 -20.243 1.00 26.36 566 ASP A C 1
ATOM 4305 O O . ASP A 1 566 ? 4.540 26.330 -20.771 1.00 26.36 566 ASP A O 1
ATOM 4309 N N . PRO A 1 567 ? 2.812 25.057 -20.100 1.00 31.45 567 PRO A N 1
ATOM 4310 C CA . PRO A 1 567 ? 3.232 23.835 -20.781 1.00 31.45 567 PRO A CA 1
ATOM 4311 C C . PRO A 1 567 ? 2.419 23.573 -22.066 1.00 31.45 567 PRO A C 1
ATOM 4313 O O . PRO A 1 567 ? 1.214 23.802 -22.120 1.00 31.45 567 PRO A O 1
ATOM 4316 N N . LEU A 1 568 ? 3.095 23.047 -23.091 1.00 29.03 568 LEU A N 1
ATOM 4317 C CA . LEU A 1 568 ? 2.531 22.718 -24.408 1.00 29.03 568 LEU A CA 1
ATOM 4318 C C . LEU A 1 568 ? 1.611 21.483 -24.381 1.00 29.03 568 LEU A C 1
ATOM 4320 O O . LEU A 1 568 ? 1.909 20.496 -23.707 1.00 29.03 568 LEU A O 1
ATOM 4324 N N . GLU A 1 569 ? 0.549 21.519 -25.187 1.00 28.44 569 GLU A N 1
ATOM 4325 C CA . GLU A 1 569 ? -0.310 20.369 -25.496 1.00 28.44 569 GLU A CA 1
ATOM 4326 C C . GLU A 1 569 ? 0.342 19.440 -26.542 1.00 28.44 569 GLU A C 1
ATOM 4328 O O . GLU A 1 569 ? 0.914 19.910 -27.526 1.00 28.44 569 GLU A O 1
ATOM 4333 N N . GLU A 1 570 ? 0.190 18.121 -26.381 1.00 30.64 570 GLU A N 1
ATOM 4334 C CA . GLU A 1 570 ? 0.369 17.143 -27.466 1.00 30.64 570 GLU A CA 1
ATOM 4335 C C . GLU A 1 570 ? -0.979 16.467 -27.760 1.00 30.64 570 GLU A C 1
ATOM 4337 O O . GLU A 1 570 ? -1.585 15.837 -26.891 1.00 30.64 570 GLU A O 1
ATOM 4342 N N . LEU A 1 571 ? -1.448 16.622 -29.000 1.00 28.75 571 LEU A N 1
ATOM 4343 C CA . LEU A 1 571 ? -2.713 16.081 -29.497 1.00 28.75 571 LEU A CA 1
ATOM 4344 C C . LEU A 1 571 ? -2.601 14.580 -29.797 1.00 28.75 571 LEU A C 1
ATOM 4346 O O . LEU A 1 571 ? -1.741 14.155 -30.569 1.00 28.75 571 LEU A O 1
ATOM 4350 N N . PHE A 1 572 ? -3.543 13.793 -29.275 1.00 26.59 572 PHE A N 1
ATOM 4351 C CA . PHE A 1 572 ? -3.872 12.482 -29.833 1.00 26.59 572 PHE A CA 1
ATOM 4352 C C . PHE A 1 572 ? -4.915 12.662 -30.943 1.00 26.59 572 PHE A C 1
ATOM 4354 O O . PHE A 1 572 ? -5.958 13.266 -30.704 1.00 26.59 572 PHE A O 1
ATOM 4361 N N . PHE A 1 573 ? -4.664 12.088 -32.120 1.00 29.19 573 PHE A N 1
ATOM 4362 C CA . PHE A 1 573 ? -5.702 11.847 -33.124 1.00 29.19 573 PHE A CA 1
ATOM 4363 C C . PHE A 1 573 ? -6.105 10.372 -33.105 1.00 29.19 573 PHE A C 1
ATOM 4365 O O . PHE A 1 573 ? -5.248 9.489 -33.084 1.00 29.19 573 PHE A O 1
ATOM 4372 N N . SER A 1 574 ? -7.414 10.135 -33.108 1.00 27.70 574 SER A N 1
ATOM 4373 C CA . SER A 1 574 ? -8.047 8.849 -33.402 1.00 27.70 574 SER A CA 1
ATOM 4374 C C . SER A 1 574 ? -8.179 8.637 -34.913 1.00 27.70 574 SER A C 1
ATOM 4376 O O . SER A 1 574 ? -8.184 9.601 -35.679 1.00 27.70 574 SER A O 1
ATOM 4378 N N . ASP A 1 575 ? -8.310 7.380 -35.330 1.00 31.39 575 ASP A N 1
ATOM 4379 C CA . ASP A 1 575 ? -8.366 6.971 -36.736 1.00 31.39 575 ASP A CA 1
ATOM 4380 C C . ASP A 1 575 ? -9.608 7.453 -37.512 1.00 31.39 575 ASP A C 1
ATOM 4382 O O . ASP A 1 575 ? -10.691 7.602 -36.948 1.00 31.39 575 ASP A O 1
ATOM 4386 N N . GLY A 1 576 ? -9.449 7.543 -38.840 1.00 26.30 576 GLY A N 1
ATOM 4387 C CA . GLY A 1 576 ? -10.509 7.252 -39.817 1.00 26.30 576 GLY A CA 1
ATOM 4388 C C . GLY A 1 576 ? -11.326 8.425 -40.372 1.00 26.30 576 GLY A C 1
ATOM 4389 O O . GLY A 1 576 ? -12.338 8.799 -39.798 1.00 26.30 576 GLY A O 1
ATOM 4390 N N . GLU A 1 577 ? -10.974 8.917 -41.566 1.00 28.48 577 GLU A N 1
ATOM 4391 C CA . GLU A 1 577 ? -11.694 8.592 -42.818 1.00 28.48 577 GLU A CA 1
ATOM 4392 C C . GLU A 1 577 ? -11.005 9.214 -44.054 1.00 28.48 577 GLU A C 1
ATOM 4394 O O . GLU A 1 577 ? -10.044 9.977 -43.941 1.00 28.48 577 GLU A O 1
ATOM 4399 N N . ALA A 1 578 ? -11.417 8.790 -45.252 1.00 28.61 578 ALA A N 1
ATOM 4400 C CA . ALA A 1 578 ? -10.703 9.029 -46.507 1.00 28.61 578 ALA A CA 1
ATOM 4401 C C . ALA A 1 578 ? -11.121 10.321 -47.232 1.00 28.61 578 ALA A C 1
ATOM 4403 O O . ALA A 1 578 ? -12.300 10.656 -47.263 1.00 28.61 578 ALA A O 1
ATOM 4404 N N . PHE A 1 579 ? -10.182 10.951 -47.949 1.00 26.03 579 PHE A N 1
ATOM 4405 C CA . PHE A 1 579 ? -10.491 11.741 -49.148 1.00 26.03 579 PHE A CA 1
ATOM 4406 C C . PHE A 1 579 ? -9.347 11.682 -50.175 1.00 26.03 579 PHE A C 1
ATOM 4408 O O . PHE A 1 579 ? -8.171 11.578 -49.825 1.00 26.03 579 PHE A O 1
ATOM 4415 N N . SER A 1 580 ? -9.715 11.694 -51.455 1.00 28.23 580 SER A N 1
ATOM 4416 C CA . SER A 1 580 ? -8.857 11.449 -52.622 1.00 28.23 580 SER A CA 1
ATOM 4417 C C . SER A 1 580 ? -8.251 12.717 -53.244 1.00 28.23 580 SER A C 1
ATOM 4419 O O . SER A 1 580 ? -8.834 13.786 -53.130 1.00 28.23 580 SER A O 1
ATOM 4421 N N . GLU A 1 581 ? -7.127 12.536 -53.955 1.00 27.91 581 GLU A N 1
ATOM 4422 C CA . GLU A 1 581 ? -6.527 13.363 -55.032 1.00 27.91 581 GLU A CA 1
ATOM 4423 C C . GLU A 1 581 ? -6.781 14.892 -55.098 1.00 27.91 581 GLU A C 1
ATOM 4425 O O . GLU A 1 581 ? -7.906 15.327 -55.305 1.00 27.91 581 GLU A O 1
ATOM 4430 N N . PHE A 1 582 ? -5.703 15.697 -55.203 1.00 26.77 582 PHE A N 1
ATOM 4431 C CA . PHE A 1 582 ? -5.328 16.339 -56.489 1.00 26.77 582 PHE A CA 1
ATOM 4432 C C . PHE A 1 582 ? -3.939 17.046 -56.487 1.00 26.77 582 PHE A C 1
ATOM 4434 O O . PHE A 1 582 ? -3.591 17.794 -55.583 1.00 26.77 582 PHE A O 1
ATOM 4441 N N . VAL A 1 583 ? -3.185 16.830 -57.577 1.00 28.47 583 VAL A N 1
ATOM 4442 C CA . VAL A 1 583 ? -2.232 17.737 -58.284 1.00 28.47 583 VAL A CA 1
ATOM 4443 C C . VAL A 1 583 ? -1.048 18.441 -57.561 1.00 28.47 583 VAL A C 1
ATOM 4445 O O . VAL A 1 583 ? -1.139 19.511 -56.976 1.00 28.47 583 VAL A O 1
ATOM 4448 N N . LYS A 1 584 ? 0.136 17.861 -57.814 1.00 28.05 584 LYS A N 1
ATOM 4449 C CA . LYS A 1 584 ? 1.397 18.426 -58.372 1.00 28.05 584 LYS A CA 1
ATOM 4450 C C . LYS A 1 584 ? 1.808 19.917 -58.188 1.00 28.05 584 LYS A C 1
ATOM 4452 O O . LYS A 1 584 ? 1.226 20.834 -58.755 1.00 28.05 584 LYS A O 1
ATOM 4457 N N . THR A 1 585 ? 3.078 20.017 -57.761 1.00 29.28 585 THR A N 1
ATOM 4458 C CA . THR A 1 585 ? 4.192 20.921 -58.175 1.00 29.28 585 THR A CA 1
ATOM 4459 C C . THR A 1 585 ? 4.449 22.283 -57.478 1.00 29.28 585 THR A C 1
ATOM 4461 O O . THR A 1 585 ? 3.512 23.003 -57.159 1.00 29.28 585 THR A O 1
ATOM 4464 N N . PRO A 1 586 ? 5.742 22.638 -57.231 1.00 39.28 586 PRO A N 1
ATOM 4465 C CA . PRO A 1 586 ? 6.182 23.814 -56.455 1.00 39.28 586 PRO A CA 1
ATOM 4466 C C . PRO A 1 586 ? 6.561 25.004 -57.379 1.00 39.28 586 PRO A C 1
ATOM 4468 O O . PRO A 1 586 ? 6.417 24.862 -58.597 1.00 39.28 586 PRO A O 1
ATOM 4471 N N . PRO A 1 587 ? 7.109 26.151 -56.888 1.00 39.78 587 PRO A N 1
ATOM 4472 C CA . PRO A 1 587 ? 8.582 26.239 -56.736 1.00 39.78 587 PRO A CA 1
ATOM 4473 C C . PRO A 1 587 ? 9.151 27.349 -55.788 1.00 39.78 587 PRO A C 1
ATOM 4475 O O . PRO A 1 587 ? 8.424 28.131 -55.188 1.00 39.78 587 PRO A O 1
ATOM 4478 N N . LYS A 1 588 ? 10.494 27.479 -55.827 1.00 27.30 588 LYS A N 1
ATOM 4479 C CA . LYS A 1 588 ? 11.351 28.677 -55.595 1.00 27.30 588 LYS A CA 1
ATOM 4480 C C . LYS A 1 588 ? 11.842 29.033 -54.178 1.00 27.30 588 LYS A C 1
ATOM 4482 O O . LYS A 1 588 ? 11.209 29.725 -53.392 1.00 27.30 588 LYS A O 1
ATOM 4487 N N . THR A 1 589 ? 13.115 28.692 -53.986 1.00 28.59 589 THR A N 1
ATOM 4488 C CA . THR A 1 589 ? 14.140 29.442 -53.242 1.00 28.59 589 THR A CA 1
ATOM 4489 C C . THR A 1 589 ? 14.353 30.874 -53.766 1.00 28.59 589 THR A C 1
ATOM 4491 O O . THR A 1 589 ? 14.157 31.113 -54.955 1.00 28.59 589 THR A O 1
ATOM 4494 N N . VAL A 1 590 ? 14.856 31.783 -52.908 1.00 29.16 590 VAL A N 1
ATOM 4495 C CA . VAL A 1 590 ? 15.899 32.819 -53.175 1.00 29.16 590 VAL A CA 1
ATOM 4496 C C . VAL A 1 590 ? 16.254 33.553 -51.842 1.00 29.16 590 VAL A C 1
ATOM 4498 O O . VAL A 1 590 ? 15.440 33.496 -50.922 1.00 29.16 590 VAL A O 1
ATOM 4501 N N . PRO A 1 591 ? 17.471 34.128 -51.647 1.00 36.94 591 PRO A N 1
ATOM 4502 C CA . PRO A 1 591 ? 18.090 34.282 -50.311 1.00 36.94 591 PRO A CA 1
ATOM 4503 C C . PRO A 1 591 ? 18.444 35.741 -49.897 1.00 36.94 591 PRO A C 1
ATOM 4505 O O . PRO A 1 591 ? 18.070 36.675 -50.598 1.00 36.94 591 PRO A O 1
ATOM 4508 N N . ARG A 1 592 ? 19.283 35.898 -48.837 1.00 26.75 592 ARG A N 1
ATOM 4509 C CA . ARG A 1 592 ? 19.901 37.153 -48.288 1.00 26.75 592 ARG A CA 1
ATOM 4510 C C . ARG A 1 592 ? 18.900 38.074 -47.535 1.00 26.75 592 ARG A C 1
ATOM 4512 O O . ARG A 1 592 ? 17.712 37.928 -47.752 1.00 26.75 592 ARG A O 1
ATOM 4519 N N . THR A 1 593 ? 19.207 39.031 -46.637 1.00 26.20 593 THR A N 1
ATOM 4520 C CA . THR A 1 593 ? 20.361 39.522 -45.808 1.00 26.20 593 THR A CA 1
ATOM 4521 C C . THR A 1 593 ? 19.782 40.549 -44.790 1.00 26.20 593 THR A C 1
ATOM 4523 O O . THR A 1 593 ? 18.690 41.040 -45.049 1.00 26.20 593 THR A O 1
ATOM 4526 N N . SER A 1 594 ? 20.393 41.019 -43.687 1.00 27.69 594 SER A N 1
ATOM 4527 C CA . SER A 1 594 ? 21.625 40.734 -42.905 1.00 27.69 594 SER A CA 1
ATOM 4528 C C . SER A 1 594 ? 21.571 41.524 -41.567 1.00 27.69 594 SER A C 1
ATOM 4530 O O . SER A 1 594 ? 20.702 42.373 -41.409 1.00 27.69 594 SER A O 1
ATOM 4532 N N . ASN A 1 595 ? 22.563 41.331 -40.674 1.00 27.02 595 ASN A N 1
ATOM 4533 C CA . ASN A 1 595 ? 22.945 42.213 -39.544 1.00 27.02 595 ASN A CA 1
ATOM 4534 C C . ASN A 1 595 ? 21.942 42.420 -38.379 1.00 27.02 595 ASN A C 1
ATOM 4536 O O . ASN A 1 595 ? 20.809 42.821 -38.589 1.00 27.02 595 ASN A O 1
ATOM 4540 N N . ILE A 1 596 ? 22.433 42.347 -37.126 1.00 28.83 596 ILE A N 1
ATOM 4541 C CA . ILE A 1 596 ? 22.528 43.513 -36.210 1.00 28.83 596 ILE A CA 1
ATOM 4542 C C . ILE A 1 596 ? 23.264 43.172 -34.888 1.00 28.83 596 ILE A C 1
ATOM 4544 O O . ILE A 1 596 ? 22.933 42.236 -34.173 1.00 28.83 596 ILE A O 1
ATOM 4548 N N . ARG A 1 597 ? 24.276 44.005 -34.606 1.00 26.86 597 ARG A N 1
ATOM 4549 C CA . ARG A 1 597 ? 24.943 44.390 -33.338 1.00 26.86 597 ARG A CA 1
ATOM 4550 C C . ARG A 1 597 ? 25.010 43.452 -32.116 1.00 26.86 597 ARG A C 1
ATOM 4552 O O . ARG A 1 597 ? 24.057 43.236 -31.378 1.00 26.86 597 ARG A O 1
ATOM 4559 N N . THR A 1 598 ? 26.265 43.208 -31.749 1.00 28.67 598 THR A N 1
ATOM 4560 C CA . THR A 1 598 ? 26.791 43.042 -30.387 1.00 28.67 598 THR A CA 1
ATOM 4561 C C . THR A 1 598 ? 26.420 44.167 -29.403 1.00 28.67 598 THR A C 1
ATOM 4563 O O . THR A 1 598 ? 26.449 45.353 -29.739 1.00 28.67 598 THR A O 1
ATOM 4566 N N . ARG A 1 599 ? 26.244 43.801 -28.124 1.00 28.28 599 ARG A N 1
ATOM 4567 C CA . ARG A 1 599 ? 26.576 44.644 -26.957 1.00 28.28 599 ARG A CA 1
ATOM 4568 C C . ARG A 1 599 ? 27.055 43.767 -25.793 1.00 28.28 599 ARG A C 1
ATOM 4570 O O . ARG A 1 599 ? 26.251 43.177 -25.082 1.00 28.28 599 ARG A O 1
ATOM 4577 N N . LEU A 1 600 ? 28.370 43.711 -25.589 1.00 29.53 600 LEU A N 1
ATOM 4578 C CA . LEU A 1 600 ? 28.987 43.165 -24.377 1.00 29.53 600 LEU A CA 1
ATOM 4579 C C . LEU A 1 600 ? 29.213 44.301 -23.368 1.00 29.53 600 LEU A C 1
ATOM 4581 O O . LEU A 1 600 ? 29.726 45.358 -23.734 1.00 29.53 600 LEU A O 1
ATOM 4585 N N . ARG A 1 601 ? 28.878 44.074 -22.093 1.00 30.97 601 ARG A N 1
ATOM 4586 C CA . ARG A 1 601 ? 29.447 44.818 -20.958 1.00 30.97 601 ARG A CA 1
ATOM 4587 C C . ARG A 1 601 ? 30.400 43.878 -20.229 1.00 30.97 601 ARG A C 1
ATOM 4589 O O . ARG A 1 601 ? 29.977 42.819 -19.782 1.00 30.97 601 ARG A O 1
ATOM 4596 N N . GLY A 1 602 ? 31.671 44.253 -20.137 1.00 27.20 602 GLY A N 1
ATOM 4597 C CA . GLY A 1 602 ? 32.678 43.455 -19.440 1.00 27.20 602 GLY A CA 1
ATOM 4598 C C . GLY A 1 602 ? 32.776 43.775 -17.948 1.00 27.20 602 GLY A C 1
ATOM 4599 O O . GLY A 1 602 ? 32.396 44.860 -17.506 1.00 27.20 602 GLY A O 1
ATOM 4600 N N . LYS A 1 603 ? 33.389 42.850 -17.204 1.00 30.38 603 LYS A N 1
ATOM 4601 C CA . LYS A 1 603 ? 34.204 43.147 -16.021 1.00 30.38 603 LYS A CA 1
ATOM 4602 C C . LYS A 1 603 ? 35.483 42.298 -16.070 1.00 30.38 603 LYS A C 1
ATOM 4604 O O . LYS A 1 603 ? 35.421 41.085 -16.226 1.00 30.38 603 LYS A O 1
ATOM 4609 N N . GLN A 1 604 ? 36.617 42.985 -15.967 1.00 29.08 604 GLN A N 1
ATOM 4610 C CA . GLN A 1 604 ? 37.944 42.484 -15.571 1.00 29.08 604 GLN A CA 1
ATOM 4611 C C . GLN A 1 604 ? 37.871 41.957 -14.114 1.00 29.08 604 GLN A C 1
ATOM 4613 O O . GLN A 1 604 ? 36.937 42.341 -13.410 1.00 29.08 604 GLN A O 1
ATOM 4618 N N . SER A 1 605 ? 38.764 41.154 -13.522 1.00 28.72 605 SER A N 1
ATOM 4619 C CA . SER A 1 605 ? 40.061 40.494 -13.836 1.00 28.72 605 SER A CA 1
ATOM 4620 C C . SER A 1 605 ? 40.345 39.510 -12.649 1.00 28.72 605 SER A C 1
ATOM 4622 O O . SER A 1 605 ? 39.457 39.413 -11.797 1.00 28.72 605 SER A O 1
ATOM 4624 N N . PRO A 1 606 ? 41.509 38.828 -12.465 1.00 47.12 606 PRO A N 1
ATOM 4625 C CA . PRO A 1 606 ? 42.744 38.762 -13.259 1.00 47.12 606 PRO A CA 1
ATOM 4626 C C . PRO A 1 606 ? 43.157 37.326 -13.681 1.00 47.12 606 PRO A C 1
ATOM 4628 O O . PRO A 1 606 ? 42.460 36.348 -13.432 1.00 47.12 606 PRO A O 1
ATOM 4631 N N . ALA A 1 607 ? 44.311 37.221 -14.347 1.00 29.47 607 ALA A N 1
ATOM 4632 C CA . ALA A 1 607 ? 44.853 35.995 -14.933 1.00 29.47 607 ALA A CA 1
ATOM 4633 C C . ALA A 1 607 ? 45.743 35.164 -13.986 1.00 29.47 607 ALA A C 1
ATOM 4635 O O . ALA A 1 607 ? 46.370 35.699 -13.074 1.00 29.47 607 ALA A O 1
ATOM 4636 N N . ALA A 1 608 ? 45.899 33.879 -14.320 1.00 29.56 608 ALA A N 1
ATOM 4637 C CA . ALA A 1 608 ? 47.063 33.069 -13.970 1.00 29.56 608 ALA A CA 1
ATOM 4638 C C . ALA A 1 608 ? 47.592 32.390 -15.246 1.00 29.56 608 ALA A C 1
ATOM 4640 O O . ALA A 1 608 ? 46.846 31.717 -15.957 1.00 29.56 608 ALA A O 1
ATOM 4641 N N . THR A 1 609 ? 48.870 32.606 -15.556 1.00 30.31 609 THR A N 1
ATOM 4642 C CA . THR A 1 609 ? 49.526 32.137 -16.786 1.00 30.31 609 THR A CA 1
ATOM 4643 C C . THR A 1 609 ? 50.222 30.801 -16.546 1.00 30.31 609 THR A C 1
ATOM 4645 O O . THR A 1 609 ? 51.126 30.743 -15.717 1.00 30.31 609 THR A O 1
ATOM 4648 N N . VAL A 1 610 ? 49.894 29.760 -17.319 1.00 30.52 610 VAL A N 1
ATOM 4649 C CA . VAL A 1 610 ? 50.756 28.572 -17.488 1.00 30.52 610 VAL A CA 1
ATOM 4650 C C . VAL A 1 610 ? 50.817 28.192 -18.971 1.00 30.52 610 VAL A C 1
ATOM 4652 O O . VAL A 1 610 ? 49.858 28.369 -19.720 1.00 30.52 610 VAL A O 1
ATOM 4655 N N . VAL A 1 611 ? 52.002 27.755 -19.396 1.00 34.44 611 VAL A N 1
ATOM 4656 C CA . VAL A 1 611 ? 52.463 27.680 -20.789 1.00 34.44 611 VAL A CA 1
ATOM 4657 C C . VAL A 1 611 ? 51.945 26.439 -21.526 1.00 34.44 611 VAL A C 1
ATOM 4659 O O . VAL A 1 611 ? 51.885 25.346 -20.969 1.00 34.44 611 VAL A O 1
ATOM 4662 N N . VAL A 1 612 ? 51.642 26.601 -22.819 1.00 31.44 612 VAL A N 1
ATOM 4663 C CA . VAL A 1 612 ? 51.358 25.497 -23.749 1.00 31.44 612 VAL A CA 1
ATOM 4664 C C . VAL A 1 612 ? 52.671 24.869 -24.230 1.00 31.44 612 VAL A C 1
ATOM 4666 O O . VAL A 1 612 ? 53.466 25.533 -24.891 1.00 31.44 612 VAL A O 1
ATOM 4669 N N . GLY A 1 613 ? 52.865 23.578 -23.957 1.00 30.41 613 GLY A N 1
ATOM 4670 C CA . GLY A 1 613 ? 53.884 22.729 -24.583 1.00 30.41 613 GLY A CA 1
ATOM 4671 C C . GLY A 1 613 ? 53.210 21.566 -25.311 1.00 30.41 613 GLY A C 1
ATOM 4672 O O . GLY A 1 613 ? 52.304 20.945 -24.760 1.00 30.41 613 GLY A O 1
ATOM 4673 N N . ALA A 1 614 ? 53.603 21.289 -26.556 1.00 31.64 614 ALA A N 1
ATOM 4674 C CA . ALA A 1 614 ? 52.917 20.332 -27.427 1.00 31.64 614 ALA A CA 1
ATOM 4675 C C . ALA A 1 614 ? 53.817 19.166 -27.875 1.00 31.64 614 ALA A C 1
ATOM 4677 O O . ALA A 1 614 ? 55.016 19.358 -28.061 1.00 31.64 614 ALA A O 1
ATOM 4678 N N . LYS A 1 615 ? 53.160 18.036 -28.206 1.00 31.47 615 LYS A N 1
ATOM 4679 C CA . LYS A 1 615 ? 53.665 16.807 -28.871 1.00 31.47 615 LYS A CA 1
ATOM 4680 C C . LYS A 1 615 ? 54.489 15.820 -28.010 1.00 31.47 615 LYS A C 1
ATOM 4682 O O . LYS A 1 615 ? 55.173 16.254 -27.092 1.00 31.47 615 LYS A O 1
ATOM 4687 N N . PRO A 1 616 ? 54.559 14.526 -28.407 1.00 42.91 616 PRO A N 1
ATOM 4688 C CA . PRO A 1 616 ? 53.590 13.724 -29.176 1.00 42.91 616 PRO A CA 1
ATOM 4689 C C . PRO A 1 616 ? 53.267 12.362 -28.514 1.00 42.91 616 PRO A C 1
ATOM 4691 O O . PRO A 1 616 ? 53.775 12.021 -27.452 1.00 42.91 616 PRO A O 1
ATOM 4694 N N . ALA A 1 617 ? 52.408 11.574 -29.166 1.00 34.72 617 ALA A N 1
ATOM 4695 C CA . ALA A 1 617 ? 52.038 10.225 -28.739 1.00 34.72 617 ALA A CA 1
ATOM 4696 C C . ALA A 1 617 ? 53.216 9.229 -28.749 1.00 34.72 617 ALA A C 1
ATOM 4698 O O . ALA A 1 617 ? 54.051 9.256 -29.654 1.00 34.72 617 ALA A O 1
ATOM 4699 N N . GLN A 1 618 ? 53.200 8.284 -27.803 1.00 30.52 618 GLN A N 1
ATOM 4700 C CA . GLN A 1 618 ? 54.014 7.069 -27.835 1.00 30.52 618 GLN A CA 1
ATOM 4701 C C . GLN A 1 618 ? 53.142 5.835 -27.578 1.00 30.52 618 GLN A C 1
ATOM 4703 O O . GLN A 1 618 ? 52.423 5.743 -26.585 1.00 30.52 618 GLN A O 1
ATOM 4708 N N . THR A 1 619 ? 53.218 4.892 -28.511 1.00 32.12 619 THR A N 1
ATOM 4709 C CA . THR A 1 619 ? 52.628 3.553 -28.450 1.00 32.12 619 THR A CA 1
ATOM 4710 C C . THR A 1 619 ? 53.306 2.693 -27.386 1.00 32.12 619 THR A C 1
ATOM 4712 O O . THR A 1 619 ? 54.533 2.700 -27.303 1.00 32.12 619 THR A O 1
ATOM 4715 N N . TRP A 1 620 ? 52.536 1.879 -26.660 1.00 31.19 620 TRP A N 1
ATOM 4716 C CA . TRP A 1 620 ? 53.064 0.793 -25.824 1.00 31.19 620 TRP A CA 1
ATOM 4717 C C . TRP A 1 620 ? 52.701 -0.573 -26.434 1.00 31.19 620 TRP A C 1
ATOM 4719 O O . TRP A 1 620 ? 51.552 -0.747 -26.847 1.00 31.19 620 TRP A O 1
ATOM 4729 N N . PRO A 1 621 ? 53.654 -1.520 -26.541 1.00 38.72 621 PRO A N 1
ATOM 4730 C CA . PRO A 1 621 ? 53.433 -2.821 -27.165 1.00 38.72 621 PRO A CA 1
ATOM 4731 C C . PRO A 1 621 ? 52.853 -3.862 -26.194 1.00 38.72 621 PRO A C 1
ATOM 4733 O O . PRO A 1 621 ? 52.834 -3.681 -24.977 1.00 38.72 621 PRO A O 1
ATOM 4736 N N . ALA A 1 622 ? 52.400 -4.975 -26.771 1.00 32.19 622 ALA A N 1
ATOM 4737 C CA . ALA A 1 622 ? 51.986 -6.174 -26.052 1.00 32.19 622 ALA A CA 1
ATOM 4738 C C . ALA A 1 622 ? 53.186 -7.030 -25.583 1.00 32.19 622 ALA A C 1
ATOM 4740 O O . ALA A 1 622 ? 54.333 -6.743 -25.909 1.00 32.19 622 ALA A O 1
ATOM 4741 N N . GLU A 1 623 ? 52.856 -8.118 -24.877 1.00 30.55 623 GLU A N 1
ATOM 4742 C CA . GLU A 1 623 ? 53.733 -9.179 -24.352 1.00 30.55 623 GLU A CA 1
ATOM 4743 C C . GLU A 1 623 ? 54.631 -8.840 -23.147 1.00 30.55 623 GLU A C 1
ATOM 4745 O O . GLU A 1 623 ? 55.711 -8.276 -23.271 1.00 30.55 623 GLU A O 1
ATOM 4750 N N . PHE A 1 624 ? 54.270 -9.401 -21.985 1.00 28.91 624 PHE A N 1
ATOM 4751 C CA . PHE A 1 624 ? 55.226 -10.240 -21.255 1.00 28.91 624 PHE A CA 1
ATOM 4752 C C . PHE A 1 624 ? 54.509 -11.357 -20.481 1.00 28.91 624 PHE A C 1
ATOM 4754 O O . PHE A 1 624 ? 53.693 -11.114 -19.594 1.00 28.91 624 PHE A O 1
ATOM 4761 N N . LEU A 1 625 ? 54.822 -12.607 -20.825 1.00 30.98 625 LEU A N 1
ATOM 4762 C CA . LEU A 1 625 ? 54.279 -13.819 -20.210 1.00 30.98 625 LEU A CA 1
ATOM 4763 C C . LEU A 1 625 ? 55.414 -14.565 -19.497 1.00 30.98 625 LEU A C 1
ATOM 4765 O O . LEU A 1 625 ? 56.320 -15.034 -20.185 1.00 30.98 625 LEU A O 1
ATOM 4769 N N . ARG A 1 626 ? 55.319 -14.755 -18.165 1.00 30.94 626 ARG A N 1
ATOM 4770 C CA . ARG A 1 626 ? 55.537 -16.039 -17.434 1.00 30.94 626 ARG A CA 1
ATOM 4771 C C . ARG A 1 626 ? 55.945 -15.882 -15.955 1.00 30.94 626 ARG A C 1
ATOM 4773 O O . ARG A 1 626 ? 56.992 -15.318 -15.681 1.00 30.94 626 ARG A O 1
ATOM 4780 N N . LYS A 1 627 ? 55.247 -16.665 -15.104 1.00 31.02 627 LYS A N 1
ATOM 4781 C CA . LYS A 1 627 ? 55.747 -17.396 -13.903 1.00 31.02 627 LYS A CA 1
ATOM 4782 C C . LYS A 1 627 ? 56.154 -16.533 -12.677 1.00 31.02 627 LYS A C 1
ATOM 4784 O O . LYS A 1 627 ? 56.762 -15.494 -12.841 1.00 31.02 627 LYS A O 1
ATOM 4789 N N . GLN A 1 628 ? 55.886 -16.899 -11.413 1.00 32.16 628 GLN A N 1
ATOM 4790 C CA . GLN A 1 628 ? 55.367 -18.131 -10.765 1.00 32.16 628 GLN A CA 1
ATOM 4791 C C . GLN A 1 628 ? 54.567 -17.775 -9.463 1.00 32.16 628 GLN A C 1
ATOM 4793 O O . GLN A 1 628 ? 54.434 -16.589 -9.170 1.00 32.16 628 GLN A O 1
ATOM 4798 N N . PRO A 1 629 ? 53.940 -18.734 -8.737 1.00 39.47 629 PRO A N 1
ATOM 4799 C CA . PRO A 1 629 ? 52.761 -18.477 -7.893 1.00 39.47 629 PRO A CA 1
ATOM 4800 C C . PRO A 1 629 ? 53.035 -18.302 -6.387 1.00 39.47 629 PRO A C 1
ATOM 4802 O O . PRO A 1 629 ? 54.063 -18.739 -5.876 1.00 39.47 629 PRO A O 1
ATOM 4805 N N . SER A 1 630 ? 52.024 -17.805 -5.658 1.00 30.19 630 SER A N 1
ATOM 4806 C CA . SER A 1 630 ? 52.001 -17.760 -4.186 1.00 30.19 630 SER A CA 1
ATOM 4807 C C . SER A 1 630 ? 50.654 -18.198 -3.595 1.00 30.19 630 SER A C 1
ATOM 4809 O O . SER A 1 630 ? 49.689 -17.444 -3.595 1.00 30.19 630 SER A O 1
ATOM 4811 N N . ARG A 1 631 ? 50.650 -19.427 -3.063 1.00 28.56 631 ARG A N 1
ATOM 4812 C CA . ARG A 1 631 ? 49.890 -19.946 -1.902 1.00 28.56 631 ARG A CA 1
ATOM 4813 C C . ARG A 1 631 ? 48.440 -19.478 -1.678 1.00 28.56 631 ARG A C 1
ATOM 4815 O O . ARG A 1 631 ? 48.178 -18.423 -1.110 1.00 28.56 631 ARG A O 1
ATOM 4822 N N . ILE A 1 632 ? 47.520 -20.407 -1.938 1.00 29.25 632 ILE A N 1
ATOM 4823 C CA . ILE A 1 632 ? 46.181 -20.454 -1.334 1.00 29.25 632 ILE A CA 1
ATOM 4824 C C . ILE A 1 632 ? 46.327 -20.768 0.165 1.00 29.25 632 ILE A C 1
ATOM 4826 O O . ILE A 1 632 ? 46.993 -21.738 0.527 1.00 29.25 632 ILE A O 1
ATOM 4830 N N . LEU A 1 633 ? 45.679 -19.976 1.022 1.00 27.53 633 LEU A N 1
ATOM 4831 C CA . LEU A 1 633 ? 45.449 -20.303 2.431 1.00 27.53 633 LEU A CA 1
ATOM 4832 C C . LEU A 1 633 ? 44.056 -20.929 2.559 1.00 27.53 633 LEU A C 1
ATOM 4834 O O . LEU A 1 633 ? 43.047 -20.246 2.396 1.00 27.53 633 LEU A O 1
ATOM 4838 N N . VAL A 1 634 ? 44.012 -22.234 2.827 1.00 28.86 634 VAL A N 1
ATOM 4839 C CA . VAL A 1 634 ? 42.783 -22.939 3.207 1.00 28.86 634 VAL A CA 1
ATOM 4840 C C . VAL A 1 634 ? 42.588 -22.750 4.709 1.00 28.86 634 VAL A C 1
ATOM 4842 O O . VAL A 1 634 ? 43.486 -23.065 5.488 1.00 28.86 634 VAL A O 1
ATOM 4845 N N . LEU A 1 635 ? 41.431 -22.224 5.111 1.00 28.70 635 LEU A N 1
ATOM 4846 C CA . LEU A 1 635 ? 41.004 -22.184 6.508 1.00 28.70 635 LEU A CA 1
ATOM 4847 C C . LEU A 1 635 ? 40.023 -23.331 6.756 1.00 28.70 635 LEU A C 1
ATOM 4849 O O . LEU A 1 635 ? 38.858 -23.251 6.369 1.00 28.70 635 LEU A O 1
ATOM 4853 N N . ASP A 1 636 ? 40.511 -24.387 7.405 1.00 26.80 636 ASP A N 1
ATOM 4854 C CA . ASP A 1 636 ? 39.666 -25.443 7.960 1.00 26.80 636 ASP A CA 1
ATOM 4855 C C . ASP A 1 636 ? 38.791 -24.882 9.089 1.00 26.80 636 ASP A C 1
ATOM 4857 O O . ASP A 1 636 ? 39.292 -24.345 10.079 1.00 26.80 636 ASP A O 1
ATOM 4861 N N . LEU A 1 637 ? 37.473 -25.061 8.973 1.00 30.98 637 LEU A N 1
ATOM 4862 C CA . LEU A 1 637 ? 36.530 -24.855 10.072 1.00 30.98 637 LEU A CA 1
ATOM 4863 C C . LEU A 1 637 ? 36.062 -26.213 10.593 1.00 30.98 637 LEU A C 1
ATOM 4865 O O . LEU A 1 637 ? 35.151 -26.838 10.051 1.00 30.98 637 LEU A O 1
ATOM 4869 N N . ALA A 1 638 ? 36.705 -26.666 11.668 1.00 29.34 638 ALA A N 1
ATOM 4870 C CA . ALA A 1 638 ? 36.373 -27.916 12.334 1.00 29.34 638 ALA A CA 1
ATOM 4871 C C . ALA A 1 638 ? 35.017 -27.836 13.061 1.00 29.34 638 ALA A C 1
ATOM 4873 O O . ALA A 1 638 ? 34.803 -26.999 13.939 1.00 29.34 638 ALA A O 1
ATOM 4874 N N . THR A 1 639 ? 34.116 -28.766 12.746 1.00 34.53 639 THR A N 1
ATOM 4875 C CA . THR A 1 639 ? 32.870 -29.001 13.489 1.00 34.53 639 THR A CA 1
ATOM 4876 C C . THR A 1 639 ? 33.124 -29.695 14.833 1.00 34.53 639 THR A C 1
ATOM 4878 O O . THR A 1 639 ? 33.749 -30.760 14.840 1.00 34.53 639 THR A O 1
ATOM 4881 N N . PRO A 1 640 ? 32.545 -29.223 15.952 1.00 38.53 640 PRO A N 1
ATOM 4882 C CA . PRO A 1 640 ? 32.456 -30.004 17.178 1.00 38.53 640 PRO A CA 1
ATOM 4883 C C . PRO A 1 640 ? 31.119 -30.762 17.265 1.00 38.53 640 PRO A C 1
ATOM 4885 O O . PRO A 1 640 ? 30.065 -30.174 17.500 1.00 38.53 640 PRO A O 1
ATOM 4888 N N . GLN A 1 641 ? 31.161 -32.093 17.145 1.00 33.47 641 GLN A N 1
ATOM 4889 C CA . GLN A 1 641 ? 30.089 -32.960 17.651 1.00 33.47 641 GLN A CA 1
ATOM 4890 C C . GLN A 1 641 ? 30.247 -33.182 19.163 1.00 33.47 641 GLN A C 1
ATOM 4892 O O . GLN A 1 641 ? 31.321 -33.586 19.609 1.00 33.47 641 GLN A O 1
ATOM 4897 N N . LYS A 1 642 ? 29.158 -32.986 19.921 1.00 33.88 642 LYS A N 1
ATOM 4898 C CA . LYS A 1 642 ? 28.797 -33.587 21.231 1.00 33.88 642 LYS A CA 1
ATOM 4899 C C . LYS A 1 642 ? 27.547 -32.851 21.742 1.00 33.88 642 LYS A C 1
ATOM 4901 O O . LYS A 1 642 ? 27.494 -31.636 21.652 1.00 33.88 642 LYS A O 1
ATOM 4906 N N . GLY A 1 643 ? 26.524 -33.482 22.305 1.00 32.28 643 GLY A N 1
ATOM 4907 C CA . GLY A 1 643 ? 26.227 -34.906 22.451 1.00 32.28 643 GLY A CA 1
ATOM 4908 C C . GLY A 1 643 ? 24.872 -35.042 23.158 1.00 32.28 643 GLY A C 1
ATOM 4909 O O . GLY A 1 643 ? 24.606 -34.320 24.116 1.00 32.28 643 GLY A O 1
ATOM 4910 N N . ALA A 1 644 ? 23.989 -35.919 22.679 1.00 34.75 644 ALA A N 1
ATOM 4911 C CA . ALA A 1 644 ? 22.642 -36.039 23.235 1.00 34.75 644 ALA A CA 1
ATOM 4912 C C . ALA A 1 644 ? 22.646 -36.743 24.603 1.00 34.75 644 ALA A C 1
ATOM 4914 O O . ALA A 1 644 ? 23.280 -37.786 24.767 1.00 34.75 644 ALA A O 1
ATOM 4915 N N . LYS A 1 645 ? 21.862 -36.235 25.563 1.00 40.09 645 LYS A N 1
ATOM 4916 C CA . LYS A 1 645 ? 21.537 -36.965 26.795 1.00 40.09 645 LYS A CA 1
ATOM 4917 C C . LYS A 1 645 ? 20.054 -36.802 27.127 1.00 40.09 645 LYS A C 1
ATOM 4919 O O . LYS A 1 645 ? 19.637 -35.805 27.704 1.00 40.09 645 LYS A O 1
ATOM 4924 N N . ARG A 1 646 ? 19.252 -37.799 26.737 1.00 39.69 646 ARG A N 1
ATOM 4925 C CA . ARG A 1 646 ? 17.858 -37.932 27.185 1.00 39.69 646 ARG A CA 1
ATOM 4926 C C . ARG A 1 646 ? 17.842 -38.156 28.700 1.00 39.69 646 ARG A C 1
ATOM 4928 O O . ARG A 1 646 ? 18.517 -39.066 29.179 1.00 39.69 646 ARG A O 1
ATOM 4935 N N . ARG A 1 647 ? 17.011 -37.407 29.424 1.00 42.66 647 ARG A N 1
ATOM 4936 C CA . ARG A 1 647 ? 16.360 -37.904 30.642 1.00 42.66 647 ARG A CA 1
ATOM 4937 C C . ARG A 1 647 ? 14.930 -38.298 30.275 1.00 42.66 647 ARG A C 1
ATOM 4939 O O . ARG A 1 647 ? 14.294 -37.623 29.471 1.00 42.66 647 ARG A O 1
ATOM 4946 N N . ARG A 1 648 ? 14.478 -39.427 30.814 1.00 47.72 648 ARG A N 1
ATOM 4947 C CA . ARG A 1 648 ? 13.060 -39.721 31.020 1.00 47.72 648 ARG A CA 1
ATOM 4948 C C . ARG A 1 648 ? 12.813 -39.512 32.501 1.00 47.72 648 ARG A C 1
ATOM 4950 O O . ARG A 1 648 ? 13.653 -39.943 33.292 1.00 47.72 648 ARG A O 1
ATOM 4957 N N . ASP A 1 649 ? 11.687 -38.908 32.827 1.00 52.94 649 ASP A N 1
ATOM 4958 C CA . ASP A 1 649 ? 11.190 -38.912 34.190 1.00 52.94 649 ASP A CA 1
ATOM 4959 C C . ASP A 1 649 ? 10.473 -40.233 34.485 1.00 52.94 649 ASP A C 1
ATOM 4961 O O . ASP A 1 649 ? 9.901 -40.879 33.597 1.00 52.94 649 ASP A O 1
ATOM 4965 N N . SER A 1 650 ? 10.560 -40.599 35.757 1.00 47.59 650 SER A N 1
ATOM 4966 C CA . SER A 1 650 ? 9.623 -41.428 36.508 1.00 47.59 650 SER A CA 1
ATOM 4967 C C . SER A 1 650 ? 9.064 -40.541 37.611 1.00 47.59 650 SER A C 1
ATOM 4969 O O . SER A 1 650 ? 9.935 -39.948 38.293 1.00 47.59 650 SER A O 1
#

Radius of gyration: 34.9 Å; Cα contacts (8 Å, |Δi|>4): 1048; chains: 1; bounding box: 79×110×102 Å

pLDDT: mean 71.21, std 27.52, range [24.17, 98.75]

Foldseek 3Di:
DPPPPAFDADDLLVLLLVLLPLQVQLVEAAEEEEQQCQLNLVLQSNVSNVHHHADLAAADAPQLCVLLLVLCCVPVVVSNDCRSVRYFYHDPTRPLVPDDLVPGDAGQEYEYEQDQQCQDPPHPVVNVVPPSNVSVVSSLVSVLSNLQQFQHFKYKYKYAPSVVVDVVVVVSVLCCCLSQQQKDKDKDWDACVQAAQEGDIIIMIIIGGLLLAPDPHADAFDGNVNSSGHHFLVNLDDLVDFFDDLVPDDPQLSVVLVVVLVVLVVCVVVVNAAQKKKAFRDSDPPPDDPDGIDHRHHYQQALDGGFIAMFGSVCSPPDRRPTSGGGTDDLLSLCVSLQHGSCSSVSRPDPSSSSNSSNSDHRSVNVSSRPSSSSVSSVVSCCSHSVDGDGDHSVVSVVSRDDLVVVVVDPDPHPVVSVVVVPPDPPPPDPDDDDDDDDDDDADEDEDEDEDADEDADDDDDDDHQAYEYEYDYADEYEYDDDDADDDEYEYEYEYADAYEYEDDYEDYEYEYEYEYADAYEYEDDYPDDEYEYEYEYADDHDYDYDDPDDDYDYDYDHDDDDDDDDDDDDDDDDDDDDDDDDDDDDDDDDDDDDDDDDDDDDDDDDDDDDDDDDDDDDDDDDDDDDDDDDDDDDDDDDDDDDDDDDDDD